Protei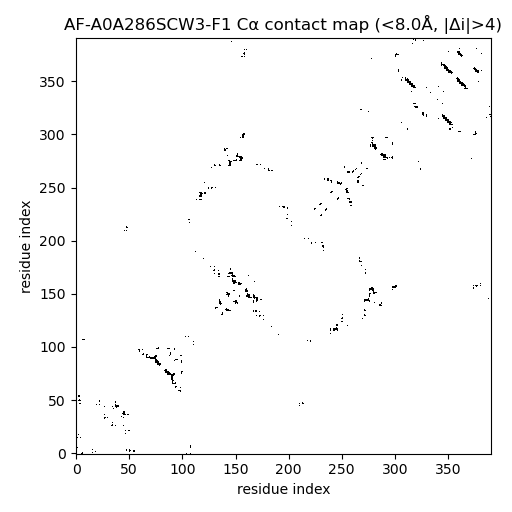n AF-A0A286SCW3-F1 (afdb_monomer)

InterPro domains:
  IPR008602 Duffy-antigen binding domain [PF05424] (1-111)
  IPR042202 Duffy-antigen binding superfamily [G3DSA:1.20.1310.20] (1-86)
  IPR049158 PfEMP1, CIDRalpha1 domain [PF21807] (313-365)
  IPR054595 Duffy-binding-like domain, C-terminal subdomain [PF22672] (115-270)

Solvent-accessible surface area (backbone atoms only — not comparable to full-atom values): 22156 Å² total; per-residue (Å²): 83,67,88,46,71,65,53,85,80,77,89,66,65,65,63,62,56,48,50,50,57,50,52,52,53,53,50,70,70,43,56,71,70,56,40,59,72,34,30,43,99,82,73,44,80,33,60,56,63,50,29,48,53,51,43,73,77,41,50,54,61,53,46,32,62,70,28,67,80,47,49,73,88,39,62,41,72,50,69,47,98,84,70,49,74,50,70,45,52,52,13,56,26,37,89,49,93,64,71,85,76,61,64,94,73,49,61,66,68,61,53,51,51,52,48,50,45,36,49,47,31,47,48,49,47,57,52,47,51,56,32,39,41,32,15,22,38,92,74,46,80,46,49,23,8,30,85,12,30,29,16,71,70,16,21,47,40,49,46,39,79,34,77,38,80,77,11,41,48,12,23,71,38,31,55,61,46,49,55,49,37,53,52,50,47,55,52,50,54,53,50,48,55,47,45,49,46,66,62,66,48,74,88,73,72,86,62,98,67,86,63,75,64,67,55,47,54,57,48,53,52,52,51,51,37,37,78,70,67,40,64,45,56,67,51,48,41,56,54,48,32,69,28,83,45,18,62,43,80,35,93,95,48,74,56,52,38,65,84,37,54,90,53,93,35,58,58,41,72,51,86,56,48,32,74,57,46,50,39,8,38,46,49,90,84,62,50,68,42,78,45,52,87,83,38,79,84,23,62,63,64,51,87,84,78,82,57,96,91,51,78,67,45,80,46,77,42,77,53,33,69,92,57,88,63,37,38,61,55,43,48,53,53,40,75,75,46,83,80,55,77,83,38,78,51,32,31,38,30,40,31,39,69,81,44,100,90,46,37,39,29,33,56,78,43,62,80,58,92,61,89,83,65,74,48,37,36,36,48,67,58,49,50,53,48,51,54,64,61,74,105

Radius of gyration: 30.15 Å; Cα contacts (8 Å, |Δi|>4): 507; chains: 1; bounding box: 68×54×86 Å

Secondary structure (DSSP, 8-state):
-TTTT-----S-SHHHHHHHHHHHHHHHHS-HHHHHHTB-TTS-B-HHHHHHHHHHHHHHHHHHHHTTT--TT---EEE-TTS-EEE--HHHHTT-SS----GGGS-HHHHHHHHHHHHHHHHHHHHHHHHHHHHH-SSS---B-TTSBBTTT-BGGGTB--B-HHHHHHHHHHHHHHHHHHHHHHHHHHHHHHHHHHHHS----S-SSS-HHHHHHHHHHHHHHHHTT--SHHHHHHHHHTSTTTTSPBTTBPPP-GGGTTSSSTTSPPGGGSPPPTT-EE-TTSS-EEPPTT-TTT--PPP----TT---EEEEEE---SSTTHHHHHHHHHHH-TT-TTSTTEEEEEEEEEETTEEEEEEEE-SS--TTS-SEEEHHHHHHHHHHHH-

Organism: Plasmodium falciparum (NCBI:txid5833)

Nearest PDB structures (foldseek):
  2xu0-assembly1_A  TM=9.323E-01  e=3.805E-20  Plasmodium falciparum Palo Alto/Uganda
  8c3y-assembly1_A  TM=8.608E-01  e=2.891E-22  Plasmodium falciparum HB3
  2yk0-assembly1_A  TM=7.399E-01  e=1.896E-21  Plasmodium falciparum
  4v3e-assembly1_A  TM=7.419E-01  e=2.283E-03  Plasmodium falciparum

Sequence (391 aa):
DIVRGRDMFKSNDKVENGLKKVFDKIHKKLGTEGKEYYNDTNNKINYVKLREDWWTANRDQVWKALTCSADDSEDYFIQSESNKKLFSNSKCGHDENKVLTNLDYVPQFLRWFNEWAEEFCRKKKDKLNKVKEACRGKTDEKYCSLNGYDCTKTIWKKGVLHRSNECTGCLVKCNPYEIWLENQRKEFDKQKEMYKKEINEKNTSRDSTNNGINNKYYKEFYNKLKDNKYETVDEFINLLNEGSYCKEQLPGEEVINFTKADEEGTFYRSQYCQVCPDCGVDCSSGTCTKKEETDENCGKPPNYTIPTDVTPTDINVLYSGDEQGDITKKLSEFCNDPINYDGKNYEKWQCYYKSSKDIKCQMTSLKQKDPKHLKVMTFYNFFDLWVTYLL

Mean predicted aligned error: 9.58 Å

pLDDT: mean 85.03, std 12.24, range [38.75, 98.06]

Structure (mmCIF, N/CA/C/O backbone):
data_AF-A0A286SCW3-F1
#
_entry.id   AF-A0A286SCW3-F1
#
loop_
_atom_site.group_PDB
_atom_site.id
_atom_site.type_symbol
_atom_site.label_atom_id
_atom_site.label_alt_id
_atom_site.label_comp_id
_atom_site.label_asym_id
_atom_site.label_entity_id
_atom_site.label_seq_id
_atom_site.pdbx_PDB_ins_code
_atom_site.Cartn_x
_atom_site.Cartn_y
_atom_site.Cartn_z
_atom_site.occupancy
_atom_site.B_iso_or_equiv
_atom_site.auth_seq_id
_atom_site.auth_comp_id
_atom_site.auth_asym_id
_atom_site.auth_atom_id
_atom_site.pdbx_PDB_model_num
ATOM 1 N N . ASP A 1 1 ? -16.524 1.806 16.108 1.00 91.12 1 ASP A N 1
ATOM 2 C CA . ASP A 1 1 ? -16.315 3.238 16.435 1.00 91.12 1 ASP A CA 1
ATOM 3 C C . ASP A 1 1 ? -17.489 4.151 16.129 1.00 91.12 1 ASP A C 1
ATOM 5 O O . ASP A 1 1 ? -17.794 4.973 16.984 1.00 91.12 1 ASP A O 1
ATOM 9 N N . ILE A 1 2 ? -18.193 3.981 15.003 1.00 93.38 2 ILE A N 1
ATOM 10 C CA . ILE A 1 2 ? -19.359 4.810 14.629 1.00 93.38 2 ILE A CA 1
ATOM 11 C C . ILE A 1 2 ? -20.396 4.906 15.759 1.00 93.38 2 ILE A C 1
ATOM 13 O O . ILE A 1 2 ? -20.689 5.998 16.231 1.00 93.38 2 ILE A O 1
ATOM 17 N N . VAL A 1 3 ? -20.887 3.766 16.266 1.00 94.94 3 VAL A N 1
ATOM 18 C CA . VAL A 1 3 ? -21.860 3.718 17.380 1.00 94.94 3 VAL A CA 1
ATOM 19 C C . VAL A 1 3 ? -21.371 4.511 18.596 1.00 94.94 3 VAL A C 1
ATOM 21 O O . VAL A 1 3 ? -22.132 5.256 19.210 1.00 94.94 3 VAL A O 1
ATOM 24 N N . ARG A 1 4 ? -20.077 4.390 18.903 1.00 91.25 4 ARG A N 1
ATOM 25 C CA . ARG A 1 4 ? -19.412 5.000 20.059 1.00 91.25 4 ARG A CA 1
ATOM 26 C C . ARG A 1 4 ? -19.061 6.477 19.864 1.00 91.25 4 ARG A C 1
ATOM 28 O O . ARG A 1 4 ? -18.622 7.122 20.808 1.00 91.25 4 ARG A O 1
ATOM 35 N N . GLY A 1 5 ? -19.266 7.027 18.663 1.00 88.88 5 GLY A N 1
ATOM 36 C CA . GLY A 1 5 ? -18.868 8.397 18.327 1.00 88.88 5 GLY A CA 1
ATOM 37 C C . GLY A 1 5 ? -17.347 8.595 18.298 1.00 88.88 5 GLY A C 1
ATOM 38 O O . GLY A 1 5 ? -16.871 9.702 18.518 1.00 88.88 5 GLY A O 1
ATOM 39 N N . ARG A 1 6 ? -16.584 7.516 18.076 1.00 86.38 6 ARG A N 1
ATOM 40 C CA . ARG A 1 6 ? -15.107 7.518 18.000 1.00 86.38 6 ARG A CA 1
ATOM 41 C C . ARG A 1 6 ? -14.576 7.495 16.568 1.00 86.38 6 ARG A C 1
ATOM 43 O O . ARG A 1 6 ? -13.369 7.485 16.356 1.00 86.38 6 ARG A O 1
ATOM 50 N N . ASP A 1 7 ? -15.478 7.402 15.599 1.00 90.69 7 ASP A N 1
ATOM 51 C CA . ASP A 1 7 ? -15.116 7.294 14.196 1.00 90.69 7 ASP A CA 1
ATOM 52 C C . ASP A 1 7 ? -14.572 8.627 13.669 1.00 90.69 7 ASP A C 1
ATOM 54 O O . ASP A 1 7 ? -15.160 9.687 13.893 1.00 90.69 7 ASP A O 1
ATOM 58 N N . MET A 1 8 ? -13.432 8.571 12.988 1.00 89.56 8 MET A N 1
ATOM 59 C CA . MET A 1 8 ? -12.754 9.734 12.426 1.00 89.56 8 MET A CA 1
ATOM 60 C C . MET A 1 8 ? -13.241 10.069 11.010 1.00 89.56 8 MET A C 1
ATOM 62 O O . MET A 1 8 ? -12.953 11.162 10.519 1.00 89.56 8 MET A O 1
ATOM 66 N N . PHE A 1 9 ? -13.978 9.173 10.343 1.00 91.00 9 PHE A N 1
ATOM 67 C CA . PHE A 1 9 ? -14.452 9.394 8.984 1.00 91.00 9 PHE A CA 1
ATOM 68 C C . PHE A 1 9 ? -15.767 10.184 8.980 1.00 91.00 9 PHE A C 1
ATOM 70 O O . PHE A 1 9 ? -16.837 9.706 9.351 1.00 91.00 9 PHE A O 1
ATOM 77 N N . LYS A 1 10 ? -15.704 11.429 8.505 1.00 86.38 10 LYS A N 1
ATOM 78 C CA . LYS A 1 10 ? -16.846 12.352 8.495 1.00 86.38 10 LYS A CA 1
ATOM 79 C C . LYS A 1 10 ? -17.357 12.576 7.077 1.00 86.38 10 LYS A C 1
ATOM 81 O O . LYS A 1 10 ? -17.047 13.588 6.458 1.00 86.38 10 LYS A O 1
ATOM 86 N N . SER A 1 11 ? -18.153 11.639 6.560 1.00 85.88 11 SER A N 1
ATOM 87 C CA . SER A 1 11 ? -18.820 11.832 5.261 1.00 85.88 11 SER A CA 1
ATOM 88 C C . SER A 1 11 ? -19.925 12.892 5.325 1.00 85.88 11 SER A C 1
ATOM 90 O O . SER A 1 11 ? -20.073 13.687 4.402 1.00 85.88 11 SER A O 1
ATOM 92 N N . ASN A 1 12 ? -20.720 12.890 6.401 1.00 90.25 12 ASN A N 1
ATOM 93 C CA . ASN A 1 12 ? -21.722 13.895 6.765 1.00 90.25 12 ASN A CA 1
ATOM 94 C C . ASN A 1 12 ? -22.190 13.678 8.220 1.00 90.25 12 ASN A C 1
ATOM 96 O O . ASN A 1 12 ? -21.947 12.625 8.809 1.00 90.25 12 ASN A O 1
ATOM 100 N N . ASP A 1 13 ? -22.944 14.629 8.775 1.00 90.69 13 ASP A N 1
ATOM 101 C CA . ASP A 1 13 ? -23.350 14.593 10.189 1.00 90.69 13 ASP A CA 1
ATOM 102 C C . ASP A 1 13 ? -24.632 13.789 10.474 1.00 90.69 13 ASP A C 1
ATOM 104 O O . ASP A 1 13 ? -25.073 13.709 11.623 1.00 90.69 13 ASP A O 1
ATOM 108 N N . LYS A 1 14 ? -25.291 13.203 9.462 1.00 93.88 14 LYS A N 1
ATOM 109 C CA . LYS A 1 14 ? -26.619 12.582 9.648 1.00 93.88 14 LYS A CA 1
ATOM 110 C C . LYS A 1 14 ? -26.567 11.380 10.588 1.00 93.88 14 LYS A C 1
ATOM 112 O O . LYS A 1 14 ? -27.452 11.247 11.433 1.00 93.88 14 LYS A O 1
ATOM 117 N N . VAL A 1 15 ? -25.546 10.532 10.455 1.00 93.44 15 VAL A N 1
ATOM 118 C CA . VAL A 1 15 ? -25.384 9.323 11.280 1.00 93.44 15 VAL A CA 1
ATOM 119 C C . VAL A 1 15 ? -25.163 9.703 12.740 1.00 93.44 15 VAL A C 1
ATOM 121 O O . VAL A 1 15 ? -25.910 9.253 13.606 1.00 93.44 15 VAL A O 1
ATOM 124 N N . GLU A 1 16 ? -24.209 10.592 13.017 1.00 92.00 16 GLU A N 1
ATOM 125 C CA . GLU A 1 16 ? -23.910 11.008 14.389 1.00 92.00 16 GLU A CA 1
ATOM 126 C C . GLU A 1 16 ? -25.084 11.768 15.024 1.00 92.00 16 GLU A C 1
ATOM 128 O O . GLU A 1 16 ? -25.455 11.496 16.167 1.00 92.00 16 GLU A O 1
ATOM 133 N N . ASN A 1 17 ? -25.757 12.650 14.276 1.00 93.31 17 ASN A N 1
ATOM 134 C CA . ASN A 1 17 ? -26.957 13.337 14.762 1.00 93.31 17 ASN A CA 1
ATOM 135 C C . ASN A 1 17 ? -28.117 12.367 15.038 1.00 93.31 17 ASN A C 1
ATOM 137 O O . ASN A 1 17 ? -28.874 12.558 15.993 1.00 93.31 17 ASN A O 1
ATOM 141 N N . GLY A 1 18 ? -28.268 11.324 14.218 1.00 95.75 18 GLY A N 1
ATOM 142 C CA . GLY A 1 18 ? -29.233 10.250 14.443 1.00 95.75 18 GLY A CA 1
ATOM 143 C C . GLY A 1 18 ? -28.921 9.460 15.713 1.00 95.75 18 GLY A C 1
ATOM 144 O O . GLY A 1 18 ? -29.794 9.304 16.568 1.00 95.75 18 GLY A O 1
ATOM 145 N N . LEU A 1 19 ? -27.666 9.034 15.878 1.00 95.62 19 LEU A N 1
ATOM 146 C CA . LEU A 1 19 ? -27.203 8.305 17.060 1.00 95.62 19 LEU A CA 1
ATOM 147 C C . LEU A 1 19 ? -27.388 9.125 18.339 1.00 95.62 19 LEU A C 1
ATOM 149 O O . LEU A 1 19 ? -27.919 8.598 19.315 1.00 95.62 19 LEU A O 1
ATOM 153 N N . LYS A 1 20 ? -27.060 10.425 18.338 1.00 93.88 20 LYS A N 1
ATOM 154 C CA . LYS A 1 20 ? -27.312 11.313 19.490 1.00 93.88 20 LYS A CA 1
ATOM 155 C C . LYS A 1 20 ? -28.777 11.276 19.920 1.00 93.88 20 LYS A C 1
ATOM 157 O O . LYS A 1 20 ? -29.058 10.976 21.076 1.00 93.88 20 LYS A O 1
ATOM 162 N N . LYS A 1 21 ? -29.708 11.448 18.975 1.00 96.81 21 LYS A N 1
ATOM 163 C CA . LYS A 1 21 ? -31.156 11.395 19.251 1.00 96.81 21 LYS A CA 1
ATOM 164 C C . LYS A 1 21 ? -31.616 10.040 19.796 1.00 96.81 21 LYS A C 1
ATOM 166 O O . LYS A 1 21 ? -32.557 9.990 20.589 1.00 96.81 21 LYS A O 1
ATOM 171 N N . VAL A 1 22 ? -31.010 8.938 19.354 1.00 97.69 22 VAL A N 1
ATOM 172 C CA . VAL A 1 22 ? -31.318 7.595 19.871 1.00 97.69 22 VAL A CA 1
ATOM 173 C C . VAL A 1 22 ? -30.834 7.459 21.312 1.00 97.69 22 VAL A C 1
ATOM 175 O O . VAL A 1 22 ? -31.627 7.111 22.187 1.00 97.69 22 VAL A O 1
ATOM 178 N N . PHE A 1 23 ? -29.576 7.805 21.585 1.00 96.88 23 PHE A N 1
ATOM 179 C CA . PHE A 1 23 ? -29.003 7.720 22.929 1.00 96.88 23 PHE A CA 1
ATOM 180 C C . PHE A 1 23 ? -29.652 8.696 23.921 1.00 96.88 23 PHE A C 1
ATOM 182 O O . PHE A 1 23 ? -29.824 8.339 25.084 1.00 96.88 23 PHE A O 1
ATOM 189 N N . ASP A 1 24 ? -30.144 9.850 23.462 1.00 96.50 24 ASP A N 1
ATOM 190 C CA . ASP A 1 24 ? -31.004 10.738 24.256 1.00 96.50 24 ASP A CA 1
ATOM 191 C C . ASP A 1 24 ? -32.262 10.029 24.754 1.00 96.50 24 ASP A C 1
ATOM 193 O O . ASP A 1 24 ? -32.649 10.143 25.919 1.00 96.50 24 ASP A O 1
ATOM 197 N N . LYS A 1 25 ? -32.934 9.299 23.858 1.00 97.25 25 LYS A N 1
ATOM 198 C CA . LYS A 1 25 ? -34.152 8.557 24.193 1.00 97.25 25 LYS A CA 1
ATOM 199 C C . LYS A 1 25 ? -33.850 7.379 25.114 1.00 97.25 25 LYS A C 1
ATOM 201 O O . LYS A 1 25 ? -34.636 7.142 26.027 1.00 97.25 25 LYS A O 1
ATOM 206 N N . ILE A 1 26 ? -32.737 6.674 24.898 1.00 96.75 26 ILE A N 1
ATOM 207 C CA . ILE A 1 26 ? -32.280 5.589 25.780 1.00 96.75 26 ILE A CA 1
ATOM 208 C C . ILE A 1 26 ? -32.051 6.140 27.189 1.00 96.75 26 ILE A C 1
ATOM 210 O O . ILE A 1 26 ? -32.682 5.664 28.127 1.00 96.75 26 ILE A O 1
ATOM 214 N N . HIS A 1 27 ? -31.256 7.205 27.326 1.00 95.50 27 HIS A N 1
ATOM 215 C CA . HIS A 1 27 ? -30.969 7.833 28.616 1.00 95.50 27 HIS A CA 1
ATOM 216 C C . HIS A 1 27 ? -32.244 8.289 29.343 1.00 95.50 27 HIS A C 1
ATOM 218 O O . HIS A 1 27 ? -32.429 8.019 30.527 1.00 95.50 27 HIS A O 1
ATOM 224 N N . LYS A 1 28 ? -33.188 8.922 28.629 1.00 95.62 28 LYS A N 1
ATOM 225 C CA . LYS A 1 28 ? -34.478 9.350 29.203 1.00 95.62 28 LYS A CA 1
ATOM 226 C C . LYS A 1 28 ? -35.314 8.191 29.756 1.00 95.62 28 LYS A C 1
ATOM 228 O O . LYS A 1 28 ? -36.057 8.410 30.715 1.00 95.62 28 LYS A O 1
ATOM 233 N N . LYS A 1 29 ? -35.190 6.993 29.177 1.00 96.81 29 LYS A N 1
ATOM 234 C CA . LYS A 1 29 ? -35.894 5.775 29.608 1.00 96.81 29 LYS A CA 1
ATOM 235 C C . LYS A 1 29 ? -35.210 5.031 30.758 1.00 96.81 29 LYS A C 1
ATOM 237 O O . LYS A 1 29 ? -35.836 4.144 31.326 1.00 96.81 29 LYS A O 1
ATOM 242 N N . LEU A 1 30 ? -33.971 5.376 31.114 1.00 95.44 30 LEU A N 1
ATOM 243 C CA . LEU A 1 30 ? -33.309 4.796 32.282 1.00 95.44 30 LEU A CA 1
ATOM 244 C C . LEU A 1 30 ? -34.015 5.225 33.582 1.00 95.44 30 LEU A C 1
ATOM 246 O O . LEU A 1 30 ? -34.597 6.316 33.667 1.00 95.44 30 LEU A O 1
ATOM 250 N N . GLY A 1 31 ? -33.942 4.365 34.601 1.00 94.75 31 GLY A N 1
ATOM 251 C CA . GLY A 1 31 ? -34.315 4.714 35.974 1.00 94.75 31 GLY A CA 1
ATOM 252 C C . GLY A 1 31 ? -33.393 5.789 36.562 1.00 94.75 31 GLY A C 1
ATOM 253 O O . GLY A 1 31 ? -32.394 6.160 35.944 1.00 94.75 31 GLY A O 1
ATOM 254 N N . THR A 1 32 ? -33.725 6.294 37.751 1.00 94.19 32 THR A N 1
ATOM 255 C CA . THR A 1 32 ? -32.975 7.376 38.416 1.00 94.19 32 THR A CA 1
ATOM 256 C C . THR A 1 32 ? -31.494 7.035 38.576 1.00 94.19 32 THR A C 1
ATOM 258 O O . THR A 1 32 ? -30.652 7.781 38.087 1.00 94.19 32 THR A O 1
ATOM 261 N N . GLU A 1 33 ? -31.184 5.859 39.128 1.00 93.88 33 GLU A N 1
ATOM 262 C CA . GLU A 1 33 ? -29.803 5.391 39.326 1.00 93.88 33 GLU A CA 1
ATOM 263 C C . GLU A 1 33 ? -29.019 5.308 38.008 1.00 93.88 33 GLU A C 1
ATOM 265 O O . GLU A 1 33 ? -27.872 5.740 37.921 1.00 93.88 33 GLU A O 1
ATOM 270 N N . GLY A 1 34 ? -29.654 4.805 36.942 1.00 92.88 34 GLY A N 1
ATOM 271 C CA . GLY A 1 34 ? -29.028 4.714 35.623 1.00 92.88 34 GLY A CA 1
ATOM 272 C C . GLY A 1 34 ? -28.735 6.089 35.021 1.00 92.88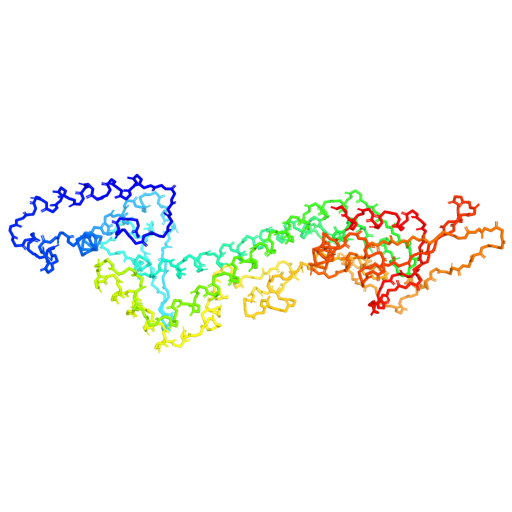 34 GLY A C 1
ATOM 273 O O . GLY A 1 34 ? -27.667 6.293 34.450 1.00 92.88 34 GLY A O 1
ATOM 274 N N . LYS A 1 35 ? -29.653 7.051 35.170 1.00 93.31 35 LYS A N 1
ATOM 275 C CA . LYS A 1 35 ? -29.432 8.435 34.721 1.00 93.31 35 LYS A CA 1
ATOM 276 C C . LYS A 1 35 ? -28.272 9.080 35.469 1.00 93.31 35 LYS A C 1
ATOM 278 O O . LYS A 1 35 ? -27.389 9.647 34.841 1.00 93.31 35 LYS A O 1
ATOM 283 N N . GLU A 1 36 ? -28.248 8.954 36.793 1.00 93.06 36 GLU A N 1
ATOM 284 C CA . GLU A 1 36 ? -27.164 9.485 37.625 1.00 93.06 36 GLU A CA 1
ATOM 285 C C . GLU A 1 36 ? -25.813 8.860 37.261 1.00 93.06 36 GLU A C 1
ATOM 287 O O . GLU A 1 36 ? -24.830 9.579 37.093 1.00 93.06 36 GLU A O 1
ATOM 292 N N . TYR A 1 37 ? -25.769 7.545 37.026 1.00 92.94 37 TYR A N 1
ATOM 293 C CA . TYR A 1 37 ? -24.548 6.842 36.629 1.00 92.94 37 TYR A CA 1
ATOM 294 C C . TYR A 1 37 ? -23.954 7.336 35.299 1.00 92.94 37 TYR A C 1
ATOM 296 O O . TYR A 1 37 ? -22.727 7.320 35.124 1.00 92.94 37 TYR A O 1
ATOM 304 N N . TYR A 1 38 ? -24.803 7.747 34.352 1.00 93.62 38 TYR A N 1
ATOM 305 C CA . TYR A 1 38 ? -24.396 8.236 33.031 1.00 93.62 38 TYR A CA 1
ATOM 306 C C . TYR A 1 38 ? -24.401 9.759 32.905 1.00 93.62 38 TYR A C 1
ATOM 308 O O . TYR A 1 38 ? -24.183 10.264 31.806 1.00 93.62 38 TYR A O 1
ATOM 316 N N . ASN A 1 39 ? -24.591 10.499 33.992 1.00 90.69 39 ASN A N 1
ATOM 317 C CA . ASN A 1 39 ? -24.399 11.941 33.999 1.00 90.69 39 ASN A CA 1
ATOM 318 C C . ASN A 1 39 ? -22.935 12.300 34.311 1.00 90.69 39 ASN A C 1
ATOM 320 O O . ASN A 1 39 ? -22.216 11.576 34.999 1.00 90.69 39 ASN A O 1
ATOM 324 N N . ASP A 1 40 ? -22.466 13.416 33.758 1.00 84.75 40 ASP A N 1
ATOM 325 C CA . ASP A 1 40 ? -21.191 14.032 34.109 1.00 84.75 40 ASP A CA 1
ATOM 326 C C . ASP A 1 40 ? -21.304 14.842 35.414 1.00 84.75 40 ASP A C 1
ATOM 328 O O . ASP A 1 40 ? -22.373 14.963 36.015 1.00 84.75 40 ASP A O 1
ATOM 332 N N . THR A 1 41 ? -20.195 15.440 35.854 1.00 82.88 41 THR A N 1
ATOM 333 C CA . THR A 1 41 ? -20.144 16.246 37.087 1.00 82.88 41 THR A CA 1
ATOM 334 C C . THR A 1 41 ? -21.040 17.490 37.057 1.00 82.88 41 THR A C 1
ATOM 336 O O . THR A 1 41 ? -21.254 18.101 38.097 1.00 82.88 41 THR A O 1
ATOM 339 N N . ASN A 1 42 ? -21.558 17.879 35.886 1.00 86.19 42 ASN A N 1
ATOM 340 C CA . ASN A 1 42 ? -22.477 19.002 35.695 1.00 86.19 42 ASN A CA 1
ATOM 341 C C . ASN A 1 42 ? -23.922 18.535 35.442 1.00 86.19 42 ASN A C 1
ATOM 343 O O . ASN A 1 42 ? -24.731 19.315 34.932 1.00 86.19 42 ASN A O 1
ATOM 347 N N . ASN A 1 43 ? -24.249 17.275 35.750 1.00 83.38 43 ASN A N 1
ATOM 348 C CA . ASN A 1 43 ? -25.548 16.654 35.479 1.00 83.38 43 ASN A CA 1
ATOM 349 C C . ASN A 1 43 ? -25.949 16.643 33.989 1.00 83.38 43 ASN A C 1
ATOM 351 O O . ASN A 1 43 ? -27.138 16.590 33.662 1.00 83.38 43 ASN A O 1
ATOM 355 N N . LYS A 1 44 ? -24.982 16.693 33.064 1.00 88.31 44 LYS A N 1
ATOM 356 C CA . LYS A 1 44 ? -25.221 16.509 31.624 1.00 88.31 44 LYS A CA 1
ATOM 357 C C . LYS A 1 44 ? -24.973 15.060 31.230 1.00 88.31 44 LYS A C 1
ATOM 359 O O . LYS A 1 44 ? -24.140 14.386 31.820 1.00 88.31 44 LYS A O 1
ATOM 364 N N . ILE A 1 45 ? -25.646 14.593 30.182 1.00 88.50 45 ILE A N 1
ATOM 365 C CA . ILE A 1 45 ? -25.495 13.214 29.701 1.00 88.50 45 ILE A CA 1
ATOM 366 C C . ILE A 1 45 ? -24.055 12.977 29.224 1.00 88.50 45 ILE A C 1
ATOM 368 O O . ILE A 1 45 ? -23.580 13.616 28.281 1.00 88.50 45 ILE A O 1
ATOM 372 N N . ASN A 1 46 ? -23.382 11.997 29.819 1.00 90.81 46 ASN A N 1
ATOM 373 C CA . ASN A 1 46 ? -22.105 11.471 29.359 1.00 90.81 46 ASN A CA 1
ATOM 374 C C . ASN A 1 46 ? -22.344 10.421 28.262 1.00 90.81 46 ASN A C 1
ATOM 376 O O . ASN A 1 46 ? -22.307 9.209 28.497 1.00 90.81 46 ASN A O 1
ATOM 380 N N . TYR A 1 47 ? -22.597 10.896 27.037 1.00 89.31 47 TYR A N 1
ATOM 381 C CA . TYR A 1 47 ? -22.850 10.024 25.881 1.00 89.31 47 TYR A CA 1
ATOM 382 C C . TYR A 1 47 ? -21.719 9.040 25.615 1.00 89.31 47 TYR A C 1
ATOM 384 O O . TYR A 1 47 ? -21.982 7.943 25.139 1.00 89.31 47 TYR A O 1
ATOM 392 N N . VAL A 1 48 ? -20.477 9.426 25.903 1.00 87.06 48 VAL A N 1
ATOM 393 C CA . VAL A 1 48 ? -19.316 8.564 25.702 1.00 87.06 48 VAL A CA 1
ATOM 394 C C . VAL A 1 48 ? -19.448 7.315 26.561 1.00 87.06 48 VAL A C 1
ATOM 396 O O . VAL A 1 48 ? -19.478 6.215 26.021 1.00 87.06 48 VAL A O 1
ATOM 399 N N . LYS A 1 49 ? -19.618 7.480 27.876 1.00 90.00 49 LYS A N 1
ATOM 400 C CA . LYS A 1 49 ? -19.763 6.352 28.803 1.00 90.00 49 LYS A CA 1
ATOM 401 C C . LYS A 1 49 ? -20.959 5.471 28.430 1.00 90.00 49 LYS A C 1
ATOM 403 O O . LYS A 1 49 ? -20.814 4.263 28.298 1.00 90.00 49 LYS A O 1
ATOM 408 N N . LEU A 1 50 ? -22.111 6.090 28.163 1.00 94.19 50 LEU A N 1
ATOM 409 C CA . LEU A 1 50 ? -23.327 5.366 27.785 1.00 94.19 50 LEU A CA 1
ATOM 410 C C . LEU A 1 50 ? -23.156 4.552 26.493 1.00 94.19 50 LEU A C 1
ATOM 412 O O . LEU A 1 50 ? -23.625 3.420 26.410 1.00 94.19 50 LEU A O 1
ATOM 416 N N . ARG A 1 51 ? -22.501 5.116 25.472 1.00 94.81 51 ARG A N 1
ATOM 417 C CA . ARG A 1 51 ? -22.291 4.435 24.188 1.00 94.81 51 ARG A CA 1
ATOM 418 C C . ARG A 1 51 ? -21.230 3.334 24.270 1.00 94.81 51 ARG A C 1
ATOM 420 O O . ARG A 1 51 ? -21.372 2.333 23.572 1.00 94.81 51 ARG A O 1
ATOM 427 N N . GLU A 1 52 ? -20.195 3.495 25.098 1.00 92.50 52 GLU A N 1
ATOM 428 C CA . GLU A 1 52 ? -19.198 2.443 25.364 1.00 92.50 52 GLU A CA 1
ATOM 429 C C . GLU A 1 52 ? -19.818 1.228 26.054 1.00 92.50 52 GLU A C 1
ATOM 431 O O . GLU A 1 52 ? -19.611 0.094 25.612 1.00 92.50 52 GLU A O 1
ATOM 436 N N . ASP A 1 53 ? -20.609 1.463 27.101 1.00 94.62 53 ASP A N 1
ATOM 437 C CA . ASP A 1 53 ? -21.257 0.391 27.858 1.00 94.62 53 ASP A CA 1
ATOM 438 C C . ASP A 1 53 ? -22.324 -0.295 26.997 1.00 94.62 53 ASP A C 1
ATOM 440 O O . ASP A 1 53 ? -22.405 -1.524 26.967 1.00 94.62 53 ASP A O 1
ATOM 444 N N . TRP A 1 54 ? -23.069 0.478 26.194 1.00 96.75 54 TRP A N 1
ATOM 445 C CA . TRP A 1 54 ? -23.985 -0.082 25.201 1.00 96.75 54 TRP A CA 1
ATOM 446 C C . TRP A 1 54 ? -23.253 -0.964 24.186 1.00 96.75 54 TRP A C 1
ATOM 448 O O . TRP A 1 54 ? -23.708 -2.068 23.908 1.00 96.75 54 TRP A O 1
ATOM 458 N N . TRP A 1 55 ? -22.113 -0.525 23.644 1.00 95.94 55 TRP A N 1
ATOM 459 C CA . TRP A 1 55 ? -21.334 -1.355 22.722 1.00 95.94 55 TRP A CA 1
ATOM 460 C C . TRP A 1 55 ? -20.864 -2.646 23.394 1.00 95.94 55 TRP A C 1
ATOM 462 O O . TRP A 1 55 ? -21.075 -3.729 22.858 1.00 95.94 55 TRP A O 1
ATOM 472 N N . THR A 1 56 ? -20.293 -2.546 24.593 1.00 94.56 56 THR A N 1
ATOM 473 C CA . THR A 1 56 ? -19.779 -3.704 25.338 1.00 94.56 56 THR A CA 1
ATOM 474 C C . THR A 1 56 ? -20.878 -4.726 25.639 1.00 94.56 56 THR A C 1
ATOM 476 O O . THR A 1 56 ? -20.632 -5.923 25.528 1.00 94.56 56 THR A O 1
ATOM 479 N N . ALA A 1 57 ? -22.095 -4.268 25.944 1.00 95.88 57 ALA A N 1
ATOM 480 C CA . ALA A 1 57 ? -23.243 -5.131 26.215 1.00 95.88 57 ALA A CA 1
ATOM 481 C C . ALA A 1 57 ? -23.897 -5.754 24.964 1.00 95.88 57 ALA A C 1
ATOM 483 O O . ALA A 1 57 ? -24.705 -6.663 25.116 1.00 95.88 57 ALA A O 1
ATOM 484 N N . ASN A 1 58 ? -23.612 -5.251 23.754 1.00 96.25 58 ASN A N 1
ATOM 485 C CA . ASN A 1 58 ? -24.303 -5.676 22.523 1.00 96.25 58 ASN A CA 1
ATOM 486 C C . ASN A 1 58 ? -23.360 -6.146 21.396 1.00 96.25 58 ASN A C 1
ATOM 488 O O . ASN A 1 58 ? -23.835 -6.539 20.328 1.00 96.25 58 ASN A O 1
ATOM 492 N N . ARG A 1 59 ? -22.032 -6.076 21.571 1.00 95.31 59 ARG A N 1
ATOM 493 C CA . ARG A 1 59 ? -21.048 -6.395 20.515 1.00 95.31 59 ARG A CA 1
ATOM 494 C C . ARG A 1 59 ? -21.138 -7.837 20.007 1.00 95.31 59 ARG A C 1
ATOM 496 O O . ARG A 1 59 ? -20.856 -8.077 18.840 1.00 95.31 59 ARG A O 1
ATOM 503 N N . ASP A 1 60 ? -21.548 -8.773 20.855 1.00 94.81 60 ASP A N 1
ATOM 504 C CA . ASP A 1 60 ? -21.802 -10.178 20.525 1.00 94.81 60 ASP A CA 1
ATOM 505 C C . ASP A 1 60 ? -22.969 -10.332 19.541 1.00 94.81 60 ASP A C 1
ATOM 507 O O . ASP A 1 60 ? -22.840 -10.998 18.517 1.00 94.81 60 ASP A O 1
ATOM 511 N N . GLN A 1 61 ? -24.071 -9.622 19.781 1.00 95.19 61 GLN A N 1
ATOM 512 C CA . GLN A 1 61 ? -25.225 -9.616 18.883 1.00 95.19 61 GLN A CA 1
ATOM 513 C C . GLN A 1 61 ? -24.896 -8.937 17.549 1.00 95.19 61 GLN A C 1
ATOM 515 O O . GLN A 1 61 ? -25.316 -9.402 16.489 1.00 95.19 61 GLN A O 1
ATOM 520 N N . VAL A 1 62 ? -24.111 -7.854 17.583 1.00 95.88 62 VAL A N 1
ATOM 521 C CA . VAL A 1 62 ? -23.626 -7.189 16.364 1.00 95.88 62 VAL A CA 1
ATOM 522 C C . VAL A 1 62 ? -22.711 -8.119 15.565 1.00 95.88 62 VAL A C 1
ATOM 524 O O . VAL A 1 62 ? -22.844 -8.183 14.345 1.00 95.88 62 VAL A O 1
ATOM 527 N N . TRP A 1 63 ? -21.821 -8.865 16.228 1.00 95.88 63 TRP A N 1
ATOM 528 C CA . TRP A 1 63 ? -20.963 -9.857 15.577 1.00 95.88 63 TRP A CA 1
ATOM 529 C C . TRP A 1 63 ? -21.782 -10.964 14.921 1.00 95.88 63 TRP A C 1
ATOM 531 O O . TRP A 1 63 ? -21.580 -11.243 13.744 1.00 95.88 63 TRP A O 1
ATOM 541 N N . LYS A 1 64 ? -22.774 -11.513 15.632 1.00 94.81 64 LYS A N 1
ATOM 542 C CA . LYS A 1 64 ? -23.685 -12.523 15.087 1.00 94.81 64 LYS A CA 1
ATOM 543 C C . LYS A 1 64 ? -24.408 -12.028 13.832 1.00 94.81 64 LYS A C 1
ATOM 545 O O . LYS A 1 64 ? -24.518 -12.753 12.848 1.00 94.81 64 LYS A O 1
ATOM 550 N N . ALA A 1 65 ? -24.870 -10.778 13.831 1.00 95.94 65 ALA A N 1
ATOM 551 C CA . ALA A 1 65 ? -25.476 -10.179 12.645 1.00 95.94 65 ALA A CA 1
ATOM 552 C C . ALA A 1 65 ? -24.463 -9.991 11.498 1.00 95.94 65 ALA A C 1
ATOM 554 O O . ALA A 1 65 ? -24.805 -10.242 10.344 1.00 95.94 65 ALA A O 1
ATOM 555 N N . LEU A 1 66 ? -23.227 -9.580 11.805 1.00 95.75 66 LEU A N 1
ATOM 556 C CA . LEU A 1 66 ? -22.158 -9.373 10.822 1.00 95.75 66 LEU A CA 1
ATOM 557 C C . LEU A 1 66 ? -21.741 -10.679 10.132 1.00 95.75 66 LEU A C 1
ATOM 559 O O . LEU A 1 66 ? -21.547 -10.691 8.920 1.00 95.75 66 LEU A O 1
ATOM 563 N N . THR A 1 67 ? -21.633 -11.772 10.886 1.00 95.94 67 THR A N 1
ATOM 564 C CA . THR A 1 67 ? -21.192 -13.084 10.385 1.00 95.94 67 THR A CA 1
ATOM 565 C C . THR A 1 67 ? -22.334 -13.965 9.879 1.00 95.94 67 THR A C 1
ATOM 567 O O . THR A 1 67 ? -22.109 -15.109 9.505 1.00 95.94 67 THR A O 1
ATOM 570 N N . CYS A 1 68 ? -23.566 -13.447 9.826 1.00 95.38 68 CYS A N 1
ATOM 571 C CA . CYS A 1 68 ? -24.753 -14.192 9.388 1.00 95.38 68 CYS A CA 1
ATOM 572 C C . CYS A 1 68 ? -24.594 -14.821 7.990 1.00 95.38 68 CYS A C 1
ATOM 574 O O . CYS A 1 68 ? -25.089 -15.920 7.739 1.00 95.38 68 CYS A O 1
ATOM 576 N N . SER A 1 69 ? -23.869 -14.137 7.100 1.00 95.81 69 SER A N 1
ATOM 577 C CA . SER A 1 69 ? -23.604 -14.585 5.727 1.00 95.81 69 SER A CA 1
ATOM 578 C C . SER A 1 69 ? -22.200 -15.161 5.519 1.00 95.81 69 SER A C 1
ATOM 580 O O . SER A 1 69 ? -21.840 -15.399 4.369 1.00 95.81 69 SER A O 1
ATOM 582 N N . ALA A 1 70 ? -21.404 -15.335 6.580 1.00 95.56 70 ALA A N 1
ATOM 583 C CA . ALA A 1 70 ? -20.099 -15.980 6.463 1.00 95.56 70 ALA A CA 1
ATOM 584 C C . ALA A 1 70 ? -20.279 -17.452 6.060 1.00 95.56 70 ALA A C 1
ATOM 586 O O . ALA A 1 70 ? -21.257 -18.102 6.457 1.00 95.56 70 ALA A O 1
ATOM 587 N N . ASP A 1 71 ? -19.359 -17.955 5.246 1.00 95.12 71 ASP A N 1
ATOM 588 C CA . ASP A 1 71 ? -19.385 -19.339 4.778 1.00 95.12 71 ASP A CA 1
ATOM 589 C C . ASP A 1 71 ? -18.960 -20.307 5.897 1.00 95.12 71 ASP A C 1
ATOM 591 O O . ASP A 1 71 ? -18.207 -19.941 6.803 1.00 95.12 71 ASP A O 1
ATOM 595 N N . ASP A 1 72 ? -19.430 -21.559 5.853 1.00 93.44 72 ASP A N 1
ATOM 596 C CA . ASP A 1 72 ? -19.072 -22.574 6.856 1.00 93.44 72 ASP A CA 1
ATOM 597 C C . ASP A 1 72 ? -17.563 -22.874 6.890 1.00 93.44 72 ASP A C 1
ATOM 599 O O . ASP A 1 72 ? -17.058 -23.336 7.912 1.00 93.44 72 ASP A O 1
ATOM 603 N N . SER A 1 73 ? -16.843 -22.595 5.798 1.00 93.50 73 SER A N 1
ATOM 604 C CA . SER A 1 73 ? -15.388 -22.754 5.687 1.00 93.50 73 SER A CA 1
ATOM 605 C C . SER A 1 73 ? -14.569 -21.550 6.174 1.00 93.50 73 SER A C 1
ATOM 607 O O . SER A 1 73 ? -13.339 -21.627 6.215 1.00 93.50 73 SER A O 1
ATOM 609 N N . GLU A 1 74 ? -15.215 -20.436 6.528 1.00 92.00 74 GLU A N 1
ATOM 610 C CA . GLU A 1 74 ? -14.536 -19.221 6.977 1.00 92.00 74 GLU A CA 1
ATOM 611 C C . GLU A 1 74 ? -14.365 -19.214 8.498 1.00 92.00 74 GLU A C 1
ATOM 613 O O . GLU A 1 74 ? -15.335 -19.065 9.244 1.00 92.00 74 GLU A O 1
ATOM 618 N N . ASP A 1 75 ? -13.114 -19.281 8.952 1.00 92.56 75 ASP A N 1
ATOM 619 C CA . ASP A 1 75 ? -12.742 -19.183 10.363 1.00 92.56 75 ASP A CA 1
ATOM 620 C C . ASP A 1 75 ? -11.948 -17.895 10.633 1.00 92.56 75 ASP A C 1
ATOM 622 O O . ASP A 1 75 ? -11.127 -17.454 9.824 1.00 92.56 75 ASP A O 1
ATOM 626 N N . TYR A 1 76 ? -12.139 -17.302 11.814 1.00 92.69 76 TYR A N 1
ATOM 627 C CA . TYR A 1 76 ? -11.313 -16.200 12.303 1.00 92.69 76 TYR A CA 1
ATOM 628 C C . TYR A 1 76 ? -10.221 -16.740 13.221 1.00 92.69 76 TYR A C 1
ATOM 630 O O . TYR A 1 76 ? -10.494 -17.562 14.093 1.00 92.69 76 TYR A O 1
ATOM 638 N N . PHE A 1 77 ? -8.993 -16.238 13.100 1.00 92.62 77 PHE A N 1
ATOM 639 C CA . PHE A 1 77 ? -7.922 -16.623 14.013 1.00 92.62 77 PHE A CA 1
ATOM 640 C C . PHE A 1 77 ? -7.125 -15.434 14.528 1.00 92.62 77 PHE A C 1
ATOM 642 O O . PHE A 1 77 ? -6.987 -14.402 13.874 1.00 92.62 77 PHE A O 1
ATOM 649 N N . ILE A 1 78 ? -6.566 -15.615 15.721 1.00 91.50 78 ILE A N 1
ATOM 650 C CA . ILE A 1 78 ? -5.592 -14.710 16.328 1.00 91.50 78 ILE A CA 1
ATOM 651 C C . ILE A 1 78 ? -4.382 -15.511 16.792 1.00 91.50 78 ILE A C 1
ATOM 653 O O . ILE A 1 78 ? -4.503 -16.670 17.190 1.00 91.50 78 ILE A O 1
ATOM 657 N N . GLN A 1 79 ? -3.213 -14.885 16.769 1.00 88.75 79 GLN A N 1
ATOM 658 C CA . GLN A 1 79 ? -1.989 -15.449 17.321 1.00 88.75 79 GLN A CA 1
ATOM 659 C C . GLN A 1 79 ? -1.594 -14.650 18.563 1.00 88.75 79 GLN A C 1
ATOM 661 O O . GLN A 1 79 ? -1.528 -13.424 18.518 1.00 88.75 79 GLN A O 1
ATOM 666 N N . SER A 1 80 ? -1.368 -15.340 19.681 1.00 85.44 80 SER A N 1
ATOM 667 C CA . SER A 1 80 ? -0.835 -14.720 20.896 1.00 85.44 80 SER A CA 1
ATOM 668 C C . SER A 1 80 ? 0.665 -14.441 20.774 1.00 85.44 80 SER A C 1
ATOM 670 O O . SER A 1 80 ? 1.352 -15.019 19.932 1.00 85.44 80 SER A O 1
ATOM 672 N N . GLU A 1 81 ? 1.198 -13.645 21.702 1.00 79.75 81 GLU A N 1
ATOM 673 C CA . GLU A 1 81 ? 2.643 -13.400 21.852 1.00 79.75 81 GLU A CA 1
ATOM 674 C C . GLU A 1 81 ? 3.460 -14.696 22.013 1.00 79.75 81 GLU A C 1
ATOM 676 O O . GLU A 1 81 ? 4.600 -14.784 21.573 1.00 79.75 81 GLU A O 1
ATOM 681 N N . SER A 1 82 ? 2.863 -15.743 22.592 1.00 85.19 82 SER A N 1
ATOM 682 C CA . SER A 1 82 ? 3.462 -17.077 22.733 1.00 85.19 82 SER A CA 1
ATOM 683 C C . SER A 1 82 ? 3.328 -17.968 21.488 1.00 85.19 82 SER A C 1
ATOM 685 O O . SER A 1 82 ? 3.502 -19.183 21.581 1.00 85.19 82 SER A O 1
ATOM 687 N N . ASN A 1 83 ? 2.991 -17.393 20.329 1.00 84.69 83 ASN A N 1
ATOM 688 C CA . ASN A 1 83 ? 2.750 -18.083 19.056 1.00 84.69 83 ASN A CA 1
ATOM 689 C C . ASN A 1 83 ? 1.611 -19.115 19.080 1.00 84.69 83 ASN A C 1
ATOM 691 O O . ASN A 1 83 ? 1.484 -19.934 18.166 1.00 84.69 83 ASN A O 1
ATOM 695 N N . LYS A 1 84 ? 0.738 -19.072 20.092 1.00 91.75 84 LYS A N 1
ATOM 696 C CA . LYS A 1 84 ? -0.448 -19.925 20.137 1.00 91.75 84 LYS A CA 1
ATOM 697 C C . LYS A 1 84 ? -1.523 -19.322 19.243 1.00 91.75 84 LYS A C 1
ATOM 699 O O . LYS A 1 84 ? -1.959 -18.194 19.464 1.00 91.75 84 LYS A O 1
ATOM 704 N N . LYS A 1 85 ? -1.971 -20.096 18.256 1.00 92.12 85 LYS A N 1
ATOM 705 C CA . LYS A 1 85 ? -3.108 -19.732 17.411 1.00 92.12 85 LYS A CA 1
ATOM 706 C C . LYS A 1 85 ? -4.408 -20.153 18.088 1.00 92.12 85 LYS A C 1
ATOM 708 O O . LYS A 1 85 ? -4.527 -21.279 18.571 1.00 92.12 85 LYS A O 1
ATOM 713 N N . LEU A 1 86 ? -5.356 -19.230 18.148 1.00 90.88 86 LEU A N 1
ATOM 714 C CA . LEU A 1 86 ? -6.727 -19.468 18.578 1.00 90.88 86 LEU A CA 1
ATOM 715 C C . LEU A 1 86 ? -7.627 -19.239 17.374 1.00 90.88 86 LEU A C 1
ATOM 717 O O . LEU A 1 86 ? -7.476 -18.221 16.703 1.00 90.88 86 LEU A O 1
ATOM 721 N N . PHE A 1 87 ? -8.538 -20.171 17.132 1.00 91.88 87 PHE A N 1
ATOM 722 C CA . PHE A 1 87 ? -9.488 -20.136 16.027 1.00 91.88 87 PHE A CA 1
ATOM 723 C C . PHE A 1 87 ? -10.902 -20.007 16.583 1.00 91.88 87 PHE A C 1
ATOM 725 O O . PHE A 1 87 ? -11.183 -20.519 17.670 1.00 91.88 87 PHE A O 1
ATOM 732 N N . SER A 1 88 ? -11.763 -19.315 15.848 1.00 91.56 88 SER A N 1
ATOM 733 C CA . SER A 1 88 ? -13.203 -19.457 15.999 1.00 91.56 88 SER A CA 1
ATOM 734 C C . SER A 1 88 ? -13.658 -20.774 15.372 1.00 91.56 88 SER A C 1
ATOM 736 O O . SER A 1 88 ? -12.942 -21.389 14.587 1.00 91.56 88 SER A O 1
ATOM 738 N N . ASN A 1 89 ? -14.880 -21.163 15.688 1.00 89.06 89 ASN A N 1
ATOM 739 C CA . ASN A 1 89 ? -15.674 -22.111 14.931 1.00 89.06 89 ASN A CA 1
ATOM 740 C C . ASN A 1 89 ? -16.058 -21.519 13.561 1.00 89.06 89 ASN A C 1
ATOM 742 O O . ASN A 1 89 ? -15.795 -20.340 13.277 1.00 89.06 89 ASN A O 1
ATOM 746 N N . SER A 1 90 ? -16.758 -22.341 12.774 1.00 91.56 90 SER A N 1
ATOM 747 C CA . SER A 1 90 ? -17.281 -22.017 11.446 1.00 91.56 90 SER A CA 1
ATOM 748 C C . SER A 1 90 ? -18.056 -20.699 11.408 1.00 91.56 90 SER A C 1
ATOM 750 O O . SER A 1 90 ? -18.634 -20.252 12.411 1.00 91.56 90 SER A O 1
ATOM 752 N N . LYS A 1 91 ? -18.102 -20.082 10.222 1.00 94.50 91 LYS A N 1
ATOM 753 C CA . LYS A 1 91 ? -18.743 -18.779 9.991 1.00 94.50 91 LYS A CA 1
ATOM 754 C C . LYS A 1 91 ? -18.188 -17.688 10.905 1.00 94.50 91 LYS A C 1
ATOM 756 O O . LYS A 1 91 ? -18.939 -16.909 11.497 1.00 94.50 91 LYS A O 1
ATOM 761 N N . CYS A 1 92 ? -16.871 -17.654 11.077 1.00 94.69 92 CYS A N 1
ATOM 762 C CA . CYS A 1 92 ? -16.175 -16.695 11.933 1.00 94.69 92 CYS A CA 1
ATOM 763 C C . CYS A 1 92 ? -16.710 -16.673 13.386 1.00 94.69 92 CYS A C 1
ATOM 765 O O . CYS A 1 92 ? -16.780 -15.611 14.016 1.00 94.69 92 CYS A O 1
ATOM 767 N N . GLY A 1 93 ? -17.141 -17.825 13.914 1.00 93.75 93 GLY A N 1
ATOM 768 C CA . GLY A 1 93 ? -17.709 -17.951 15.259 1.00 93.75 93 GLY A CA 1
ATOM 769 C C . GLY A 1 93 ? -19.136 -17.408 15.394 1.00 93.75 93 GLY A C 1
ATOM 770 O O . GLY A 1 93 ? -19.477 -16.854 16.437 1.00 93.75 93 GLY A O 1
ATOM 771 N N . HIS A 1 94 ? -19.974 -17.524 14.357 1.00 93.62 94 HIS A N 1
ATOM 772 C CA . HIS A 1 94 ? -21.354 -17.007 14.347 1.00 93.62 94 HIS A CA 1
ATOM 773 C C . HIS A 1 94 ? -22.220 -17.493 15.523 1.00 93.62 94 HIS A C 1
ATOM 775 O O . HIS A 1 94 ? -22.953 -16.708 16.129 1.00 93.62 94 HIS A O 1
ATOM 781 N N . ASP A 1 95 ? -22.129 -18.784 15.843 1.00 90.88 95 ASP A N 1
ATOM 782 C CA . ASP A 1 95 ? -22.910 -19.418 16.911 1.00 90.88 95 ASP A CA 1
ATOM 783 C C . ASP A 1 95 ? -22.181 -19.453 18.260 1.00 90.88 95 ASP A C 1
ATOM 785 O O . ASP A 1 95 ? -22.665 -20.045 19.226 1.00 90.88 95 ASP A O 1
ATOM 789 N N . GLU A 1 96 ? -21.022 -18.801 18.360 1.00 86.75 96 GLU A N 1
ATOM 790 C CA . GLU A 1 96 ? -20.311 -18.680 19.624 1.00 86.75 96 GLU A CA 1
ATOM 791 C C . GLU A 1 96 ? -20.866 -17.553 20.491 1.00 86.75 96 GLU A C 1
ATOM 793 O O . GLU A 1 96 ? -21.167 -16.451 20.038 1.00 86.75 96 GLU A O 1
ATOM 798 N N . ASN A 1 97 ? -20.892 -17.800 21.800 1.00 79.00 97 ASN A N 1
ATOM 799 C CA . ASN A 1 97 ? -21.301 -16.799 22.785 1.00 79.00 97 ASN A CA 1
ATOM 800 C C . ASN A 1 97 ? -20.237 -15.711 23.021 1.00 79.00 97 ASN A C 1
ATOM 802 O O . ASN A 1 97 ? -20.498 -14.740 23.730 1.00 79.00 97 ASN A O 1
ATOM 806 N N . LYS A 1 98 ? -19.014 -15.876 22.498 1.00 82.75 98 LYS A N 1
ATOM 807 C CA . LYS A 1 98 ? -17.907 -14.942 22.718 1.00 82.75 98 LYS A CA 1
ATOM 808 C C . LYS A 1 98 ? -17.235 -14.573 21.402 1.00 82.75 98 LYS A C 1
ATOM 810 O O . LYS A 1 98 ? -16.662 -15.415 20.729 1.00 82.75 98 LYS A O 1
ATOM 815 N N . VAL A 1 99 ? -17.207 -13.276 21.110 1.00 89.88 99 VAL A N 1
ATOM 816 C CA . VAL A 1 99 ? -16.472 -12.725 19.966 1.00 89.88 99 VAL A CA 1
ATOM 817 C C . VAL A 1 99 ? -14.968 -12.833 20.216 1.00 89.88 99 VAL A C 1
ATOM 819 O O . VAL A 1 99 ? -14.458 -12.242 21.174 1.00 89.88 99 VAL A O 1
ATOM 822 N N . LEU A 1 100 ? -14.264 -13.571 19.353 1.00 91.19 100 LEU A N 1
ATOM 823 C CA . LEU A 1 100 ? -12.823 -13.808 19.475 1.00 91.19 100 LEU A CA 1
ATOM 824 C C . LEU A 1 100 ? -11.985 -12.550 19.188 1.00 91.19 100 LEU A C 1
ATOM 826 O O . LEU A 1 100 ? -10.967 -12.322 19.844 1.00 91.19 100 LEU A O 1
ATOM 830 N N . THR A 1 101 ? -12.406 -11.717 18.231 1.00 93.00 101 THR A N 1
ATOM 831 C CA . THR A 1 101 ? -11.687 -10.480 17.896 1.00 93.00 101 THR A CA 1
ATOM 832 C C . THR A 1 101 ? -11.826 -9.418 18.988 1.00 93.00 101 THR A C 1
ATOM 834 O O . THR A 1 101 ? -12.864 -9.303 19.638 1.00 93.00 101 THR A O 1
ATOM 837 N N . ASN A 1 102 ? -10.779 -8.609 19.157 1.00 92.88 102 ASN A N 1
ATOM 838 C CA . ASN A 1 102 ? -10.777 -7.407 19.999 1.00 92.88 102 ASN A CA 1
ATOM 839 C C . ASN A 1 102 ? -10.381 -6.159 19.195 1.00 92.88 102 ASN A C 1
ATOM 841 O O . ASN A 1 102 ? -9.943 -5.159 19.762 1.00 92.88 102 ASN A O 1
ATOM 845 N N . LEU A 1 103 ? -10.507 -6.201 17.862 1.00 94.56 103 LEU A N 1
ATOM 846 C CA . LEU A 1 103 ? -10.194 -5.056 17.003 1.00 94.56 103 LEU A CA 1
ATOM 847 C C . LEU A 1 103 ? -11.068 -3.839 17.337 1.00 94.56 103 LEU A C 1
ATOM 849 O O . LEU A 1 103 ? -10.603 -2.705 17.305 1.00 94.56 103 LEU A O 1
ATOM 853 N N . ASP A 1 104 ? -12.309 -4.038 17.767 1.00 94.12 104 ASP A N 1
ATOM 854 C CA . ASP A 1 104 ? -13.166 -2.964 18.272 1.00 94.12 104 ASP A CA 1
ATOM 855 C C . ASP A 1 104 ? -12.615 -2.271 19.532 1.00 94.12 104 ASP A C 1
ATOM 857 O O . ASP A 1 104 ? -13.087 -1.201 19.905 1.00 94.12 104 ASP A O 1
ATOM 861 N N . TYR A 1 105 ? -11.574 -2.805 20.153 1.00 92.75 105 TYR A N 1
ATOM 862 C CA . TYR A 1 105 ? -10.833 -2.173 21.237 1.00 92.75 105 TYR A CA 1
ATOM 863 C C . TYR A 1 105 ? -9.459 -1.636 20.768 1.00 92.75 105 TYR A C 1
ATOM 865 O O . TYR A 1 105 ? -8.798 -0.895 21.479 1.00 92.75 105 TYR A O 1
ATOM 873 N N . VAL A 1 106 ? -9.008 -1.873 19.542 1.00 92.81 106 VAL A N 1
ATOM 874 C CA . VAL A 1 106 ? -7.780 -1.234 19.022 1.00 92.81 106 VAL A CA 1
ATOM 875 C C . VAL A 1 106 ? -8.088 0.202 18.564 1.00 92.81 106 VAL A C 1
ATOM 877 O O . VAL A 1 106 ? -9.131 0.403 17.951 1.00 92.81 106 VAL A O 1
ATOM 880 N N . PRO A 1 107 ? -7.242 1.222 18.810 1.00 92.44 107 PRO A N 1
ATOM 881 C CA . PRO A 1 107 ? -7.407 2.557 18.232 1.00 92.44 107 PRO A CA 1
ATOM 882 C C . PRO A 1 107 ? -7.610 2.528 16.711 1.00 92.44 107 PRO A C 1
ATOM 884 O O . PRO A 1 107 ? -6.880 1.849 15.990 1.00 92.44 107 PRO A O 1
ATOM 887 N N . GLN A 1 108 ? -8.584 3.296 16.208 1.00 93.19 108 GLN A N 1
ATOM 888 C CA . GLN A 1 108 ? -8.960 3.270 14.788 1.00 93.19 108 GLN A CA 1
ATOM 889 C C . GLN A 1 108 ? -7.793 3.551 13.836 1.00 93.19 108 GLN A C 1
ATOM 891 O O . GLN A 1 108 ? -7.670 2.859 12.830 1.00 93.19 108 GLN A O 1
ATOM 896 N N . PHE A 1 109 ? -6.928 4.514 14.166 1.00 93.88 109 PHE A N 1
ATOM 897 C CA . PHE A 1 109 ? -5.746 4.829 13.364 1.00 93.88 109 PHE A CA 1
ATOM 898 C C . PHE A 1 109 ? -4.859 3.595 13.129 1.00 93.88 109 PHE A C 1
ATOM 900 O O . PHE A 1 109 ? -4.517 3.307 11.988 1.00 93.88 109 PHE A O 1
ATOM 907 N N . LEU A 1 110 ? -4.547 2.831 14.181 1.00 95.31 110 LEU A N 1
ATOM 908 C CA . LEU A 1 110 ? -3.691 1.646 14.077 1.00 95.31 110 LEU A CA 1
ATOM 909 C C . LEU A 1 110 ? -4.339 0.544 13.239 1.00 95.31 110 LEU A C 1
ATOM 911 O O . LEU A 1 110 ? -3.657 -0.106 12.452 1.00 95.31 110 LEU A O 1
ATOM 915 N N . ARG A 1 111 ? -5.662 0.363 13.361 1.00 96.06 111 ARG A N 1
ATOM 916 C CA . ARG A 1 111 ? -6.393 -0.584 12.507 1.00 96.06 111 ARG A CA 1
ATOM 917 C C . ARG A 1 111 ? -6.325 -0.192 11.042 1.00 96.06 111 ARG A C 1
ATOM 919 O O . ARG A 1 111 ? -6.058 -1.050 10.215 1.00 96.06 111 ARG A O 1
ATOM 926 N N . TRP A 1 112 ? -6.541 1.085 10.736 1.00 97.50 112 TRP A N 1
ATOM 927 C CA . TRP A 1 112 ? -6.465 1.590 9.368 1.00 97.50 112 TRP A CA 1
ATOM 928 C C . TRP A 1 112 ? -5.050 1.544 8.807 1.00 97.50 112 TRP A C 1
ATOM 930 O O . TRP A 1 112 ? -4.894 1.265 7.628 1.00 97.50 112 TRP A O 1
ATOM 940 N N . PHE A 1 113 ? -4.021 1.777 9.625 1.00 96.81 113 PHE A N 1
ATOM 941 C CA . PHE A 1 113 ? -2.634 1.648 9.178 1.00 96.81 113 PHE A CA 1
ATOM 942 C C . PHE A 1 113 ? -2.302 0.180 8.856 1.00 96.81 113 PHE A C 1
ATOM 944 O O . PHE A 1 113 ? -1.777 -0.118 7.786 1.00 96.81 113 PHE A O 1
ATOM 951 N N . ASN A 1 114 ? -2.701 -0.755 9.723 1.00 96.62 114 ASN A N 1
ATOM 952 C CA . ASN A 1 114 ? -2.550 -2.186 9.458 1.00 96.62 114 ASN A CA 1
ATOM 953 C C . ASN A 1 114 ? -3.335 -2.642 8.212 1.00 96.62 114 ASN A C 1
ATOM 955 O O . ASN A 1 114 ? -2.801 -3.352 7.368 1.00 96.62 114 ASN A O 1
ATOM 959 N N . GLU A 1 115 ? -4.595 -2.218 8.079 1.00 97.62 115 GLU A N 1
ATOM 960 C CA . GLU A 1 115 ? -5.440 -2.512 6.913 1.00 97.62 115 GLU A CA 1
ATOM 961 C C . GLU A 1 115 ? -4.849 -1.933 5.622 1.00 97.62 115 GLU A C 1
ATOM 963 O O . GLU A 1 115 ? -4.800 -2.621 4.605 1.00 97.62 115 GLU A O 1
ATOM 968 N N . TRP A 1 116 ? -4.353 -0.694 5.670 1.00 98.06 116 TRP A N 1
ATOM 969 C CA . TRP A 1 116 ? -3.674 -0.054 4.548 1.00 98.06 116 TRP A CA 1
ATOM 970 C C . TRP A 1 116 ? -2.451 -0.861 4.103 1.00 98.06 116 TRP A C 1
ATOM 972 O O . TRP A 1 116 ? -2.294 -1.091 2.906 1.00 98.06 116 TRP A O 1
ATOM 982 N N . ALA A 1 117 ? -1.626 -1.335 5.043 1.00 97.44 117 ALA A N 1
ATOM 983 C CA . ALA A 1 117 ? -0.427 -2.108 4.728 1.00 97.44 117 ALA A CA 1
ATOM 984 C C . ALA A 1 117 ? -0.775 -3.445 4.054 1.00 97.44 117 ALA A C 1
ATOM 986 O O . ALA A 1 117 ? -0.245 -3.744 2.984 1.00 97.44 117 ALA A O 1
ATOM 987 N N . GLU A 1 118 ? -1.722 -4.204 4.614 1.00 96.81 118 GLU A N 1
ATOM 988 C CA . GLU A 1 118 ? -2.182 -5.472 4.028 1.00 96.81 118 GLU A CA 1
ATOM 989 C C . GLU A 1 118 ? -2.794 -5.270 2.631 1.00 96.81 118 GLU A C 1
ATOM 991 O O . GLU A 1 118 ? -2.468 -5.994 1.685 1.00 96.81 118 GLU A O 1
ATOM 996 N N . GLU A 1 119 ? -3.637 -4.246 2.460 1.00 97.81 119 GLU A N 1
ATOM 997 C CA . GLU A 1 119 ? -4.238 -3.918 1.165 1.00 97.81 119 GLU A CA 1
ATOM 998 C C . GLU A 1 119 ? -3.204 -3.443 0.142 1.00 97.81 119 GLU A C 1
ATOM 1000 O O . GLU A 1 119 ? -3.307 -3.795 -1.038 1.00 97.81 119 GLU A O 1
ATOM 1005 N N . PHE A 1 120 ? -2.208 -2.663 0.568 1.00 97.00 120 PHE A N 1
ATOM 1006 C CA . PHE A 1 120 ? -1.082 -2.268 -0.268 1.00 97.00 120 PHE A CA 1
ATOM 1007 C C . PHE A 1 120 ? -0.323 -3.502 -0.752 1.00 97.00 120 PHE A C 1
ATOM 1009 O O . PHE A 1 120 ? -0.134 -3.649 -1.959 1.00 97.00 120 PHE A O 1
ATOM 1016 N N . CYS A 1 121 ? 0.050 -4.414 0.150 1.00 96.19 121 CYS A N 1
ATOM 1017 C CA . CYS A 1 121 ? 0.801 -5.621 -0.187 1.00 96.19 121 CYS A CA 1
ATOM 1018 C C . CYS A 1 121 ? 0.038 -6.503 -1.186 1.00 96.19 121 CYS A C 1
ATOM 1020 O O . CYS A 1 121 ? 0.564 -6.854 -2.250 1.00 96.19 121 CYS A O 1
ATOM 1022 N N . ARG A 1 122 ? -1.250 -6.753 -0.920 1.00 96.44 122 ARG A N 1
ATOM 1023 C CA . ARG A 1 122 ? -2.135 -7.518 -1.809 1.00 96.44 122 ARG A CA 1
ATOM 1024 C C . ARG A 1 122 ? -2.266 -6.874 -3.193 1.00 96.44 122 ARG A C 1
ATOM 1026 O O . ARG A 1 122 ? -2.128 -7.546 -4.219 1.00 96.44 122 ARG A O 1
ATOM 1033 N N . LYS A 1 123 ? -2.523 -5.562 -3.249 1.00 96.81 123 LYS A N 1
ATOM 1034 C CA . LYS A 1 123 ? -2.682 -4.825 -4.516 1.00 96.81 123 LYS A CA 1
ATOM 1035 C C . LYS A 1 123 ? -1.368 -4.682 -5.271 1.00 96.81 123 LYS A C 1
ATOM 1037 O O . LYS A 1 123 ? -1.393 -4.731 -6.501 1.00 96.81 123 LYS A O 1
ATOM 1042 N N . LYS A 1 124 ? -0.238 -4.522 -4.575 1.00 95.19 124 LYS A N 1
ATOM 1043 C CA . LYS A 1 124 ? 1.090 -4.453 -5.192 1.00 95.19 124 LYS A CA 1
ATOM 1044 C C . LYS A 1 124 ? 1.369 -5.740 -5.956 1.00 95.19 124 LYS A C 1
ATOM 1046 O O . LYS A 1 124 ? 1.713 -5.664 -7.130 1.00 95.19 124 LYS A O 1
ATOM 1051 N N . LYS A 1 125 ? 1.111 -6.903 -5.350 1.00 94.38 125 LYS A N 1
ATOM 1052 C CA . LYS A 1 125 ? 1.254 -8.209 -6.009 1.00 94.38 125 LYS A CA 1
ATOM 1053 C C . LYS A 1 125 ? 0.397 -8.333 -7.275 1.00 94.38 125 LYS A C 1
ATOM 1055 O O . LYS A 1 125 ? 0.922 -8.674 -8.332 1.00 94.38 125 LYS A O 1
ATOM 1060 N N . ASP A 1 126 ? -0.896 -8.006 -7.207 1.00 94.44 126 ASP A N 1
ATOM 1061 C CA . ASP A 1 126 ? -1.792 -8.040 -8.380 1.00 94.44 126 ASP A CA 1
ATOM 1062 C C . ASP A 1 126 ? -1.333 -7.086 -9.498 1.00 94.44 126 ASP A C 1
ATOM 1064 O O . ASP A 1 126 ? -1.270 -7.459 -10.672 1.00 94.44 126 ASP A O 1
ATOM 1068 N N . LYS A 1 127 ? -0.962 -5.852 -9.143 1.00 95.19 127 LYS A N 1
ATOM 1069 C CA . LYS A 1 127 ? -0.470 -4.863 -10.108 1.00 95.19 127 LYS A CA 1
ATOM 1070 C C . LYS A 1 127 ? 0.855 -5.289 -10.737 1.00 95.19 127 LYS A C 1
ATOM 1072 O O . LYS A 1 127 ? 0.998 -5.166 -11.951 1.00 95.19 127 LYS A O 1
ATOM 1077 N N . LEU A 1 128 ? 1.780 -5.828 -9.946 1.00 94.94 128 LEU A N 1
ATOM 1078 C CA . LEU A 1 128 ? 3.054 -6.346 -10.436 1.00 94.94 128 LEU A CA 1
ATOM 1079 C C . LEU A 1 128 ? 2.873 -7.535 -11.372 1.00 94.94 128 LEU A C 1
ATOM 1081 O O . LEU A 1 128 ? 3.547 -7.584 -12.392 1.00 94.94 128 LEU A O 1
ATOM 1085 N N . ASN A 1 129 ? 1.937 -8.446 -11.097 1.00 94.69 129 ASN A N 1
ATOM 1086 C CA . ASN A 1 129 ? 1.619 -9.533 -12.028 1.00 94.69 129 ASN A CA 1
ATOM 1087 C C . ASN A 1 129 ? 1.166 -8.988 -13.391 1.00 94.69 129 ASN A C 1
ATOM 1089 O O . ASN A 1 129 ? 1.652 -9.434 -14.429 1.00 94.69 129 ASN A O 1
ATOM 1093 N N . LYS A 1 130 ? 0.296 -7.970 -13.394 1.00 95.38 130 LYS A N 1
ATOM 1094 C CA . LYS A 1 130 ? -0.171 -7.312 -14.628 1.00 95.38 130 LYS A CA 1
ATOM 1095 C C . LYS A 1 130 ? 0.956 -6.595 -15.370 1.00 95.38 130 LYS A C 1
ATOM 1097 O O . LYS A 1 130 ? 0.990 -6.622 -16.598 1.00 95.38 130 LYS A O 1
ATOM 1102 N N . VAL A 1 131 ? 1.862 -5.947 -14.639 1.00 95.88 131 VAL A N 1
ATOM 1103 C CA . VAL A 1 131 ? 3.062 -5.315 -15.204 1.00 95.88 131 VAL A CA 1
ATOM 1104 C C . VAL A 1 131 ? 3.996 -6.376 -15.791 1.00 95.88 131 VAL A C 1
ATOM 1106 O O . VAL A 1 131 ? 4.394 -6.244 -16.946 1.00 95.88 131 VAL A O 1
ATOM 1109 N N . LYS A 1 132 ? 4.295 -7.451 -15.049 1.00 95.19 132 LYS A N 1
ATOM 1110 C CA . LYS A 1 132 ? 5.137 -8.561 -15.511 1.00 95.19 132 LYS A CA 1
ATOM 1111 C C . LYS A 1 132 ? 4.585 -9.141 -16.808 1.00 95.19 132 LYS A C 1
ATOM 1113 O O . LYS A 1 132 ? 5.306 -9.193 -17.795 1.00 95.19 132 LYS A O 1
ATOM 1118 N N . GLU A 1 133 ? 3.309 -9.512 -16.842 1.00 94.62 133 GLU A N 1
ATOM 1119 C CA . GLU A 1 133 ? 2.689 -10.086 -18.040 1.00 94.62 133 GLU A CA 1
ATOM 1120 C C . GLU A 1 133 ? 2.760 -9.119 -19.235 1.00 94.62 133 GLU A C 1
ATOM 1122 O O . GLU A 1 133 ? 3.093 -9.512 -20.354 1.00 94.62 133 GLU A O 1
ATOM 1127 N N . ALA A 1 134 ? 2.528 -7.825 -19.007 1.00 94.69 134 ALA A N 1
ATOM 1128 C CA . ALA A 1 134 ? 2.596 -6.823 -20.064 1.00 94.69 134 ALA A CA 1
ATOM 1129 C C . ALA A 1 134 ? 4.024 -6.572 -20.580 1.00 94.69 134 ALA A C 1
ATOM 1131 O O . ALA A 1 134 ? 4.191 -6.327 -21.776 1.00 94.69 134 ALA A O 1
ATOM 1132 N N . CYS A 1 135 ? 5.037 -6.638 -19.712 1.00 94.56 135 CYS A N 1
ATOM 1133 C CA . CYS A 1 135 ? 6.425 -6.285 -20.025 1.00 94.56 135 CYS A CA 1
ATOM 1134 C C . CYS A 1 135 ? 7.330 -7.479 -20.357 1.00 94.56 135 CYS A C 1
ATOM 1136 O O . CYS A 1 135 ? 8.349 -7.297 -21.029 1.00 94.56 135 CYS A O 1
ATOM 1138 N N . ARG A 1 136 ? 6.995 -8.679 -19.882 1.00 92.94 136 ARG A N 1
ATOM 1139 C CA . ARG A 1 136 ? 7.774 -9.911 -20.070 1.00 92.94 136 ARG A CA 1
ATOM 1140 C C . ARG A 1 136 ? 6.994 -11.041 -20.739 1.00 92.94 136 ARG A C 1
ATOM 1142 O O . ARG A 1 136 ? 7.599 -11.898 -21.364 1.00 92.94 136 ARG A O 1
ATOM 1149 N N . GLY A 1 137 ? 5.663 -10.995 -20.709 1.00 89.50 137 GLY A N 1
ATOM 1150 C CA . GLY A 1 137 ? 4.825 -12.100 -21.179 1.00 89.50 137 GLY A CA 1
ATOM 1151 C C . GLY A 1 137 ? 4.560 -13.124 -20.075 1.00 89.50 137 GLY A C 1
ATOM 1152 O O . GLY A 1 137 ? 4.907 -12.902 -18.913 1.00 89.50 137 GLY A O 1
ATOM 1153 N N . LYS A 1 138 ? 3.893 -14.231 -20.415 1.00 85.12 138 LYS A N 1
ATOM 1154 C CA . LYS A 1 138 ? 3.524 -15.275 -19.431 1.00 85.12 138 LYS A CA 1
ATOM 1155 C C . LYS A 1 138 ? 4.647 -16.276 -19.187 1.00 85.12 138 LYS A C 1
ATOM 1157 O O . LYS A 1 138 ? 4.761 -16.820 -18.093 1.00 85.12 138 LYS A O 1
ATOM 1162 N N . THR A 1 139 ? 5.442 -16.513 -20.218 1.00 83.88 139 THR A N 1
ATOM 1163 C CA . THR A 1 139 ? 6.578 -17.436 -20.269 1.00 83.88 139 THR A CA 1
ATOM 1164 C C . THR A 1 139 ? 7.903 -16.690 -20.422 1.00 83.88 139 THR A C 1
ATOM 1166 O O . THR A 1 139 ? 8.894 -17.283 -20.828 1.00 83.88 139 THR A O 1
ATOM 1169 N N . ASP A 1 140 ? 7.917 -15.394 -20.084 1.00 85.00 140 ASP A N 1
ATOM 1170 C CA . ASP A 1 140 ? 9.071 -14.501 -20.221 1.00 85.00 140 ASP A CA 1
ATOM 1171 C C . ASP A 1 140 ? 9.600 -14.418 -21.679 1.00 85.00 140 ASP A C 1
ATOM 1173 O O . ASP A 1 140 ? 10.786 -14.214 -21.930 1.00 85.00 140 ASP A O 1
ATOM 1177 N N . GLU A 1 141 ? 8.688 -14.547 -22.653 1.00 83.56 141 GLU A N 1
ATOM 1178 C CA . GLU A 1 141 ? 8.954 -14.593 -24.098 1.00 83.56 141 GLU A CA 1
ATOM 1179 C C . GLU A 1 141 ? 9.275 -13.236 -24.747 1.00 83.56 141 GLU A C 1
ATOM 1181 O O . GLU A 1 141 ? 9.657 -13.182 -25.917 1.00 83.56 141 GLU A O 1
ATOM 1186 N N . LYS A 1 142 ? 9.112 -12.128 -24.017 1.00 90.00 142 LYS A N 1
ATOM 1187 C CA . LYS A 1 142 ? 9.451 -10.780 -24.493 1.00 90.00 142 LYS A CA 1
ATOM 1188 C C . LYS A 1 142 ? 10.196 -9.981 -23.433 1.00 90.00 142 LYS A C 1
ATOM 1190 O O . LYS A 1 142 ? 10.159 -10.290 -22.247 1.00 90.00 142 LYS A O 1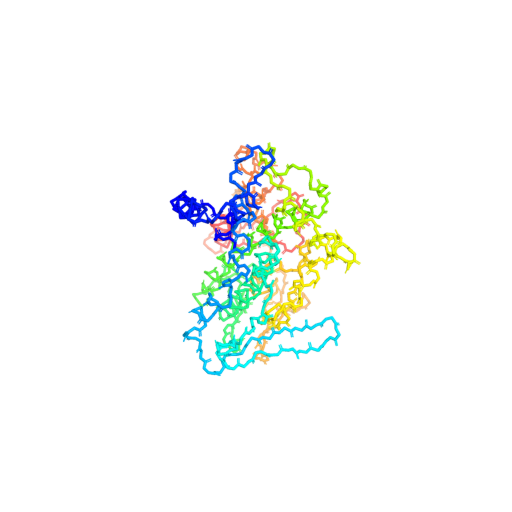
ATOM 1195 N N . TYR A 1 143 ? 10.840 -8.893 -23.845 1.00 93.94 143 TYR A N 1
ATOM 1196 C CA . TYR A 1 143 ? 11.495 -7.977 -22.916 1.00 93.94 143 TYR A CA 1
ATOM 1197 C C . TYR A 1 143 ? 11.248 -6.533 -23.331 1.00 93.94 143 TYR A C 1
ATOM 1199 O O . TYR A 1 143 ? 11.937 -5.985 -24.186 1.00 93.94 143 TYR A O 1
ATOM 1207 N N . CYS A 1 144 ? 10.261 -5.906 -22.702 1.00 94.31 144 CYS A N 1
ATOM 1208 C CA . CYS A 1 144 ? 9.891 -4.522 -22.956 1.00 94.31 144 CYS A CA 1
ATOM 1209 C C . CYS A 1 144 ? 10.391 -3.576 -21.860 1.00 94.31 144 CYS A C 1
ATOM 1211 O O . CYS A 1 144 ? 10.543 -3.970 -20.702 1.00 94.31 144 CYS A O 1
ATOM 1213 N N . SER A 1 145 ? 10.598 -2.317 -22.223 1.00 90.81 145 SER A N 1
ATOM 1214 C CA . SER A 1 145 ? 10.862 -1.229 -21.276 1.00 90.81 145 SER A CA 1
ATOM 1215 C C . SER A 1 145 ? 9.600 -0.449 -20.933 1.00 90.81 145 SER A C 1
ATOM 1217 O O . SER A 1 145 ? 8.618 -0.487 -21.685 1.00 90.81 145 SER A O 1
ATOM 1219 N N . LEU A 1 146 ? 9.668 0.342 -19.854 1.00 88.00 146 LEU A N 1
ATOM 1220 C CA . LEU A 1 146 ? 8.579 1.251 -19.484 1.00 88.00 146 LEU A CA 1
ATOM 1221 C C . LEU A 1 146 ? 8.199 2.220 -20.617 1.00 88.00 146 LEU A C 1
ATOM 1223 O O . LEU A 1 146 ? 7.047 2.601 -20.715 1.00 88.00 146 LEU A O 1
ATOM 1227 N N . ASN A 1 147 ? 9.128 2.558 -21.519 1.00 84.44 147 ASN A N 1
ATOM 1228 C CA . ASN A 1 147 ? 8.913 3.530 -22.599 1.00 84.44 147 ASN A CA 1
ATOM 1229 C C . ASN A 1 147 ? 8.392 2.889 -23.902 1.00 84.44 147 ASN A C 1
ATOM 1231 O O . ASN A 1 147 ? 8.315 3.543 -24.950 1.00 84.44 147 ASN A O 1
ATOM 1235 N N . GLY A 1 148 ? 8.040 1.598 -23.849 1.00 88.25 148 GLY A N 1
ATOM 1236 C CA . GLY A 1 148 ? 7.466 0.848 -24.967 1.00 88.25 148 GLY A CA 1
ATOM 1237 C C . GLY A 1 148 ? 8.486 0.331 -25.986 1.00 88.25 148 GLY A C 1
ATOM 1238 O O . GLY A 1 148 ? 8.096 -0.085 -27.078 1.00 88.25 148 GLY A O 1
ATOM 1239 N N . TYR A 1 149 ? 9.780 0.342 -25.654 1.00 89.81 149 TYR A N 1
ATOM 1240 C CA . TYR A 1 149 ? 10.818 -0.259 -26.496 1.00 89.81 149 TYR A CA 1
ATOM 1241 C C . TYR A 1 149 ? 10.953 -1.760 -26.244 1.00 89.81 149 TYR A C 1
ATOM 1243 O O . TYR A 1 149 ? 10.897 -2.201 -25.096 1.00 89.81 149 TYR A O 1
ATOM 1251 N N . ASP A 1 150 ? 11.182 -2.512 -27.318 1.00 93.75 150 ASP A N 1
ATOM 1252 C CA . ASP A 1 150 ? 11.582 -3.920 -27.311 1.00 93.75 150 ASP A CA 1
ATOM 1253 C C . ASP A 1 150 ? 13.099 -4.004 -27.098 1.00 93.75 150 ASP A C 1
ATOM 1255 O O . ASP A 1 150 ? 13.895 -3.650 -27.974 1.00 93.75 150 ASP A O 1
ATOM 1259 N N . CYS A 1 151 ? 13.505 -4.453 -25.914 1.00 92.75 151 CYS A N 1
ATOM 1260 C CA . CYS A 1 151 ? 14.900 -4.495 -25.490 1.00 92.75 151 CYS A CA 1
ATOM 1261 C C . CYS A 1 151 ? 15.704 -5.624 -26.140 1.00 92.75 151 CYS A C 1
ATOM 1263 O O . CYS A 1 151 ? 16.927 -5.639 -26.012 1.00 92.75 151 CYS A O 1
ATOM 1265 N N . THR A 1 152 ? 15.055 -6.551 -26.852 1.00 91.94 152 THR A N 1
ATOM 1266 C CA . THR A 1 152 ? 15.757 -7.584 -27.634 1.00 91.94 152 THR A CA 1
ATOM 1267 C C . THR A 1 152 ? 16.390 -6.999 -28.900 1.00 91.94 152 THR A C 1
ATOM 1269 O O . THR A 1 152 ? 17.395 -7.506 -29.396 1.00 91.94 152 THR A O 1
ATOM 1272 N N . LYS A 1 153 ? 15.826 -5.889 -29.397 1.00 90.88 153 LYS A N 1
ATOM 1273 C CA . LYS A 1 153 ? 16.278 -5.169 -30.599 1.00 90.88 153 LYS A CA 1
ATOM 1274 C C . LYS A 1 153 ? 16.835 -3.781 -30.297 1.00 90.88 153 LYS A C 1
ATOM 1276 O O . LYS A 1 153 ? 17.572 -3.231 -31.111 1.00 90.88 153 LYS A O 1
ATOM 1281 N N . THR A 1 154 ? 16.471 -3.207 -29.154 1.00 88.62 154 THR A N 1
ATOM 1282 C CA . THR A 1 154 ? 16.959 -1.899 -28.716 1.00 88.62 154 THR A CA 1
ATOM 1283 C C . THR A 1 154 ? 18.351 -2.039 -28.115 1.00 88.62 154 THR A C 1
ATOM 1285 O O . THR A 1 154 ? 18.553 -2.793 -27.169 1.00 88.62 154 THR A O 1
ATOM 1288 N N . ILE A 1 155 ? 19.301 -1.287 -28.663 1.00 87.19 155 ILE A N 1
ATOM 1289 C CA . ILE A 1 155 ? 20.672 -1.165 -28.173 1.00 87.19 155 ILE A CA 1
ATOM 1290 C C . ILE A 1 155 ? 20.935 0.329 -28.040 1.00 87.19 155 ILE A C 1
ATOM 1292 O O . ILE A 1 155 ? 21.292 0.989 -29.028 1.00 87.19 155 ILE A O 1
ATOM 1296 N N . TRP A 1 156 ? 20.755 0.862 -26.826 1.00 78.88 156 TRP A N 1
ATOM 1297 C CA . TRP A 1 156 ? 21.041 2.266 -26.565 1.00 78.88 156 TRP A CA 1
ATOM 1298 C C . TRP A 1 156 ? 22.472 2.574 -26.962 1.00 78.88 156 TRP A C 1
ATOM 1300 O O . TRP A 1 156 ? 22.648 3.422 -27.808 1.00 78.88 156 TRP A O 1
ATOM 1310 N N . LYS A 1 157 ? 23.499 1.826 -26.555 1.00 79.50 157 LYS A N 1
ATOM 1311 C CA . LYS A 1 157 ? 24.902 2.170 -26.872 1.00 79.50 157 LYS A CA 1
ATOM 1312 C C . LYS A 1 157 ? 25.190 2.427 -28.366 1.00 79.50 157 LYS A C 1
ATOM 1314 O O . LYS A 1 157 ? 26.098 3.191 -28.671 1.00 79.50 157 LYS A O 1
ATOM 1319 N N . LYS A 1 158 ? 24.406 1.863 -29.297 1.00 80.56 158 LYS A N 1
ATOM 1320 C CA . LYS A 1 158 ? 24.506 2.088 -30.757 1.00 80.56 158 LYS A CA 1
ATOM 1321 C C . LYS A 1 158 ? 23.540 3.140 -31.323 1.00 80.56 158 LYS A C 1
ATOM 1323 O O . LYS A 1 158 ? 23.614 3.452 -32.509 1.00 80.56 158 LYS A O 1
ATOM 1328 N N . GLY A 1 159 ? 22.616 3.656 -30.519 1.00 75.25 159 GLY A N 1
ATOM 1329 C CA . GLY A 1 159 ? 21.512 4.512 -30.950 1.00 75.25 159 GLY A CA 1
ATOM 1330 C C . GLY A 1 159 ? 20.422 3.758 -31.710 1.00 75.25 159 GLY A C 1
ATOM 1331 O O . GLY A 1 159 ? 19.692 4.376 -32.482 1.00 75.25 159 GLY A O 1
ATOM 1332 N N . VAL A 1 160 ? 20.320 2.437 -31.527 1.00 83.19 160 VAL A N 1
ATOM 1333 C CA . VAL A 1 160 ? 19.301 1.598 -32.169 1.00 83.19 160 VAL A CA 1
ATOM 1334 C C . VAL A 1 160 ? 18.117 1.482 -31.222 1.00 83.19 160 VAL A C 1
ATOM 1336 O O . VAL A 1 160 ? 18.202 0.784 -30.217 1.00 83.19 160 VAL A O 1
ATOM 1339 N N . LEU A 1 161 ? 17.016 2.159 -31.540 1.00 83.44 161 LEU A N 1
ATOM 1340 C CA . LEU A 1 161 ? 15.789 2.138 -30.746 1.00 83.44 161 LEU A CA 1
ATOM 1341 C C . LEU A 1 161 ? 14.687 1.433 -31.527 1.00 83.44 161 LEU A C 1
ATOM 1343 O O . LEU A 1 161 ? 14.454 1.752 -32.692 1.00 83.44 161 LEU A O 1
ATOM 1347 N N . HIS A 1 162 ? 14.010 0.473 -30.897 1.00 87.00 162 HIS A N 1
ATOM 1348 C CA . HIS A 1 162 ? 12.936 -0.268 -31.548 1.00 87.00 162 HIS A CA 1
ATOM 1349 C C . HIS A 1 162 ? 11.664 -0.266 -30.707 1.00 87.00 162 HIS A C 1
ATOM 1351 O O . HIS A 1 162 ? 11.559 -0.973 -29.704 1.00 87.00 162 HIS A O 1
ATOM 1357 N N . ARG A 1 163 ? 10.678 0.528 -31.130 1.00 84.88 163 ARG A N 1
ATOM 1358 C CA . ARG A 1 163 ? 9.321 0.459 -30.586 1.00 84.88 163 ARG A CA 1
ATOM 1359 C C . ARG A 1 163 ? 8.556 -0.679 -31.235 1.00 84.88 163 ARG A C 1
ATOM 1361 O O . ARG A 1 163 ? 8.563 -0.823 -32.454 1.00 84.88 163 ARG A O 1
ATOM 1368 N N . SER A 1 164 ? 7.867 -1.447 -30.404 1.00 82.81 164 SER A N 1
ATOM 1369 C CA . SER A 1 164 ? 6.984 -2.521 -30.843 1.00 82.81 164 SER A CA 1
ATOM 1370 C C . SER A 1 164 ? 5.600 -2.317 -30.243 1.00 82.81 164 SER A C 1
ATOM 1372 O O . SER A 1 164 ? 5.474 -1.997 -29.059 1.00 82.81 164 SER A O 1
ATOM 1374 N N . ASN A 1 165 ? 4.559 -2.576 -31.037 1.00 86.25 165 ASN A N 1
ATOM 1375 C CA . ASN A 1 165 ? 3.173 -2.598 -30.557 1.00 86.25 165 ASN A CA 1
ATOM 1376 C C . ASN A 1 165 ? 2.991 -3.611 -29.410 1.00 86.25 165 ASN A C 1
ATOM 1378 O O . ASN A 1 165 ? 2.176 -3.410 -28.513 1.00 86.25 165 ASN A O 1
ATOM 1382 N N . GLU A 1 166 ? 3.798 -4.675 -29.393 1.00 86.69 166 GLU A N 1
ATOM 1383 C CA . GLU A 1 166 ? 3.805 -5.695 -28.337 1.00 86.69 166 GLU A CA 1
ATOM 1384 C C . GLU A 1 166 ? 4.339 -5.162 -26.996 1.00 86.69 166 GLU A C 1
ATOM 1386 O O . GLU A 1 166 ? 4.034 -5.723 -25.935 1.00 86.69 166 GLU A O 1
ATOM 1391 N N . CYS A 1 167 ? 5.103 -4.063 -27.036 1.00 92.06 167 CYS A N 1
ATOM 1392 C CA . CYS A 1 167 ? 5.666 -3.380 -25.875 1.00 92.06 167 CYS A CA 1
ATOM 1393 C C . CYS A 1 167 ? 4.883 -2.134 -25.450 1.00 92.06 167 CYS A C 1
ATOM 1395 O O . CYS A 1 167 ? 5.062 -1.672 -24.323 1.00 92.06 167 CYS A O 1
ATOM 1397 N N . THR A 1 168 ? 3.941 -1.644 -26.262 1.00 89.88 168 THR A N 1
ATOM 1398 C CA . THR A 1 168 ? 3.007 -0.579 -25.852 1.00 89.88 168 THR A CA 1
ATOM 1399 C C . THR A 1 168 ? 2.214 -0.974 -24.603 1.00 89.88 168 THR A C 1
ATOM 1401 O O . THR A 1 168 ? 1.956 -0.139 -23.738 1.00 89.88 168 THR A O 1
ATOM 1404 N N . GLY A 1 169 ? 1.888 -2.263 -24.453 1.00 91.69 169 GLY A N 1
ATOM 1405 C CA . GLY A 1 169 ? 1.246 -2.779 -23.245 1.00 91.69 169 GLY A CA 1
ATOM 1406 C C . GLY A 1 169 ? 2.068 -2.542 -21.974 1.00 91.69 169 GLY A C 1
ATOM 1407 O O . GLY A 1 169 ? 1.487 -2.223 -20.939 1.00 91.69 169 GLY A O 1
ATOM 1408 N N . CYS A 1 170 ? 3.400 -2.641 -22.051 1.00 93.56 170 CYS A N 1
ATOM 1409 C CA . CYS A 1 170 ? 4.285 -2.389 -20.914 1.00 93.56 170 CYS A CA 1
ATOM 1410 C C . CYS A 1 170 ? 4.196 -0.928 -20.461 1.00 93.56 170 CYS A C 1
ATOM 1412 O O . CYS A 1 170 ? 3.904 -0.672 -19.296 1.00 93.56 170 CYS A O 1
ATOM 1414 N N . LEU A 1 171 ? 4.304 0.019 -21.398 1.00 89.25 171 LEU A N 1
ATOM 1415 C CA . LEU A 1 171 ? 4.140 1.456 -21.140 1.00 89.25 171 LEU A CA 1
ATOM 1416 C C . LEU A 1 171 ? 2.807 1.775 -20.449 1.00 89.25 171 LEU A C 1
ATOM 1418 O O . LEU A 1 171 ? 2.769 2.411 -19.396 1.00 89.25 171 LEU A O 1
ATOM 1422 N N . VAL A 1 172 ? 1.703 1.253 -20.990 1.00 91.12 172 VAL A N 1
ATOM 1423 C CA . VAL A 1 172 ? 0.348 1.506 -20.469 1.00 91.12 172 VAL A CA 1
ATOM 1424 C C . VAL A 1 172 ? 0.120 0.886 -19.082 1.00 91.12 172 VAL A C 1
ATOM 1426 O O . VAL A 1 172 ? -0.778 1.318 -18.358 1.00 91.12 172 VAL A O 1
ATOM 1429 N N . LYS A 1 173 ? 0.902 -0.122 -18.678 1.00 94.69 173 LYS A N 1
ATOM 1430 C CA . LYS A 1 173 ? 0.821 -0.712 -17.330 1.00 94.69 173 LYS A CA 1
ATOM 1431 C C . LYS A 1 173 ? 1.814 -0.103 -16.348 1.00 94.69 173 LYS A C 1
ATOM 1433 O O . LYS A 1 173 ? 1.447 0.060 -15.185 1.00 94.69 173 LYS A O 1
ATOM 1438 N N . CYS A 1 174 ? 3.007 0.267 -16.800 1.00 92.19 174 CYS A N 1
ATOM 1439 C CA . CYS A 1 174 ? 4.036 0.867 -15.961 1.00 92.19 174 CYS A CA 1
ATOM 1440 C C . CYS A 1 174 ? 3.647 2.266 -15.484 1.00 92.19 174 CYS A C 1
ATOM 1442 O O . CYS A 1 174 ? 3.667 2.498 -14.280 1.00 92.19 174 CYS A O 1
ATOM 1444 N N . ASN A 1 175 ? 3.179 3.160 -16.363 1.00 87.06 175 ASN A N 1
ATOM 1445 C 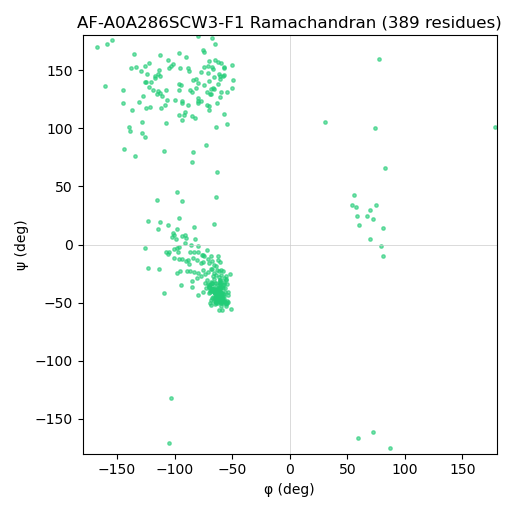CA . ASN A 1 175 ? 2.888 4.541 -15.953 1.00 87.06 175 ASN A CA 1
ATOM 1446 C C . ASN A 1 175 ? 1.814 4.622 -14.845 1.00 87.06 175 ASN A C 1
ATOM 1448 O O . ASN A 1 175 ? 2.068 5.231 -13.803 1.00 87.06 175 ASN A O 1
ATOM 1452 N N . PRO A 1 176 ? 0.642 3.960 -14.962 1.00 90.25 176 PRO A N 1
ATOM 1453 C CA . PRO A 1 176 ? -0.341 3.962 -13.878 1.00 90.25 176 PRO A CA 1
ATOM 1454 C C . PRO A 1 176 ? 0.134 3.228 -12.619 1.00 90.25 176 PRO A C 1
ATOM 1456 O O . PRO A 1 176 ? -0.343 3.529 -11.523 1.00 90.25 176 PRO A O 1
ATOM 1459 N N . TYR A 1 177 ? 1.027 2.242 -12.758 1.00 93.06 177 TYR A N 1
ATOM 1460 C CA . TYR A 1 177 ? 1.630 1.558 -11.617 1.00 93.06 177 TYR A CA 1
ATOM 1461 C C . TYR A 1 177 ? 2.547 2.498 -10.831 1.00 93.06 177 TYR A C 1
ATOM 1463 O O . TYR A 1 177 ? 2.400 2.580 -9.614 1.00 93.06 177 TYR A O 1
ATOM 1471 N N . GLU A 1 178 ? 3.410 3.256 -11.511 1.00 89.06 178 GLU A N 1
ATOM 1472 C CA . GLU A 1 178 ? 4.300 4.231 -10.873 1.00 89.06 178 GLU A CA 1
ATOM 1473 C C . GLU A 1 178 ? 3.518 5.343 -10.166 1.00 89.06 178 GLU A C 1
ATOM 1475 O O . GLU A 1 178 ? 3.780 5.619 -8.996 1.00 89.06 178 GLU A O 1
ATOM 1480 N N . ILE A 1 179 ? 2.492 5.906 -10.816 1.00 88.25 179 ILE A N 1
ATOM 1481 C CA . ILE A 1 179 ? 1.618 6.927 -10.208 1.00 88.25 179 ILE A CA 1
ATOM 1482 C C . ILE A 1 179 ? 0.920 6.376 -8.959 1.00 88.25 179 ILE A C 1
ATOM 1484 O O . ILE A 1 179 ? 0.822 7.044 -7.927 1.00 88.25 179 ILE A O 1
ATOM 1488 N N . TRP A 1 180 ? 0.405 5.146 -9.040 1.00 94.25 180 TRP A N 1
ATOM 1489 C CA . TRP A 1 180 ? -0.211 4.496 -7.889 1.00 94.25 180 TRP A CA 1
ATOM 1490 C C . TRP A 1 180 ? 0.800 4.320 -6.751 1.00 94.25 180 TRP A C 1
ATOM 1492 O O . TRP A 1 180 ? 0.479 4.663 -5.616 1.00 94.25 180 TRP A O 1
ATOM 1502 N N . LEU A 1 181 ? 2.013 3.853 -7.049 1.00 92.88 181 LEU A N 1
ATOM 1503 C CA . LEU A 1 181 ? 3.065 3.622 -6.061 1.00 92.88 181 LEU A CA 1
ATOM 1504 C C . LEU A 1 181 ? 3.507 4.922 -5.373 1.00 92.88 181 LEU A C 1
ATOM 1506 O O . LEU A 1 181 ? 3.662 4.947 -4.153 1.00 92.88 181 LEU A O 1
ATOM 1510 N N . GLU A 1 182 ? 3.621 6.019 -6.125 1.00 89.19 182 GLU A N 1
ATOM 1511 C CA . GLU A 1 182 ? 3.916 7.350 -5.582 1.00 89.19 182 GLU A CA 1
ATOM 1512 C C . GLU A 1 182 ? 2.821 7.823 -4.612 1.00 89.19 182 GLU A C 1
ATOM 1514 O O . GLU A 1 182 ? 3.113 8.329 -3.526 1.00 89.19 182 GLU A O 1
ATOM 1519 N N . ASN A 1 183 ? 1.547 7.626 -4.963 1.00 92.00 183 ASN A N 1
ATOM 1520 C CA . ASN A 1 183 ? 0.435 7.966 -4.075 1.00 92.00 183 ASN A CA 1
ATOM 1521 C C . ASN A 1 183 ? 0.437 7.111 -2.801 1.00 92.00 183 ASN A C 1
ATOM 1523 O O . ASN A 1 183 ? 0.213 7.644 -1.716 1.00 92.00 183 ASN A O 1
ATOM 1527 N N . GLN A 1 184 ? 0.747 5.816 -2.912 1.00 95.69 184 GLN A N 1
ATOM 1528 C CA . GLN A 1 184 ? 0.888 4.936 -1.749 1.00 95.69 184 GLN A CA 1
ATOM 1529 C C . GLN A 1 184 ? 2.040 5.374 -0.840 1.00 95.69 184 GLN A C 1
ATOM 1531 O O . GLN A 1 184 ? 1.865 5.403 0.374 1.00 95.69 184 GLN A O 1
ATOM 1536 N N . ARG A 1 185 ? 3.177 5.812 -1.397 1.00 93.44 185 ARG A N 1
ATOM 1537 C CA . ARG A 1 185 ? 4.272 6.390 -0.602 1.00 93.44 185 ARG A CA 1
ATOM 1538 C C . ARG A 1 185 ? 3.806 7.616 0.189 1.00 93.44 185 ARG A C 1
ATOM 1540 O O . ARG A 1 185 ? 4.031 7.695 1.390 1.00 93.44 185 ARG A O 1
ATOM 1547 N N . LYS A 1 186 ? 3.079 8.538 -0.452 1.00 92.88 186 LYS A N 1
ATOM 1548 C CA . LYS A 1 186 ? 2.532 9.734 0.221 1.00 92.88 186 LYS A CA 1
ATOM 1549 C C . LYS A 1 186 ? 1.549 9.381 1.341 1.00 92.88 186 LYS A C 1
ATOM 1551 O O . LYS A 1 186 ? 1.509 10.070 2.360 1.00 92.88 186 LYS A O 1
ATOM 1556 N N . GLU A 1 187 ? 0.717 8.359 1.148 1.00 96.25 187 GLU A N 1
ATOM 1557 C CA . GLU A 1 187 ? -0.187 7.850 2.188 1.00 96.25 187 GLU A CA 1
ATOM 1558 C C . GLU A 1 187 ? 0.594 7.247 3.361 1.00 96.25 187 GLU A C 1
ATOM 1560 O O . GLU A 1 187 ? 0.321 7.598 4.511 1.00 96.25 187 GLU A O 1
ATOM 1565 N N . PHE A 1 188 ? 1.604 6.425 3.068 1.00 95.94 188 PHE A N 1
ATOM 1566 C CA . PHE A 1 188 ? 2.493 5.825 4.058 1.00 95.94 188 PHE A CA 1
ATOM 1567 C C . PHE A 1 188 ? 3.217 6.881 4.897 1.00 95.94 188 PHE A C 1
ATOM 1569 O O . PHE A 1 188 ? 3.176 6.828 6.125 1.00 95.94 188 PHE A O 1
ATOM 1576 N N . ASP A 1 189 ? 3.807 7.893 4.258 1.00 94.25 189 ASP A N 1
ATOM 1577 C CA . ASP A 1 189 ? 4.518 8.973 4.946 1.00 94.25 189 ASP A CA 1
ATOM 1578 C C . ASP A 1 189 ? 3.587 9.742 5.896 1.00 94.25 189 ASP A C 1
ATOM 1580 O O . ASP A 1 189 ? 3.938 10.015 7.046 1.00 94.25 189 ASP A O 1
ATOM 1584 N N . LYS A 1 190 ? 2.346 10.020 5.471 1.00 95.62 190 LYS A N 1
ATOM 1585 C CA . LYS A 1 190 ? 1.331 10.638 6.342 1.00 95.62 190 LYS A CA 1
ATOM 1586 C C . LYS A 1 190 ? 0.977 9.752 7.535 1.00 95.62 190 LYS A C 1
ATOM 1588 O O . LY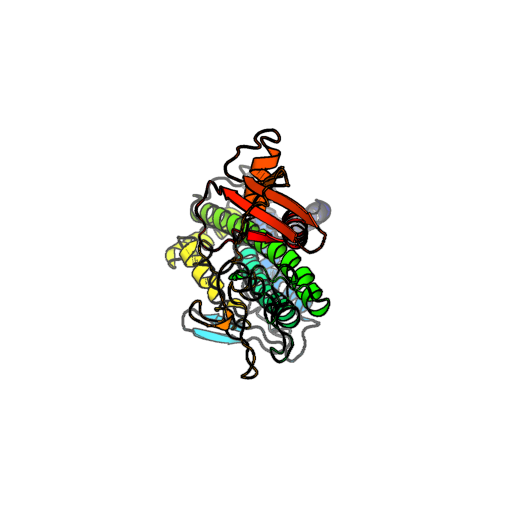S A 1 190 ? 0.799 10.268 8.639 1.00 95.62 190 LYS A O 1
ATOM 1593 N N . GLN A 1 191 ? 0.862 8.441 7.333 1.00 95.88 191 GLN A N 1
ATOM 1594 C CA . GLN A 1 191 ? 0.592 7.494 8.414 1.00 95.88 191 GLN A CA 1
ATOM 1595 C C . GLN A 1 191 ? 1.776 7.392 9.384 1.00 95.88 191 GLN A C 1
ATOM 1597 O O . GLN A 1 191 ? 1.552 7.373 10.593 1.00 95.88 191 GLN A O 1
ATOM 1602 N N . LYS A 1 192 ? 3.025 7.435 8.898 1.00 94.31 192 LYS A N 1
ATOM 1603 C CA . LYS A 1 192 ? 4.228 7.496 9.745 1.00 94.31 192 LYS A CA 1
ATOM 1604 C C . LYS A 1 192 ? 4.221 8.718 10.653 1.00 94.31 192 LYS A C 1
ATOM 1606 O O . LYS A 1 192 ? 4.411 8.587 11.862 1.00 94.31 192 LYS A O 1
ATOM 1611 N N . GLU A 1 193 ? 3.970 9.897 10.091 1.00 93.12 193 GLU A N 1
ATOM 1612 C CA . GLU A 1 193 ? 3.899 11.134 10.873 1.00 93.12 193 GLU A CA 1
ATOM 1613 C C . GLU A 1 193 ? 2.743 11.108 11.878 1.00 93.12 193 GLU A C 1
ATOM 1615 O O . GLU A 1 193 ? 2.901 11.526 13.027 1.00 93.12 193 GLU A O 1
ATOM 1620 N N . MET A 1 194 ? 1.600 10.537 11.491 1.00 91.69 194 MET A N 1
ATOM 1621 C CA . MET A 1 194 ? 0.480 10.352 12.408 1.00 91.69 194 MET A CA 1
ATOM 1622 C C . MET A 1 194 ? 0.830 9.390 13.551 1.00 91.69 194 MET A C 1
ATOM 1624 O O . MET A 1 194 ? 0.543 9.707 14.700 1.00 91.69 194 MET A O 1
ATOM 1628 N N . TYR A 1 195 ? 1.518 8.275 13.289 1.00 92.62 195 TYR A N 1
ATOM 1629 C CA . TYR A 1 195 ? 1.973 7.359 14.341 1.00 92.62 195 TYR A CA 1
ATOM 1630 C C . TYR A 1 195 ? 2.900 8.066 15.331 1.00 92.62 195 TYR A C 1
ATOM 1632 O O . TYR A 1 195 ? 2.676 8.008 16.539 1.00 92.62 195 TYR A O 1
ATOM 1640 N N . LYS A 1 196 ? 3.904 8.797 14.823 1.00 91.25 196 LYS A N 1
ATOM 1641 C CA . LYS A 1 196 ? 4.818 9.597 15.655 1.00 91.25 196 LYS A CA 1
ATOM 1642 C C . LYS A 1 196 ? 4.059 10.594 16.528 1.00 91.25 196 LYS A C 1
ATOM 1644 O O . LYS A 1 196 ? 4.445 10.819 17.673 1.00 91.25 196 LYS A O 1
ATOM 1649 N N . LYS A 1 197 ? 2.990 11.191 16.004 1.00 88.19 197 LYS A N 1
ATOM 1650 C CA . LYS A 1 197 ? 2.136 12.113 16.752 1.00 88.19 197 LYS A CA 1
ATOM 1651 C C . LYS A 1 197 ? 1.345 11.390 17.843 1.00 88.19 197 LYS A C 1
ATOM 1653 O O . LYS A 1 197 ? 1.425 11.790 18.997 1.00 88.19 197 LYS A O 1
ATOM 1658 N N . GLU A 1 198 ? 0.642 10.312 17.507 1.00 86.44 198 GLU A N 1
ATOM 1659 C CA . GLU A 1 198 ? -0.170 9.543 18.461 1.00 86.44 198 GLU A CA 1
ATOM 1660 C C . GLU A 1 198 ? 0.663 8.923 19.593 1.00 86.44 198 GLU A C 1
ATOM 1662 O O . GLU A 1 198 ? 0.220 8.894 20.741 1.00 86.44 198 GLU A O 1
ATOM 1667 N N . ILE A 1 199 ? 1.878 8.452 19.288 1.00 85.31 199 ILE A N 1
ATOM 1668 C CA . ILE A 1 199 ? 2.758 7.832 20.281 1.00 85.31 199 ILE A CA 1
ATOM 1669 C C . ILE A 1 199 ? 3.400 8.890 21.193 1.00 85.31 199 ILE A C 1
ATOM 1671 O O . ILE A 1 199 ? 3.462 8.690 22.404 1.00 85.31 199 ILE A O 1
ATOM 1675 N N . ASN A 1 200 ? 3.839 10.041 20.666 1.00 77.88 200 ASN A N 1
ATOM 1676 C CA . ASN A 1 200 ? 4.570 11.055 21.441 1.00 77.88 200 ASN A CA 1
ATOM 1677 C C . ASN A 1 200 ? 3.682 12.088 22.131 1.00 77.88 200 ASN A C 1
ATOM 1679 O O . ASN A 1 200 ? 4.119 12.710 23.105 1.00 77.88 200 ASN A O 1
ATOM 1683 N N . GLU A 1 201 ? 2.454 12.299 21.660 1.00 67.94 201 GLU A N 1
ATOM 1684 C CA . GLU A 1 201 ? 1.516 13.167 22.354 1.00 67.94 201 GLU A CA 1
ATOM 1685 C C . GLU A 1 201 ? 1.322 12.641 23.787 1.00 67.94 201 GLU A C 1
ATOM 1687 O O . GLU A 1 201 ? 0.715 11.598 24.039 1.00 67.94 201 GLU A O 1
ATOM 1692 N N . LYS A 1 202 ? 1.801 13.410 24.780 1.00 54.94 202 LYS A N 1
ATOM 1693 C CA . LYS A 1 202 ? 1.137 13.431 26.086 1.00 54.94 202 LYS A CA 1
ATOM 1694 C C . LYS A 1 202 ? -0.300 13.781 25.727 1.00 54.94 202 LYS A C 1
ATOM 1696 O O . LYS A 1 202 ? -0.527 14.921 25.345 1.00 54.94 202 LYS A O 1
ATOM 1701 N N . ASN A 1 203 ? -1.211 12.806 25.734 1.00 50.16 203 ASN A N 1
ATOM 1702 C CA . ASN A 1 203 ? -2.624 12.951 25.361 1.00 50.16 203 ASN A CA 1
ATOM 1703 C C . ASN A 1 203 ? -3.360 13.922 26.310 1.00 50.16 203 ASN A C 1
ATOM 1705 O O . ASN A 1 203 ? -4.269 13.571 27.057 1.00 50.16 203 ASN A O 1
ATOM 1709 N N . THR A 1 204 ? -2.924 15.169 26.328 1.00 43.12 204 THR A N 1
ATOM 1710 C CA . THR A 1 204 ? -3.541 16.326 26.936 1.00 43.12 204 THR A CA 1
ATOM 1711 C C . THR A 1 204 ? -4.056 17.137 25.763 1.00 43.12 204 THR A C 1
ATOM 1713 O O . THR A 1 204 ? -3.281 17.783 25.069 1.00 43.12 204 THR A O 1
ATOM 1716 N N . SER A 1 205 ? -5.374 17.081 25.567 1.00 44.72 205 SER A N 1
ATOM 1717 C CA . SER A 1 205 ? -6.144 17.952 24.674 1.00 44.72 205 SER A CA 1
ATOM 1718 C C . SER A 1 205 ? -6.188 17.583 23.182 1.00 44.72 205 SER A C 1
ATOM 1720 O O . SER A 1 205 ? -5.829 18.387 22.324 1.00 44.72 205 SER A O 1
ATOM 1722 N N . ARG A 1 206 ? -6.809 16.444 22.852 1.00 45.16 206 ARG A N 1
ATOM 1723 C CA . ARG A 1 206 ? -7.815 16.461 21.777 1.00 45.16 206 ARG A CA 1
ATOM 1724 C C . ARG A 1 206 ? -9.178 16.599 22.462 1.00 45.16 206 ARG A C 1
ATOM 1726 O O . ARG A 1 206 ? -9.571 15.718 23.215 1.00 45.16 206 ARG A O 1
ATOM 1733 N N . ASP A 1 207 ? -9.795 17.758 22.262 1.00 39.47 207 ASP A N 1
ATOM 1734 C CA . ASP A 1 207 ? -11.011 18.298 22.886 1.00 39.47 207 ASP A CA 1
ATOM 1735 C C . ASP A 1 207 ? -10.913 18.805 24.336 1.00 39.47 207 ASP A C 1
ATOM 1737 O O . ASP A 1 207 ? -11.083 18.099 25.327 1.00 39.47 207 ASP A O 1
ATOM 1741 N N . SER A 1 208 ? -10.801 20.131 24.432 1.00 38.75 208 SER A N 1
ATOM 1742 C CA . SER A 1 208 ? -11.163 20.978 25.574 1.00 38.75 208 SER A CA 1
ATOM 1743 C C . SER A 1 208 ? -12.675 21.001 25.872 1.00 38.75 208 SER A C 1
ATOM 1745 O O . SER A 1 208 ? -13.160 21.877 26.585 1.00 38.75 208 SER A O 1
ATOM 1747 N N . THR A 1 209 ? -13.445 20.036 25.361 1.00 41.72 209 THR A N 1
ATOM 1748 C CA . THR A 1 209 ? -14.864 19.866 25.680 1.00 41.72 209 THR A CA 1
ATOM 1749 C C . THR A 1 209 ? -15.105 18.441 26.165 1.00 41.72 209 THR A C 1
ATOM 1751 O O . THR A 1 209 ? -15.296 17.532 25.373 1.00 41.72 209 THR A O 1
ATOM 1754 N N . ASN A 1 210 ? -15.036 18.273 27.494 1.00 42.25 210 ASN A N 1
ATOM 1755 C CA . ASN A 1 210 ? -15.488 17.131 28.301 1.00 42.25 210 ASN A CA 1
ATOM 1756 C C . ASN A 1 210 ? -15.428 15.753 27.624 1.00 42.25 210 ASN A C 1
ATOM 1758 O O . ASN A 1 210 ? -16.344 15.440 26.876 1.00 42.25 210 ASN A O 1
ATOM 1762 N N . ASN A 1 211 ? -14.464 14.887 27.983 1.00 49.03 211 ASN A N 1
ATOM 1763 C CA . ASN A 1 211 ? -14.740 13.484 28.374 1.00 49.03 211 ASN A CA 1
ATOM 1764 C C . ASN A 1 211 ? -13.455 12.691 28.700 1.00 49.03 211 ASN A C 1
ATOM 1766 O O . ASN A 1 211 ? -12.771 12.170 27.820 1.00 49.03 211 ASN A O 1
ATOM 1770 N N . GLY A 1 212 ? -13.158 12.518 29.994 1.00 49.62 212 GLY A N 1
ATOM 1771 C CA . GLY A 1 212 ? -11.949 11.833 30.484 1.00 49.62 212 GLY A CA 1
ATOM 1772 C C . GLY A 1 212 ? -11.843 10.328 30.177 1.00 49.62 212 GLY A C 1
ATOM 1773 O O . GLY A 1 212 ? -10.744 9.782 30.228 1.00 49.62 212 GLY A O 1
ATOM 1774 N N . ILE A 1 213 ? -12.941 9.646 29.827 1.00 49.62 213 ILE A N 1
ATOM 1775 C CA . ILE A 1 213 ? -12.960 8.181 29.624 1.00 49.62 213 ILE A CA 1
ATOM 1776 C C . ILE A 1 213 ? -12.398 7.774 28.251 1.00 49.62 213 ILE A C 1
ATOM 1778 O O . ILE A 1 213 ? -11.586 6.854 28.179 1.00 49.62 213 ILE A O 1
ATOM 1782 N N . ASN A 1 214 ? -12.762 8.478 27.170 1.00 53.38 214 ASN A N 1
ATOM 1783 C CA . ASN A 1 214 ? -12.227 8.189 25.829 1.00 53.38 214 ASN A CA 1
ATOM 1784 C C . ASN A 1 214 ? -10.714 8.406 25.770 1.00 53.38 214 ASN A C 1
ATOM 1786 O O . ASN A 1 214 ? -9.989 7.568 25.240 1.00 53.38 214 ASN A O 1
ATOM 1790 N N . ASN A 1 215 ? -10.241 9.492 26.382 1.00 61.78 215 ASN A N 1
ATOM 1791 C CA . ASN A 1 215 ? -8.816 9.780 26.472 1.00 61.78 215 ASN A CA 1
ATOM 1792 C C . ASN A 1 215 ? -8.080 8.703 27.296 1.00 61.78 215 ASN A C 1
ATOM 1794 O O . ASN A 1 215 ? -7.018 8.237 26.894 1.00 61.78 215 ASN A O 1
ATOM 1798 N N . LYS A 1 216 ? -8.676 8.220 28.398 1.00 68.75 216 LYS A N 1
ATOM 1799 C CA . LYS A 1 216 ? -8.080 7.166 29.233 1.00 68.75 216 LYS A CA 1
ATOM 1800 C C . LYS A 1 216 ? -7.865 5.857 28.469 1.00 68.75 216 LYS A C 1
ATOM 1802 O O . LYS A 1 216 ? -6.759 5.333 28.513 1.00 68.75 216 LYS A O 1
ATOM 1807 N N . TYR A 1 217 ? -8.871 5.372 27.740 1.00 69.06 217 TYR A N 1
ATOM 1808 C CA . TYR A 1 217 ? -8.761 4.119 26.985 1.00 69.06 217 TYR A CA 1
ATOM 1809 C C . TYR A 1 217 ? -7.677 4.179 25.895 1.00 69.06 217 TYR A C 1
ATOM 1811 O O . TYR A 1 217 ? -6.798 3.321 25.827 1.00 69.06 217 TYR A O 1
ATOM 1819 N N . TYR A 1 218 ? -7.706 5.230 25.069 1.00 78.50 218 TYR A N 1
ATOM 1820 C CA . TYR A 1 218 ? -6.702 5.437 24.021 1.00 78.50 218 TYR A CA 1
ATOM 1821 C C . TYR A 1 218 ? -5.295 5.565 24.613 1.00 78.50 218 TYR A C 1
ATOM 1823 O O . TYR A 1 218 ? -4.354 4.944 24.124 1.00 78.50 218 TYR A O 1
ATOM 1831 N N . LYS A 1 219 ? -5.158 6.317 25.710 1.00 81.25 219 LYS A N 1
ATOM 1832 C CA . LYS A 1 219 ? -3.889 6.481 26.419 1.00 81.25 219 LYS A CA 1
ATOM 1833 C C . LYS A 1 219 ? -3.371 5.165 26.996 1.00 81.25 219 LYS A C 1
ATOM 1835 O O . LYS A 1 219 ? -2.186 4.888 26.869 1.00 81.25 219 LYS A O 1
ATOM 1840 N N . GLU A 1 220 ? -4.230 4.359 27.614 1.00 87.44 220 GLU A N 1
ATOM 1841 C CA . GLU A 1 220 ? -3.848 3.043 28.135 1.00 87.44 220 GLU A CA 1
ATOM 1842 C C . GLU A 1 220 ? -3.348 2.120 27.020 1.00 87.44 220 GLU A C 1
ATOM 1844 O O . GLU A 1 220 ? -2.348 1.432 27.214 1.00 87.44 220 GLU A O 1
ATOM 1849 N N . PHE A 1 221 ? -3.985 2.144 25.845 1.00 90.50 221 PHE A N 1
ATOM 1850 C CA . PHE A 1 221 ? -3.545 1.346 24.701 1.00 90.50 221 PHE A CA 1
ATOM 1851 C C . PHE A 1 221 ? -2.152 1.763 24.210 1.00 90.50 221 PHE A C 1
ATOM 1853 O O . PHE A 1 221 ? -1.267 0.918 24.090 1.00 90.50 221 PHE A O 1
ATOM 1860 N N . TYR A 1 222 ? -1.925 3.059 23.972 1.00 89.12 222 TYR A N 1
ATOM 1861 C CA . TYR A 1 222 ? -0.618 3.543 23.511 1.00 89.12 222 TYR A CA 1
ATOM 1862 C C . TYR A 1 222 ? 0.480 3.401 24.569 1.00 89.12 222 TYR A C 1
ATOM 1864 O O . TYR A 1 222 ? 1.617 3.110 24.216 1.00 89.12 222 TYR A O 1
ATOM 1872 N N . ASN A 1 223 ? 0.159 3.539 25.859 1.00 89.50 223 ASN A N 1
ATOM 1873 C CA . ASN A 1 223 ? 1.112 3.237 26.928 1.00 89.50 223 ASN A CA 1
ATOM 1874 C C . ASN A 1 223 ? 1.535 1.764 26.883 1.00 89.50 223 ASN A C 1
ATOM 1876 O O . ASN A 1 223 ? 2.725 1.480 26.879 1.00 89.50 223 ASN A O 1
ATOM 1880 N N . LYS A 1 224 ? 0.577 0.836 26.744 1.00 90.94 224 LYS A N 1
ATOM 1881 C CA . LYS A 1 224 ? 0.894 -0.588 26.576 1.00 90.94 224 LYS A CA 1
ATOM 1882 C C . LYS A 1 224 ? 1.722 -0.857 25.321 1.00 90.94 224 LYS A C 1
ATOM 1884 O O . LYS A 1 224 ? 2.598 -1.710 25.370 1.00 90.94 224 LYS A O 1
ATOM 1889 N N . LEU A 1 225 ? 1.472 -0.164 24.209 1.00 90.69 225 LEU A N 1
ATOM 1890 C CA . LEU A 1 225 ? 2.316 -0.291 23.014 1.00 90.69 225 LEU A CA 1
ATOM 1891 C C . LEU A 1 225 ? 3.766 0.121 23.290 1.00 90.69 225 LEU A C 1
ATOM 1893 O O . LEU A 1 225 ? 4.677 -0.613 22.914 1.00 90.69 225 LEU A O 1
ATOM 1897 N N . LYS A 1 226 ? 3.983 1.241 23.991 1.00 89.00 226 LYS A N 1
ATOM 1898 C CA . LYS A 1 226 ? 5.328 1.681 24.397 1.00 89.00 226 LYS A CA 1
ATOM 1899 C C . LYS A 1 226 ? 6.011 0.658 25.295 1.00 89.00 226 LYS A C 1
ATOM 1901 O O . LYS A 1 226 ? 7.134 0.254 25.009 1.00 89.00 226 LYS A O 1
ATOM 1906 N N . ASP A 1 227 ? 5.304 0.186 26.321 1.00 90.00 227 ASP A N 1
ATOM 1907 C CA . ASP A 1 227 ? 5.821 -0.811 27.265 1.00 90.00 227 ASP A CA 1
ATOM 1908 C C . ASP A 1 227 ? 6.219 -2.125 26.558 1.00 90.00 227 ASP A C 1
ATOM 1910 O O . ASP A 1 227 ? 7.107 -2.839 27.020 1.00 90.00 227 ASP A O 1
ATOM 1914 N N . ASN A 1 228 ? 5.605 -2.421 25.405 1.00 87.44 228 ASN A N 1
ATOM 1915 C CA . ASN A 1 228 ? 5.883 -3.591 24.570 1.00 87.44 228 ASN A CA 1
ATOM 1916 C C . ASN A 1 228 ? 6.859 -3.328 23.403 1.00 87.44 228 ASN A C 1
ATOM 1918 O O . ASN A 1 228 ? 6.885 -4.114 22.460 1.00 87.44 228 ASN A O 1
ATOM 1922 N N . LYS A 1 229 ? 7.713 -2.294 23.483 1.00 87.31 229 LYS A N 1
ATOM 1923 C CA . LYS A 1 229 ? 8.769 -1.982 22.489 1.00 87.31 229 LYS A CA 1
ATOM 1924 C C . LYS A 1 229 ? 8.253 -1.488 21.130 1.00 87.31 229 LYS A C 1
ATOM 1926 O O . LYS A 1 229 ? 8.882 -1.732 20.107 1.00 87.31 229 LYS A O 1
ATOM 1931 N N . TYR A 1 230 ? 7.104 -0.821 21.108 1.00 89.75 230 TYR A N 1
ATOM 1932 C CA . TYR A 1 230 ? 6.579 -0.150 19.911 1.00 89.75 230 TYR A CA 1
ATOM 1933 C C . TYR A 1 230 ? 6.521 1.367 20.126 1.00 89.75 230 TYR A C 1
ATOM 1935 O O . TYR A 1 230 ? 5.556 2.036 19.750 1.00 89.75 230 TYR A O 1
ATOM 1943 N N . GLU A 1 231 ? 7.533 1.913 20.802 1.00 87.50 231 GLU A N 1
ATOM 1944 C CA . GLU A 1 231 ? 7.622 3.342 21.107 1.00 87.50 231 GLU A CA 1
ATOM 1945 C C . GLU A 1 231 ? 7.936 4.161 19.851 1.00 87.50 231 GLU A C 1
ATOM 1947 O O . GLU A 1 231 ? 7.483 5.299 19.708 1.00 87.50 231 GLU A O 1
ATOM 1952 N N . THR A 1 232 ? 8.666 3.570 18.909 1.00 89.62 232 THR A N 1
ATOM 1953 C CA . THR A 1 232 ? 9.042 4.214 17.655 1.00 89.62 232 THR A CA 1
ATOM 1954 C C . THR A 1 232 ? 8.174 3.745 16.492 1.00 89.62 232 THR A C 1
ATOM 1956 O O . THR A 1 232 ? 7.607 2.651 16.485 1.00 89.62 232 THR A O 1
ATOM 1959 N N . VAL A 1 233 ? 8.073 4.594 15.465 1.00 90.12 233 VAL A N 1
ATOM 1960 C CA . VAL A 1 233 ? 7.363 4.237 14.231 1.00 90.12 233 VAL A CA 1
ATOM 1961 C C . VAL A 1 233 ? 8.040 3.074 13.505 1.00 90.12 233 VAL A C 1
ATOM 1963 O O . VAL A 1 233 ? 7.346 2.248 12.926 1.00 90.12 233 VAL A O 1
ATOM 1966 N N . ASP A 1 234 ? 9.368 2.970 13.572 1.00 90.56 234 ASP A N 1
ATOM 1967 C CA . ASP A 1 234 ? 10.128 1.937 12.863 1.00 90.56 234 ASP A CA 1
ATOM 1968 C C . ASP A 1 234 ? 9.893 0.546 13.473 1.00 90.56 234 ASP A C 1
ATOM 1970 O O . ASP A 1 234 ? 9.742 -0.436 12.746 1.00 90.56 234 ASP A O 1
ATOM 1974 N N . GLU A 1 235 ? 9.753 0.459 14.800 1.00 92.25 235 GLU A N 1
ATOM 1975 C CA . GLU A 1 235 ? 9.346 -0.774 15.489 1.00 92.25 235 GLU A CA 1
ATOM 1976 C C . GLU A 1 235 ? 7.941 -1.226 15.075 1.00 92.25 235 GLU A C 1
ATOM 1978 O O . GLU A 1 235 ? 7.721 -2.412 14.834 1.00 92.25 235 GLU A O 1
ATOM 1983 N N . PHE A 1 236 ? 6.993 -0.293 14.946 1.00 92.75 236 PHE A N 1
ATOM 1984 C CA . PHE A 1 236 ? 5.646 -0.616 14.473 1.00 92.75 236 PHE A CA 1
ATOM 1985 C C . PHE A 1 236 ? 5.631 -1.013 12.993 1.00 92.75 236 PHE A C 1
ATOM 1987 O O . PHE A 1 236 ? 4.963 -1.972 12.619 1.00 92.75 236 PHE A O 1
ATOM 1994 N N . ILE A 1 237 ? 6.401 -0.323 12.148 1.00 93.75 237 ILE A N 1
ATOM 1995 C CA . ILE A 1 237 ? 6.543 -0.652 10.725 1.00 93.75 237 ILE A CA 1
ATOM 1996 C C . ILE A 1 237 ? 7.05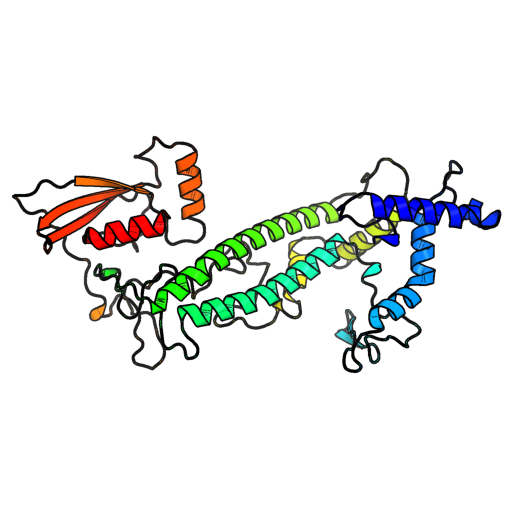6 -2.085 10.535 1.00 93.75 237 ILE A C 1
ATOM 1998 O O . ILE A 1 237 ? 6.587 -2.780 9.634 1.00 93.75 237 ILE A O 1
ATOM 2002 N N . ASN A 1 238 ? 7.960 -2.563 11.395 1.00 93.12 238 ASN A N 1
ATOM 2003 C CA . ASN A 1 238 ? 8.407 -3.956 11.347 1.00 93.12 238 ASN A CA 1
ATOM 2004 C C . ASN A 1 238 ? 7.249 -4.952 11.503 1.00 93.12 238 ASN A C 1
ATOM 2006 O O . ASN A 1 238 ? 7.265 -5.988 10.848 1.00 93.12 238 ASN A O 1
ATOM 2010 N N . LEU A 1 239 ? 6.220 -4.640 12.300 1.00 92.81 239 LEU A N 1
ATOM 2011 C CA . LEU A 1 239 ? 5.027 -5.488 12.404 1.00 92.81 239 LEU A CA 1
ATOM 2012 C C . LEU A 1 239 ? 4.210 -5.505 11.111 1.00 92.81 239 LEU A C 1
ATOM 2014 O O . LEU A 1 239 ? 3.623 -6.531 10.780 1.00 92.81 239 LEU A O 1
ATOM 2018 N N . LEU A 1 240 ? 4.174 -4.396 10.369 1.00 94.94 240 LEU A N 1
ATOM 2019 C CA . LEU A 1 240 ? 3.447 -4.324 9.098 1.00 94.94 240 LEU A CA 1
ATOM 2020 C C . LEU A 1 240 ? 4.057 -5.261 8.047 1.00 94.94 240 LEU A C 1
ATOM 2022 O O . LEU A 1 240 ? 3.327 -5.851 7.256 1.00 94.94 240 LEU A O 1
ATOM 2026 N N . ASN A 1 241 ? 5.379 -5.461 8.079 1.00 93.69 241 ASN A N 1
ATOM 2027 C CA . ASN A 1 241 ? 6.054 -6.456 7.237 1.00 93.69 241 ASN A CA 1
ATOM 2028 C C . ASN A 1 241 ? 5.615 -7.889 7.562 1.00 93.69 241 ASN A C 1
ATOM 2030 O O . ASN A 1 241 ? 5.666 -8.765 6.700 1.00 93.69 241 ASN A O 1
ATOM 2034 N N . GLU A 1 242 ? 5.167 -8.132 8.797 1.00 91.88 242 GLU A N 1
ATOM 2035 C CA . GLU A 1 242 ? 4.733 -9.452 9.235 1.00 91.88 242 GLU A CA 1
ATOM 2036 C C . GLU A 1 242 ? 3.300 -9.806 8.784 1.00 91.88 242 GLU A C 1
ATOM 2038 O O . GLU A 1 242 ? 2.821 -10.915 9.058 1.00 91.88 242 GLU A O 1
ATOM 2043 N N . GLY A 1 243 ? 2.635 -8.879 8.089 1.00 91.75 243 GLY A N 1
ATOM 2044 C CA . GLY A 1 243 ? 1.312 -9.048 7.504 1.00 91.75 243 GLY A CA 1
ATOM 2045 C C . GLY A 1 243 ? 1.224 -10.226 6.529 1.00 91.75 243 GLY A C 1
ATOM 2046 O O . GLY A 1 243 ? 2.211 -10.629 5.903 1.00 91.75 243 GLY A O 1
ATOM 2047 N N . SER A 1 244 ? 0.030 -10.810 6.411 1.00 90.38 244 SER A N 1
ATOM 2048 C CA . SER A 1 244 ? -0.182 -12.053 5.665 1.00 90.38 244 SER A CA 1
ATOM 2049 C C . SER A 1 244 ? 0.164 -11.904 4.186 1.00 90.38 244 SER A C 1
ATOM 2051 O O . SER A 1 244 ? 0.860 -12.756 3.636 1.00 90.38 244 SER A O 1
ATOM 2053 N N . TYR A 1 245 ? -0.232 -10.784 3.575 1.00 92.75 245 TYR A N 1
ATOM 2054 C CA . TYR A 1 245 ? 0.071 -10.482 2.178 1.00 92.75 245 TYR A CA 1
ATOM 2055 C C . TYR A 1 245 ? 1.465 -9.879 1.997 1.00 92.75 245 TYR A C 1
ATOM 2057 O O . TYR A 1 245 ? 2.033 -9.959 0.909 1.00 92.75 245 TYR A O 1
ATOM 2065 N N . CYS A 1 246 ? 2.022 -9.262 3.040 1.00 92.50 246 CYS A N 1
ATOM 2066 C CA . CYS A 1 246 ? 3.320 -8.591 2.972 1.00 92.50 246 CYS A CA 1
ATOM 2067 C C . CYS A 1 246 ? 4.504 -9.563 2.995 1.00 92.50 246 CYS A C 1
ATOM 2069 O O . CYS A 1 246 ? 5.534 -9.268 2.393 1.00 92.50 246 CYS A O 1
ATOM 2071 N N . LYS A 1 247 ? 4.336 -10.745 3.603 1.00 91.44 247 LYS A N 1
ATOM 2072 C CA . LYS A 1 247 ? 5.332 -11.831 3.586 1.00 91.44 247 LYS A CA 1
ATOM 2073 C C . LYS A 1 247 ? 5.409 -12.595 2.270 1.00 91.44 247 LYS A C 1
ATOM 2075 O O . LYS A 1 247 ? 6.334 -13.384 2.072 1.00 91.44 247 LYS A O 1
ATOM 2080 N N . GLU A 1 248 ? 4.417 -12.441 1.401 1.00 87.81 248 GLU A N 1
ATOM 2081 C CA . GLU A 1 248 ? 4.365 -13.207 0.165 1.00 87.81 248 GLU A CA 1
ATOM 2082 C C . GLU A 1 248 ? 5.455 -12.759 -0.813 1.00 87.81 248 GLU A C 1
ATOM 2084 O O . GLU A 1 248 ? 5.726 -11.570 -0.987 1.00 87.81 248 GLU A O 1
ATOM 2089 N N . GLN A 1 249 ? 6.050 -13.727 -1.511 1.00 87.38 249 GLN A N 1
ATOM 2090 C CA . GLN A 1 249 ? 7.004 -13.429 -2.570 1.00 87.38 249 GLN A CA 1
ATOM 2091 C C . GLN A 1 249 ? 6.311 -12.708 -3.733 1.00 87.38 249 GLN A C 1
ATOM 2093 O O . GLN A 1 249 ? 5.249 -13.124 -4.216 1.00 87.38 249 GLN A O 1
ATOM 2098 N N . LEU A 1 250 ? 6.951 -11.638 -4.202 1.00 86.44 250 LEU A N 1
ATOM 2099 C CA . LEU A 1 250 ? 6.523 -10.876 -5.364 1.00 86.44 250 LEU A CA 1
ATOM 2100 C C . LEU A 1 250 ? 7.121 -11.462 -6.654 1.00 86.44 250 LEU A C 1
ATOM 2102 O O . LEU A 1 250 ? 8.198 -12.061 -6.633 1.00 86.44 250 LEU A O 1
ATOM 2106 N N . PRO A 1 251 ? 6.443 -11.308 -7.804 1.00 83.12 251 PRO A N 1
ATOM 2107 C CA . PRO A 1 251 ? 6.921 -11.853 -9.070 1.00 83.12 251 PRO A CA 1
ATOM 2108 C C . PRO A 1 251 ? 8.241 -11.185 -9.484 1.00 83.12 251 PRO A C 1
ATOM 2110 O O . PRO A 1 251 ? 8.244 -10.087 -10.028 1.00 83.12 251 PRO A O 1
ATOM 2113 N N . GLY A 1 252 ? 9.366 -11.866 -9.267 1.00 78.94 252 GLY A N 1
ATOM 2114 C CA . GLY A 1 252 ? 10.714 -11.383 -9.590 1.00 78.94 252 GLY A CA 1
ATOM 2115 C C . GLY A 1 252 ? 11.221 -10.224 -8.721 1.00 78.94 252 GLY A C 1
ATOM 2116 O O . GLY A 1 252 ? 12.309 -9.732 -8.975 1.00 78.94 252 GLY A O 1
ATOM 2117 N N . GLU A 1 253 ? 10.483 -9.800 -7.699 1.00 84.50 253 GLU A N 1
ATOM 2118 C CA . GLU A 1 253 ? 10.910 -8.739 -6.778 1.00 84.50 253 GLU A CA 1
ATOM 2119 C C . GLU A 1 253 ? 11.169 -9.289 -5.374 1.00 84.50 253 GLU A C 1
ATOM 2121 O O . GLU A 1 253 ? 10.733 -10.392 -5.029 1.00 84.50 253 GLU A O 1
ATOM 2126 N N . GLU A 1 254 ? 11.884 -8.507 -4.563 1.00 86.31 254 GLU A N 1
ATOM 2127 C CA . GLU A 1 254 ? 12.048 -8.793 -3.140 1.00 86.31 254 GLU A CA 1
ATOM 2128 C C . GLU A 1 254 ? 10.699 -8.756 -2.408 1.00 86.31 254 GLU A C 1
ATOM 2130 O O . GLU A 1 254 ? 9.735 -8.117 -2.838 1.00 86.31 254 GLU A O 1
ATOM 2135 N N . VAL A 1 255 ? 10.644 -9.448 -1.270 1.00 90.50 255 VAL A N 1
ATOM 2136 C CA . VAL A 1 255 ? 9.512 -9.355 -0.343 1.00 90.50 255 VAL A CA 1
ATOM 2137 C C . VAL A 1 255 ? 9.382 -7.911 0.145 1.00 90.50 255 VAL A C 1
ATOM 2139 O O . VAL A 1 255 ? 10.377 -7.203 0.315 1.00 90.50 255 VAL A O 1
ATOM 2142 N N . ILE A 1 256 ? 8.143 -7.468 0.355 1.00 9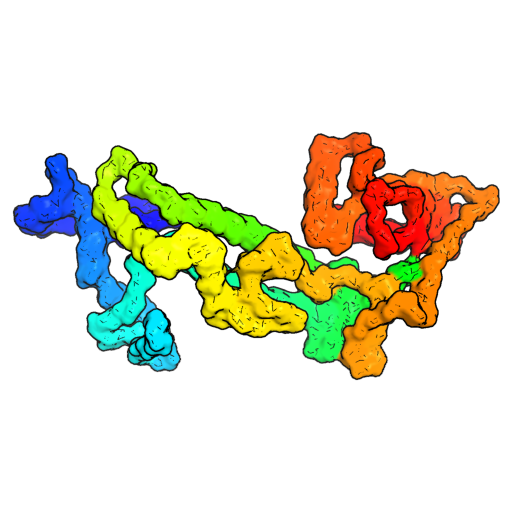1.62 256 ILE A N 1
ATOM 2143 C CA . ILE A 1 256 ? 7.865 -6.105 0.802 1.00 91.62 256 ILE A CA 1
ATOM 2144 C C . ILE A 1 256 ? 8.542 -5.862 2.148 1.00 91.62 256 ILE A C 1
ATOM 2146 O O . ILE A 1 256 ? 8.413 -6.648 3.083 1.00 91.62 256 ILE A O 1
ATOM 2150 N N . ASN A 1 257 ? 9.251 -4.740 2.236 1.00 92.62 257 ASN A N 1
ATOM 2151 C CA . ASN A 1 257 ? 9.871 -4.296 3.468 1.00 92.62 257 ASN A CA 1
ATOM 2152 C C . ASN A 1 257 ? 9.719 -2.783 3.632 1.00 92.62 257 ASN A C 1
ATOM 2154 O O . ASN A 1 257 ? 10.438 -1.981 3.025 1.00 92.62 257 ASN A O 1
ATOM 2158 N N . PHE A 1 258 ? 8.770 -2.386 4.466 1.00 93.12 258 PHE A N 1
ATOM 2159 C CA . PHE A 1 258 ? 8.448 -0.996 4.748 1.00 93.12 258 PHE A CA 1
ATOM 2160 C C . PHE A 1 258 ? 9.556 -0.247 5.509 1.00 93.12 258 PHE A C 1
ATOM 2162 O O . PHE A 1 258 ? 9.528 0.983 5.530 1.00 93.12 258 PHE A O 1
ATOM 2169 N N . THR A 1 259 ? 10.556 -0.928 6.090 1.00 90.50 259 THR A N 1
ATOM 2170 C CA . THR A 1 259 ? 11.719 -0.236 6.685 1.00 90.50 259 THR A CA 1
ATOM 2171 C C . THR A 1 259 ? 12.689 0.291 5.634 1.00 90.50 259 THR A C 1
ATOM 2173 O O . THR A 1 259 ? 13.379 1.272 5.884 1.00 90.50 259 THR A O 1
ATOM 2176 N N . LYS A 1 260 ? 12.674 -0.276 4.421 1.00 85.38 260 LYS A N 1
ATOM 2177 C CA . LYS A 1 260 ? 13.437 0.206 3.259 1.00 85.38 260 LYS A CA 1
ATOM 2178 C C . LYS A 1 260 ? 12.619 1.161 2.381 1.00 85.38 260 LYS A C 1
ATOM 2180 O O . LYS A 1 260 ? 12.664 1.092 1.156 1.00 85.38 260 LYS A O 1
ATOM 2185 N N . ALA A 1 261 ? 11.793 2.017 2.981 1.00 77.88 261 ALA A N 1
ATOM 2186 C CA . ALA A 1 261 ? 10.932 2.932 2.224 1.00 77.88 261 ALA A CA 1
ATOM 2187 C C . ALA A 1 261 ? 11.699 4.077 1.530 1.00 77.88 261 ALA A C 1
ATOM 2189 O O . ALA A 1 261 ? 11.203 4.620 0.542 1.00 77.88 261 ALA A O 1
ATOM 2190 N N . ASP A 1 262 ? 12.888 4.424 2.033 1.00 63.28 262 ASP A N 1
ATOM 2191 C CA . ASP A 1 262 ? 13.697 5.558 1.564 1.00 63.28 262 ASP A CA 1
ATOM 2192 C C . ASP A 1 262 ? 14.816 5.162 0.575 1.00 63.28 262 ASP A C 1
ATOM 2194 O O . ASP A 1 262 ? 15.496 6.033 0.037 1.00 63.28 262 ASP A O 1
ATOM 2198 N N . GLU A 1 263 ? 14.978 3.864 0.304 1.00 62.59 263 GLU A N 1
ATOM 2199 C CA . GLU A 1 263 ? 15.955 3.282 -0.635 1.00 62.59 263 GLU A CA 1
ATOM 2200 C C . GLU A 1 263 ? 15.266 2.818 -1.941 1.00 62.59 263 GLU A C 1
ATOM 2202 O O . GLU A 1 263 ? 14.067 3.047 -2.127 1.00 62.59 263 GLU A O 1
ATOM 2207 N N . GLU A 1 264 ? 15.978 2.100 -2.828 1.00 70.44 264 GLU A N 1
ATOM 2208 C CA . GLU A 1 264 ? 15.397 1.282 -3.920 1.00 70.44 264 GLU A CA 1
ATOM 2209 C C . GLU A 1 264 ? 14.533 0.107 -3.379 1.00 70.44 264 GLU A C 1
ATOM 2211 O O . GLU A 1 264 ? 14.614 -1.027 -3.841 1.00 70.44 264 GLU A O 1
ATOM 2216 N N . GLY A 1 265 ? 13.732 0.346 -2.337 1.00 79.31 265 GLY A N 1
ATOM 2217 C CA . GLY A 1 265 ? 12.942 -0.653 -1.630 1.00 79.31 265 GLY A CA 1
ATOM 2218 C C . GLY A 1 265 ? 11.463 -0.612 -2.003 1.00 79.31 265 GLY A C 1
ATOM 2219 O O . GLY A 1 265 ? 11.078 -0.613 -3.169 1.00 79.31 265 GLY A O 1
ATOM 2220 N N . THR A 1 266 ? 10.582 -0.611 -1.003 1.00 88.00 266 THR A N 1
ATOM 2221 C CA . THR A 1 266 ? 9.158 -0.953 -1.198 1.00 88.00 266 THR A CA 1
ATOM 2222 C C . THR A 1 266 ? 8.400 -0.043 -2.167 1.00 88.00 266 THR A C 1
ATOM 2224 O O . THR A 1 266 ? 7.493 -0.516 -2.858 1.00 88.00 266 THR A O 1
ATOM 2227 N N . PHE A 1 267 ? 8.755 1.237 -2.241 1.00 90.62 267 PHE A N 1
ATOM 2228 C CA . PHE A 1 267 ? 8.098 2.206 -3.124 1.00 90.62 267 PHE A CA 1
ATOM 2229 C C . PHE A 1 267 ? 8.900 2.502 -4.394 1.00 90.62 267 PHE A C 1
ATOM 2231 O O . PHE A 1 267 ? 8.543 3.424 -5.133 1.00 90.62 267 PHE A O 1
ATOM 2238 N N . TYR A 1 268 ? 9.955 1.725 -4.654 1.00 87.00 268 TYR A N 1
ATOM 2239 C CA . TYR A 1 268 ? 10.749 1.866 -5.861 1.00 87.00 268 TYR A CA 1
ATOM 2240 C C . TYR A 1 268 ? 10.047 1.254 -7.077 1.00 87.00 268 TYR A C 1
ATOM 2242 O O . TYR A 1 268 ? 9.282 0.288 -6.964 1.00 87.00 268 TYR A O 1
ATOM 2250 N N . ARG A 1 269 ? 10.288 1.831 -8.256 1.00 87.25 269 ARG A N 1
ATOM 2251 C CA . ARG A 1 269 ? 9.740 1.336 -9.520 1.00 87.25 269 ARG A CA 1
ATOM 2252 C C . ARG A 1 269 ? 10.135 -0.118 -9.764 1.00 87.25 269 ARG A C 1
ATOM 2254 O O . ARG A 1 269 ? 11.232 -0.563 -9.438 1.00 87.25 269 ARG A O 1
ATOM 2261 N N . SER A 1 270 ? 9.224 -0.856 -10.389 1.00 91.31 270 SER A N 1
ATOM 2262 C CA . SER A 1 270 ? 9.431 -2.276 -10.664 1.00 91.31 270 SER A CA 1
ATOM 2263 C C . SER A 1 270 ? 10.637 -2.499 -11.575 1.00 91.31 270 SER A C 1
ATOM 2265 O O . SER A 1 270 ? 10.849 -1.740 -12.520 1.00 91.31 270 SER A O 1
ATOM 2267 N N . GLN A 1 271 ? 11.359 -3.605 -11.387 1.00 90.94 271 GLN A N 1
ATOM 2268 C CA . GLN A 1 271 ? 12.403 -4.034 -12.328 1.00 90.94 271 GLN A CA 1
ATOM 2269 C C . GLN A 1 271 ? 11.878 -4.285 -13.758 1.00 90.94 271 GLN A C 1
ATOM 2271 O O . GLN A 1 271 ? 12.639 -4.248 -14.727 1.00 90.94 271 GLN A O 1
ATOM 2276 N N . TYR A 1 272 ? 10.574 -4.543 -13.914 1.00 93.12 272 TYR A N 1
ATOM 2277 C CA . TYR A 1 272 ? 9.939 -4.695 -15.224 1.00 93.12 272 TYR A CA 1
ATOM 2278 C C . TYR A 1 272 ? 9.648 -3.347 -15.886 1.00 93.12 272 TYR A C 1
ATOM 2280 O O . TYR A 1 272 ? 9.588 -3.276 -17.111 1.00 93.12 272 TYR A O 1
ATOM 2288 N N . CYS A 1 273 ? 9.516 -2.291 -15.083 1.00 91.38 273 CYS A N 1
ATOM 2289 C CA . CYS A 1 273 ? 9.304 -0.911 -15.509 1.00 91.38 273 CYS A CA 1
ATOM 2290 C C . CYS A 1 273 ? 10.620 -0.133 -15.518 1.00 91.38 273 CYS A C 1
ATOM 2292 O O . CYS A 1 273 ? 10.695 0.988 -15.035 1.00 91.38 273 CYS A O 1
ATOM 2294 N N . GLN A 1 274 ? 11.664 -0.751 -16.060 1.00 88.31 274 GLN A N 1
ATOM 2295 C CA . GLN A 1 274 ? 12.967 -0.126 -16.257 1.00 88.31 274 GLN A CA 1
ATOM 2296 C C . GLN A 1 274 ? 13.170 0.199 -17.733 1.00 88.31 274 GLN A C 1
ATOM 2298 O O . GLN A 1 274 ? 12.517 -0.380 -18.614 1.00 88.31 274 GLN A O 1
ATOM 2303 N N . VAL A 1 275 ? 14.070 1.137 -18.017 1.00 86.94 275 VAL A N 1
ATOM 2304 C CA . VAL A 1 275 ? 14.524 1.386 -19.389 1.00 86.94 275 VAL A CA 1
ATOM 2305 C C . VAL A 1 275 ? 15.272 0.157 -19.917 1.00 86.94 275 VAL A C 1
ATOM 2307 O O . VAL A 1 275 ? 15.723 -0.699 -19.148 1.00 86.94 275 VAL A O 1
ATOM 2310 N N . CYS A 1 276 ? 15.370 0.019 -21.243 1.00 87.94 276 CYS A N 1
ATOM 2311 C CA . CYS A 1 276 ? 16.162 -1.074 -21.807 1.00 87.94 276 CYS A CA 1
ATOM 2312 C C . CYS A 1 276 ? 17.629 -0.947 -21.366 1.00 87.94 276 CYS A C 1
ATOM 2314 O O . CYS A 1 276 ? 18.132 0.174 -21.330 1.00 87.94 276 CYS A O 1
ATOM 2316 N N . PRO A 1 277 ? 18.327 -2.061 -21.076 1.00 88.62 277 PRO A N 1
ATOM 2317 C CA . PRO A 1 277 ? 19.766 -2.029 -20.839 1.00 88.62 277 PRO A CA 1
ATOM 2318 C C . PRO A 1 277 ? 20.515 -1.430 -22.031 1.00 88.62 277 PRO A C 1
ATOM 2320 O O . PRO A 1 277 ? 20.072 -1.572 -23.174 1.00 88.62 277 PRO A O 1
ATOM 2323 N N . ASP A 1 278 ? 21.684 -0.840 -21.784 1.00 83.19 278 ASP A N 1
ATOM 2324 C CA . ASP A 1 278 ? 22.409 -0.110 -22.828 1.00 83.19 278 ASP A CA 1
ATOM 2325 C C . ASP A 1 278 ? 22.791 -0.980 -24.025 1.00 83.19 278 ASP A C 1
ATOM 2327 O O . ASP A 1 278 ? 22.726 -0.554 -25.180 1.00 83.19 278 ASP A O 1
ATOM 2331 N N . CYS A 1 279 ? 23.150 -2.228 -23.745 1.00 87.62 279 CYS A N 1
ATOM 2332 C CA . CYS A 1 279 ? 23.516 -3.227 -24.739 1.00 87.62 279 CYS A CA 1
ATOM 2333 C C . CYS A 1 279 ? 22.325 -4.070 -25.228 1.00 87.62 279 CYS A C 1
ATOM 2335 O O . CYS A 1 279 ? 22.511 -4.968 -26.049 1.00 87.62 279 CYS A O 1
ATOM 2337 N N . GLY A 1 280 ? 21.111 -3.801 -24.736 1.00 89.81 280 GLY A N 1
ATOM 2338 C CA . GLY A 1 280 ? 19.945 -4.662 -24.916 1.00 89.81 280 GLY A CA 1
ATOM 2339 C C . GLY A 1 280 ? 20.022 -5.944 -24.079 1.00 89.81 280 GLY A C 1
ATOM 2340 O O . GLY A 1 280 ? 20.769 -6.039 -23.100 1.00 89.81 280 GLY A O 1
ATOM 2341 N N . VAL A 1 281 ? 19.227 -6.940 -24.461 1.00 90.75 281 VAL A N 1
ATOM 2342 C CA . VAL A 1 281 ? 19.198 -8.261 -23.812 1.00 90.75 281 VAL A CA 1
ATOM 2343 C C . VAL A 1 281 ? 19.508 -9.387 -24.797 1.00 90.75 281 VAL A C 1
ATOM 2345 O O . VAL A 1 281 ? 19.343 -9.231 -26.010 1.00 90.75 281 VAL A O 1
ATOM 2348 N N . ASP A 1 282 ? 19.981 -10.516 -24.279 1.00 88.00 282 ASP A N 1
ATOM 2349 C CA . ASP A 1 282 ? 20.073 -11.787 -24.993 1.00 88.00 282 ASP A CA 1
ATOM 2350 C C . ASP A 1 282 ? 19.002 -12.745 -24.468 1.00 88.00 282 ASP A C 1
ATOM 2352 O O . ASP A 1 282 ? 18.945 -12.998 -23.272 1.00 88.00 282 ASP A O 1
ATOM 2356 N N . CYS A 1 283 ? 18.157 -13.263 -25.359 1.00 87.38 283 CYS A N 1
ATOM 2357 C CA . CYS A 1 283 ? 17.076 -14.197 -25.029 1.00 87.38 283 CYS A CA 1
ATOM 2358 C C . CYS A 1 283 ? 17.286 -15.589 -25.649 1.00 87.38 283 CYS A C 1
ATOM 2360 O O . CYS A 1 283 ? 16.359 -16.397 -25.694 1.00 87.38 283 CYS A O 1
ATOM 2362 N N . SER A 1 284 ? 18.491 -15.881 -26.151 1.00 82.50 284 SER A N 1
ATOM 2363 C CA . SER A 1 284 ? 18.799 -17.117 -26.885 1.00 82.50 284 SER A CA 1
ATOM 2364 C C . SER A 1 284 ? 18.591 -18.392 -26.056 1.00 82.50 284 SER A C 1
ATOM 2366 O O . SER A 1 284 ? 18.264 -19.439 -26.609 1.00 82.50 284 SER A O 1
ATOM 2368 N N . SER A 1 285 ? 18.737 -18.315 -24.729 1.00 75.94 285 SER A N 1
ATOM 2369 C CA . SER A 1 285 ? 18.527 -19.434 -23.797 1.00 75.94 285 SER A CA 1
ATOM 2370 C C . SER A 1 285 ? 17.060 -19.672 -23.416 1.00 75.94 285 SER A C 1
ATOM 2372 O O . SER A 1 285 ? 16.786 -20.490 -22.540 1.00 75.94 285 SER A O 1
ATOM 2374 N N . GLY A 1 286 ? 16.113 -18.943 -24.019 1.00 75.31 286 GLY A N 1
ATOM 2375 C CA . GLY A 1 286 ? 14.698 -18.942 -23.628 1.00 75.31 286 GLY A CA 1
ATOM 2376 C C . GLY A 1 286 ? 14.385 -18.036 -22.432 1.00 75.31 286 GLY A C 1
ATOM 2377 O O . GLY A 1 286 ? 13.222 -17.772 -22.155 1.00 75.31 286 GLY A O 1
ATOM 2378 N N . THR A 1 287 ? 15.410 -17.512 -21.760 1.00 78.31 287 THR A N 1
ATOM 2379 C CA . THR A 1 287 ? 15.315 -16.454 -20.749 1.00 78.31 287 THR A CA 1
ATOM 2380 C C . THR A 1 287 ? 16.152 -15.266 -21.193 1.00 78.31 287 THR A C 1
ATOM 2382 O O . THR A 1 287 ? 17.244 -15.435 -21.730 1.00 78.31 287 THR A O 1
ATOM 2385 N N . CYS A 1 288 ? 15.638 -14.058 -20.978 1.00 85.50 288 CYS A N 1
ATOM 2386 C CA . CYS A 1 288 ? 16.320 -12.836 -21.379 1.00 85.50 288 CYS A CA 1
ATOM 2387 C C . CYS A 1 288 ? 17.263 -12.326 -20.281 1.00 85.50 288 CYS A C 1
ATOM 2389 O O . CYS A 1 288 ? 16.810 -11.962 -19.193 1.00 85.50 288 CYS A O 1
ATOM 2391 N N . THR A 1 289 ? 18.556 -12.227 -20.576 1.00 86.69 289 THR A N 1
ATOM 2392 C CA . THR A 1 289 ? 19.579 -11.659 -19.688 1.00 86.69 289 THR A CA 1
ATOM 2393 C C . THR A 1 289 ? 20.155 -10.371 -20.273 1.00 86.69 289 THR A C 1
ATOM 2395 O O . THR A 1 289 ? 20.168 -10.162 -21.485 1.00 86.69 289 THR A O 1
ATOM 2398 N N . LYS A 1 290 ? 20.596 -9.449 -19.411 1.00 88.94 290 LYS A N 1
ATOM 2399 C CA . LYS A 1 290 ? 21.237 -8.204 -19.861 1.00 88.94 290 LYS A CA 1
ATOM 2400 C C . LYS A 1 290 ? 22.572 -8.540 -20.524 1.00 88.94 290 LYS A C 1
ATOM 2402 O O . LYS A 1 290 ? 23.336 -9.326 -19.972 1.00 88.94 290 LYS A O 1
ATOM 2407 N N . LYS A 1 291 ? 22.851 -7.932 -21.678 1.00 88.12 291 LYS A N 1
ATOM 2408 C CA . LYS A 1 291 ? 24.159 -8.067 -22.329 1.00 88.12 291 LYS A CA 1
ATOM 2409 C C . LYS A 1 291 ? 25.201 -7.241 -21.588 1.00 88.12 291 LYS A C 1
ATOM 2411 O O . LYS A 1 291 ? 24.936 -6.094 -21.223 1.00 88.12 291 LYS A O 1
ATOM 2416 N N . GLU A 1 292 ? 26.376 -7.828 -21.400 1.00 84.31 292 GLU A N 1
ATOM 2417 C CA . GLU A 1 292 ? 27.526 -7.149 -20.810 1.00 84.31 292 GLU A CA 1
ATOM 2418 C C . GLU A 1 292 ? 28.051 -6.051 -21.738 1.00 84.31 292 GLU A C 1
ATOM 2420 O O . GLU A 1 292 ? 27.959 -6.135 -22.964 1.00 84.31 292 GLU A O 1
ATOM 2425 N N . GLU A 1 293 ? 28.675 -5.024 -21.164 1.00 76.69 293 GLU A N 1
ATOM 2426 C CA . GLU A 1 293 ? 29.273 -3.940 -21.951 1.00 76.69 293 GLU A CA 1
ATOM 2427 C C . GLU A 1 293 ? 30.425 -4.386 -22.859 1.00 76.69 293 GLU A C 1
ATOM 2429 O O . GLU A 1 293 ? 30.748 -3.694 -23.830 1.00 76.69 293 GLU A O 1
ATOM 2434 N N . THR A 1 294 ? 31.043 -5.519 -22.525 1.00 74.75 294 THR A N 1
ATOM 2435 C CA . THR A 1 294 ? 32.112 -6.174 -23.282 1.00 74.75 294 THR A CA 1
ATOM 2436 C C . THR A 1 294 ? 31.593 -7.044 -24.425 1.00 74.75 294 THR A C 1
ATOM 2438 O O . THR A 1 294 ? 32.404 -7.523 -25.215 1.00 74.75 294 THR A O 1
ATOM 2441 N N . ASP A 1 295 ? 30.274 -7.239 -24.542 1.00 76.81 295 ASP A N 1
ATOM 2442 C CA . ASP A 1 295 ? 29.667 -7.989 -25.640 1.00 76.81 295 ASP A CA 1
ATOM 2443 C C . ASP A 1 295 ? 30.006 -7.314 -26.978 1.00 76.81 295 ASP A C 1
ATOM 2445 O O . ASP A 1 295 ? 29.766 -6.116 -27.180 1.00 76.81 295 ASP A O 1
ATOM 2449 N N . GLU A 1 296 ? 30.549 -8.087 -27.921 1.00 72.38 296 GLU A N 1
ATOM 2450 C CA . GLU A 1 296 ? 30.911 -7.607 -29.260 1.00 72.38 296 GLU A CA 1
ATOM 2451 C C . GLU A 1 296 ? 29.712 -6.956 -29.978 1.00 72.38 296 GLU A C 1
ATOM 2453 O O . GLU A 1 296 ? 29.857 -5.985 -30.732 1.00 72.38 296 GLU A O 1
ATOM 2458 N N . ASN A 1 297 ? 28.496 -7.424 -29.680 1.00 73.75 297 ASN A N 1
ATOM 2459 C CA . ASN A 1 297 ? 27.250 -6.906 -30.224 1.00 73.75 297 ASN A CA 1
ATOM 2460 C C . ASN A 1 297 ? 26.751 -5.640 -29.521 1.00 73.75 297 ASN A C 1
ATOM 2462 O O . ASN A 1 297 ? 25.896 -4.959 -30.096 1.00 73.75 297 ASN A O 1
ATOM 2466 N N . CYS A 1 298 ? 27.287 -5.262 -28.356 1.00 79.06 298 CYS A N 1
ATOM 2467 C CA . CYS A 1 298 ? 26.983 -3.972 -27.736 1.00 79.06 298 CYS A CA 1
ATOM 2468 C C . CYS A 1 298 ? 27.572 -2.805 -28.553 1.00 79.06 298 CYS A C 1
ATOM 2470 O O . CYS A 1 298 ? 26.944 -1.758 -28.703 1.00 79.06 298 CYS A O 1
ATOM 2472 N N . GLY A 1 299 ? 28.718 -3.031 -29.209 1.00 74.69 299 GLY A N 1
ATOM 2473 C CA . GL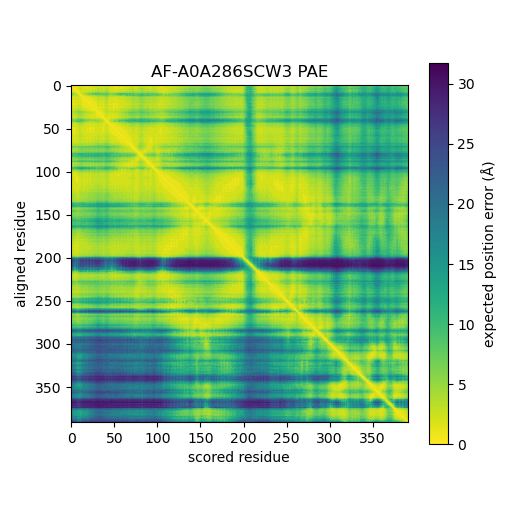Y A 1 299 ? 29.383 -2.098 -30.124 1.00 74.69 299 GLY A CA 1
ATOM 2474 C C . GLY A 1 299 ? 29.778 -0.747 -29.518 1.00 74.69 299 GLY A C 1
ATOM 2475 O O . GLY A 1 299 ? 29.831 -0.565 -28.304 1.00 74.69 299 GLY A O 1
ATOM 2476 N N . LYS A 1 300 ? 30.128 0.206 -30.392 1.00 75.31 300 LYS A N 1
ATOM 2477 C CA . LYS A 1 300 ? 30.589 1.548 -30.004 1.00 75.31 300 LYS A CA 1
ATOM 2478 C C . LYS A 1 300 ? 29.498 2.597 -30.245 1.00 75.31 300 LYS A C 1
ATOM 2480 O O . LYS A 1 300 ? 28.720 2.428 -31.188 1.00 75.31 300 LYS A O 1
ATOM 2485 N N . PRO A 1 301 ? 29.493 3.693 -29.461 1.00 73.06 301 PRO A N 1
ATOM 2486 C CA . PRO A 1 301 ? 28.668 4.859 -29.743 1.00 73.06 301 PRO A CA 1
ATOM 2487 C C . PRO A 1 301 ? 28.810 5.320 -31.195 1.00 73.06 301 PRO A C 1
ATOM 2489 O O . PRO A 1 301 ? 29.920 5.277 -31.738 1.00 73.06 301 PRO A O 1
ATOM 2492 N N . PRO A 1 302 ? 27.718 5.762 -31.840 1.00 75.69 302 PRO A N 1
ATOM 2493 C CA . PRO A 1 302 ? 27.793 6.245 -33.205 1.00 75.69 302 PRO A CA 1
ATOM 2494 C C . PRO A 1 302 ? 28.691 7.483 -33.291 1.00 75.69 302 PRO A C 1
ATOM 2496 O O . PRO A 1 302 ? 28.623 8.388 -32.460 1.00 75.69 302 PRO A O 1
ATOM 2499 N N . ASN A 1 303 ? 29.523 7.537 -34.334 1.00 80.38 303 ASN A N 1
ATOM 2500 C CA . ASN A 1 303 ? 30.352 8.708 -34.597 1.00 80.38 303 ASN A CA 1
ATOM 2501 C C . ASN A 1 303 ? 29.476 9.895 -35.017 1.00 80.38 303 ASN A C 1
ATOM 2503 O O . ASN A 1 303 ? 28.615 9.776 -35.904 1.00 80.38 303 ASN A O 1
ATOM 2507 N N . TYR A 1 304 ? 29.759 11.049 -34.416 1.00 84.19 304 TYR A N 1
ATOM 2508 C CA . TYR A 1 304 ? 29.215 12.339 -34.810 1.00 84.19 304 TYR A CA 1
ATOM 2509 C C . TYR A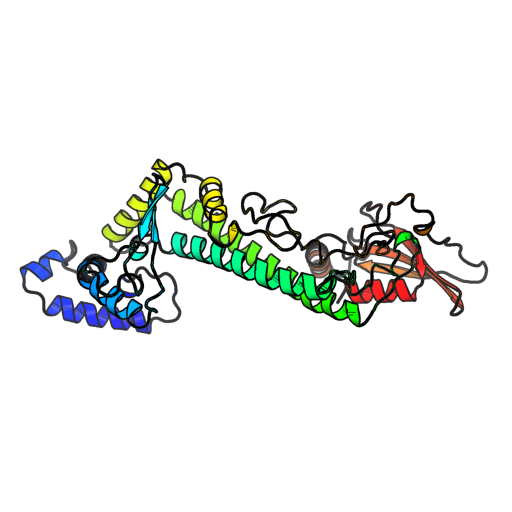 1 304 ? 30.314 13.168 -35.470 1.00 84.19 304 TYR A C 1
ATOM 2511 O O . TYR A 1 304 ? 31.362 13.435 -34.884 1.00 84.19 304 TYR A O 1
ATOM 2519 N N . THR A 1 305 ? 30.092 13.540 -36.722 1.00 85.00 305 THR A N 1
ATOM 2520 C CA . THR A 1 305 ? 30.979 14.420 -37.479 1.00 85.00 305 THR A CA 1
ATOM 2521 C C . THR A 1 305 ? 30.090 15.255 -38.370 1.00 85.00 305 THR A C 1
ATOM 2523 O O . THR A 1 305 ? 29.312 14.699 -39.141 1.00 85.00 305 THR A O 1
ATOM 2526 N N . ILE A 1 306 ? 30.174 16.572 -38.221 1.00 86.06 306 ILE A N 1
ATOM 2527 C CA . ILE A 1 306 ? 29.339 17.510 -38.964 1.00 86.06 306 ILE A CA 1
ATOM 2528 C C . ILE A 1 306 ? 29.905 17.611 -40.384 1.00 86.06 306 ILE A C 1
ATOM 2530 O O . ILE A 1 306 ? 31.092 17.914 -40.536 1.00 86.06 306 ILE A O 1
ATOM 2534 N N . PRO A 1 307 ? 29.105 17.339 -41.426 1.00 88.69 307 PRO A N 1
ATOM 2535 C CA . PRO A 1 307 ? 29.525 17.576 -42.800 1.00 88.69 307 PRO A CA 1
ATOM 2536 C C . PRO A 1 307 ? 29.895 19.048 -43.035 1.00 88.69 307 PRO A C 1
ATOM 2538 O O . PRO A 1 307 ? 29.276 19.954 -42.488 1.00 88.69 307 PRO A O 1
ATOM 2541 N N . THR A 1 308 ? 30.895 19.305 -43.876 1.00 87.44 308 THR A N 1
ATOM 2542 C CA . THR A 1 308 ? 31.409 20.666 -44.132 1.00 87.44 308 THR A CA 1
ATOM 2543 C C . THR A 1 308 ? 30.396 21.606 -44.791 1.00 87.44 308 THR A C 1
ATOM 2545 O O . THR A 1 308 ? 30.588 22.816 -44.781 1.00 87.44 308 THR A O 1
ATOM 2548 N N . ASP A 1 309 ? 29.349 21.052 -45.398 1.00 90.19 309 ASP A N 1
ATOM 2549 C CA . ASP A 1 309 ? 28.309 21.742 -46.160 1.00 90.19 309 ASP A CA 1
ATOM 2550 C C . ASP A 1 309 ? 27.013 21.989 -45.370 1.00 90.19 309 ASP A C 1
ATOM 2552 O O . ASP A 1 309 ? 26.046 22.492 -45.940 1.00 90.19 309 ASP A O 1
ATOM 2556 N N . VAL A 1 310 ? 26.969 21.651 -44.075 1.00 91.06 310 VAL A N 1
ATOM 2557 C CA . VAL A 1 310 ? 25.763 21.814 -43.249 1.00 91.06 310 VAL A CA 1
ATOM 2558 C C . VAL A 1 310 ? 26.028 22.652 -42.005 1.00 91.06 310 VAL A C 1
ATOM 2560 O O . VAL A 1 310 ? 27.051 22.515 -41.336 1.00 91.06 310 VAL A O 1
ATOM 2563 N N . THR A 1 311 ? 25.072 23.515 -41.667 1.00 91.31 311 THR A N 1
ATOM 2564 C CA . THR A 1 311 ? 25.085 24.268 -40.410 1.00 91.31 311 THR A CA 1
ATOM 2565 C C . THR A 1 311 ? 24.272 23.500 -39.367 1.00 91.31 311 THR A C 1
ATOM 2567 O O . THR A 1 311 ? 23.096 23.217 -39.613 1.00 91.31 311 THR A O 1
ATOM 2570 N N . PRO A 1 312 ? 24.864 23.125 -38.221 1.00 91.44 312 PRO A N 1
ATOM 2571 C CA . PRO A 1 312 ? 24.127 22.463 -37.156 1.00 91.44 312 PRO A CA 1
ATOM 2572 C C . PRO A 1 312 ? 23.151 23.430 -36.466 1.00 91.44 312 PRO A C 1
ATOM 2574 O O . PRO A 1 312 ? 23.326 24.646 -36.493 1.00 91.44 312 PRO A O 1
ATOM 2577 N N . THR A 1 313 ? 22.130 22.875 -35.824 1.00 92.25 313 THR A N 1
ATOM 2578 C CA . THR A 1 313 ? 21.149 23.581 -34.995 1.00 92.25 313 THR A CA 1
ATOM 2579 C C . THR A 1 313 ? 21.282 23.111 -33.557 1.00 92.25 313 THR A C 1
ATOM 2581 O O . THR A 1 313 ? 21.252 21.906 -33.301 1.00 92.25 313 THR A O 1
ATOM 2584 N N . ASP A 1 314 ? 21.391 24.053 -32.626 1.00 89.62 314 ASP A N 1
ATOM 2585 C CA . ASP A 1 314 ? 21.376 23.751 -31.199 1.00 89.62 314 ASP A CA 1
ATOM 2586 C C . ASP A 1 314 ? 19.926 23.708 -30.686 1.00 89.62 314 ASP A C 1
ATOM 2588 O O . ASP A 1 314 ? 19.115 24.588 -30.978 1.00 89.62 314 ASP A O 1
ATOM 2592 N N . ILE A 1 315 ? 19.595 22.668 -29.927 1.00 87.19 315 ILE A N 1
ATOM 2593 C CA . ILE A 1 315 ? 18.277 22.400 -29.355 1.00 87.19 315 ILE A CA 1
ATOM 2594 C C . ILE A 1 315 ? 18.455 22.179 -27.855 1.00 87.19 315 ILE A C 1
ATOM 2596 O O . ILE A 1 315 ? 19.248 21.339 -27.435 1.00 87.19 315 ILE A O 1
ATOM 2600 N N . ASN A 1 316 ? 17.691 22.909 -27.046 1.00 82.62 316 ASN A N 1
ATOM 2601 C CA . ASN A 1 316 ? 17.641 22.697 -25.604 1.00 82.62 316 ASN A CA 1
ATOM 2602 C C . ASN A 1 316 ? 16.393 21.887 -25.267 1.00 82.62 316 ASN A C 1
ATOM 2604 O O . ASN A 1 316 ? 15.282 22.299 -25.602 1.00 82.62 316 ASN A O 1
ATOM 2608 N N . VAL A 1 317 ? 16.568 20.757 -24.589 1.00 80.38 317 VAL A N 1
ATOM 2609 C CA . VAL A 1 317 ? 15.460 19.902 -24.152 1.00 80.38 317 VAL A CA 1
ATOM 2610 C C . VAL A 1 317 ? 15.511 19.675 -22.655 1.00 80.38 317 VAL A C 1
ATOM 2612 O O . VAL A 1 317 ? 16.587 19.613 -22.066 1.00 80.38 317 VAL A O 1
ATOM 2615 N N . LEU A 1 318 ? 14.344 19.550 -22.029 1.00 77.19 318 LEU A N 1
ATOM 2616 C CA . LEU A 1 318 ? 14.262 19.136 -20.636 1.00 77.19 318 LEU A CA 1
ATOM 2617 C C . LEU A 1 318 ? 14.658 17.657 -20.543 1.00 77.19 318 LEU A C 1
ATOM 2619 O O . LEU A 1 318 ? 13.971 16.793 -21.090 1.00 77.19 318 LEU A O 1
ATOM 2623 N N . TYR A 1 319 ? 15.759 17.366 -19.854 1.00 73.56 319 TYR A N 1
ATOM 2624 C CA . TYR A 1 319 ? 16.133 15.991 -19.554 1.00 73.56 319 TYR A CA 1
ATOM 2625 C C . TYR A 1 319 ? 15.143 15.424 -18.555 1.00 73.56 319 TYR A C 1
ATOM 2627 O O . TYR A 1 319 ? 14.906 16.023 -17.511 1.00 73.56 319 TYR A O 1
ATOM 2635 N N . SER A 1 320 ? 14.593 14.255 -18.838 1.00 64.75 320 SER A N 1
ATOM 2636 C CA . SER A 1 320 ? 13.552 13.674 -17.993 1.00 64.75 320 SER A CA 1
ATOM 2637 C C . SER A 1 320 ? 14.087 12.713 -16.939 1.00 64.75 320 SER A C 1
ATOM 2639 O O . SER A 1 320 ? 13.398 12.457 -15.958 1.00 64.75 320 SER A O 1
ATOM 2641 N N . GLY A 1 321 ? 15.359 12.307 -17.046 1.00 67.31 321 GLY A N 1
ATOM 2642 C CA . GLY A 1 321 ? 15.961 11.338 -16.133 1.00 67.31 321 GLY A CA 1
ATOM 2643 C C . GLY A 1 321 ? 15.565 9.901 -16.429 1.00 67.31 321 GLY A C 1
ATOM 2644 O O . GLY A 1 321 ? 14.533 9.647 -17.049 1.00 67.31 321 GLY A O 1
ATOM 2645 N N . ASP A 1 322 ? 16.378 8.976 -15.930 1.00 66.00 322 ASP A N 1
ATOM 2646 C CA . ASP A 1 322 ? 16.104 7.538 -15.978 1.00 66.00 322 ASP A CA 1
ATOM 2647 C C . ASP A 1 322 ? 15.674 6.988 -14.608 1.00 66.00 322 ASP A C 1
ATOM 2649 O O . ASP A 1 322 ? 15.204 5.852 -14.511 1.00 66.00 322 ASP A O 1
ATOM 2653 N N . GLU A 1 323 ? 15.765 7.799 -13.546 1.00 70.94 323 GLU A N 1
ATOM 2654 C CA . GLU A 1 323 ? 15.369 7.423 -12.190 1.00 70.94 323 GLU A CA 1
ATOM 2655 C C . GLU A 1 323 ? 13.895 7.748 -11.898 1.00 70.94 323 GLU A C 1
ATOM 2657 O O . GLU A 1 323 ? 13.217 8.512 -12.594 1.00 70.94 323 GLU A O 1
ATOM 2662 N N . GLN A 1 324 ? 13.353 7.117 -10.859 1.00 71.00 324 GLN A N 1
ATOM 2663 C CA . GLN A 1 324 ? 11.969 7.328 -10.452 1.00 71.00 324 GLN A CA 1
ATOM 2664 C C . GLN A 1 324 ? 11.761 8.736 -9.890 1.00 71.00 324 GLN A C 1
ATOM 2666 O O . GLN A 1 324 ? 12.453 9.165 -8.972 1.00 71.00 324 GLN A O 1
ATOM 2671 N N . GLY A 1 325 ? 10.745 9.437 -10.398 1.00 68.62 325 GLY A N 1
ATOM 2672 C CA . GLY A 1 325 ? 10.383 10.779 -9.933 1.00 68.62 325 GLY A CA 1
ATOM 2673 C C . GLY A 1 325 ? 11.265 11.908 -10.477 1.00 68.62 325 GLY A C 1
ATOM 2674 O O . GLY A 1 325 ? 10.972 13.075 -10.202 1.00 68.62 325 GLY A O 1
ATOM 2675 N N . ASP A 1 326 ? 12.285 11.597 -11.286 1.00 71.06 326 ASP A N 1
ATOM 2676 C CA . ASP A 1 326 ? 13.151 12.598 -11.913 1.00 71.06 326 ASP A CA 1
ATOM 2677 C C . ASP A 1 326 ? 12.352 13.590 -12.756 1.00 71.06 326 ASP A C 1
ATOM 2679 O O . ASP A 1 326 ? 12.496 14.802 -12.586 1.00 71.06 326 ASP A O 1
ATOM 2683 N N . ILE A 1 327 ? 11.462 13.090 -13.616 1.00 68.75 327 ILE A N 1
ATOM 2684 C CA . ILE A 1 327 ? 10.645 13.940 -14.483 1.00 68.75 327 ILE A CA 1
ATOM 2685 C C . ILE A 1 327 ? 9.745 14.872 -13.670 1.00 68.75 327 ILE A C 1
ATOM 2687 O O . ILE A 1 327 ? 9.703 16.070 -13.935 1.00 68.75 327 ILE A O 1
ATOM 2691 N N . THR A 1 328 ? 9.106 14.376 -12.607 1.00 69.94 328 THR A N 1
ATOM 2692 C CA . THR A 1 328 ? 8.243 15.182 -11.732 1.00 69.94 328 THR A CA 1
ATOM 2693 C C . THR A 1 328 ? 9.030 16.303 -11.055 1.00 69.94 328 THR A C 1
ATOM 2695 O O . THR A 1 328 ? 8.583 17.451 -11.020 1.00 69.94 328 THR A O 1
ATOM 2698 N N . LYS A 1 329 ? 10.234 16.001 -10.552 1.00 71.12 329 LYS A N 1
ATOM 2699 C CA . LYS A 1 329 ? 11.121 16.996 -9.936 1.00 71.12 329 LYS A CA 1
ATOM 2700 C C . LYS A 1 329 ? 11.564 18.053 -10.949 1.00 71.12 329 LYS A C 1
ATOM 2702 O O . LYS A 1 329 ? 11.523 19.246 -10.654 1.00 71.12 329 LYS A O 1
ATOM 2707 N N . LYS A 1 330 ? 11.955 17.626 -12.150 1.00 72.50 330 LYS A N 1
ATOM 2708 C CA . LYS A 1 330 ? 12.470 18.512 -13.200 1.00 72.50 330 LYS A CA 1
ATOM 2709 C C . LYS A 1 330 ? 11.368 19.369 -13.828 1.00 72.50 330 LYS A C 1
ATOM 2711 O O . LYS A 1 330 ? 11.601 20.554 -14.059 1.00 72.50 330 LYS A O 1
ATOM 2716 N N . LEU A 1 331 ? 10.161 18.825 -14.004 1.00 74.25 331 LEU A N 1
ATOM 2717 C CA . LEU A 1 331 ? 8.969 19.581 -14.405 1.00 74.25 331 LEU A CA 1
ATOM 2718 C C . LEU A 1 331 ? 8.552 20.590 -13.338 1.00 74.25 331 LEU A C 1
ATOM 2720 O O . LEU A 1 331 ? 8.226 21.722 -13.676 1.00 74.25 331 LEU A O 1
ATOM 2724 N N . SER A 1 332 ? 8.606 20.230 -12.051 1.00 72.88 332 SER A N 1
ATOM 2725 C CA . SER A 1 332 ? 8.312 21.189 -10.981 1.00 72.88 332 SER A CA 1
ATOM 2726 C C . SER A 1 332 ? 9.269 22.382 -11.014 1.00 72.88 332 SER A C 1
ATOM 2728 O O . SER A 1 332 ? 8.829 23.513 -10.829 1.00 72.88 332 SER A O 1
ATOM 2730 N N . GLU A 1 333 ? 10.560 22.153 -11.253 1.00 71.56 333 GLU A N 1
ATOM 2731 C CA . GLU A 1 333 ? 11.537 23.234 -11.406 1.00 71.56 333 GLU A CA 1
ATOM 2732 C C . GLU A 1 333 ? 11.290 24.056 -12.684 1.00 71.56 333 GLU A C 1
ATOM 2734 O O . GLU A 1 333 ? 11.352 25.282 -12.626 1.00 71.56 333 GLU A O 1
ATOM 2739 N N . PHE A 1 334 ? 10.933 23.409 -13.801 1.00 72.25 334 PHE A N 1
ATOM 2740 C CA . PHE A 1 334 ? 10.538 24.081 -15.046 1.00 72.25 334 PHE A CA 1
ATOM 2741 C C . PHE A 1 334 ? 9.325 25.005 -14.858 1.00 72.25 334 PHE A C 1
ATOM 2743 O O . PHE A 1 334 ? 9.353 26.158 -15.278 1.00 72.25 334 PHE A O 1
ATOM 2750 N N . CYS A 1 335 ? 8.267 24.528 -14.195 1.00 76.00 335 CYS A N 1
ATOM 2751 C CA . CYS A 1 335 ? 7.052 25.311 -13.958 1.00 76.00 335 CYS A CA 1
ATOM 2752 C C . CYS A 1 335 ? 7.280 26.522 -13.039 1.00 76.00 335 CYS A C 1
ATOM 2754 O O . CYS A 1 335 ? 6.516 27.483 -13.113 1.00 76.00 335 CYS A O 1
ATOM 2756 N N . ASN A 1 336 ? 8.309 26.486 -12.187 1.00 77.31 336 ASN A N 1
ATOM 2757 C CA . ASN A 1 336 ? 8.649 27.591 -11.289 1.00 77.31 336 ASN A CA 1
ATOM 2758 C C . ASN A 1 336 ? 9.445 28.709 -11.985 1.00 77.31 336 ASN A C 1
ATOM 2760 O O . ASN A 1 336 ? 9.335 29.863 -11.578 1.00 77.31 336 ASN A O 1
ATOM 2764 N N . ASP A 1 337 ? 10.232 28.385 -13.016 1.00 72.12 337 ASP A N 1
ATOM 2765 C CA . ASP A 1 337 ? 11.013 29.355 -13.796 1.00 72.12 337 ASP A CA 1
ATOM 2766 C C . ASP A 1 337 ? 11.060 28.958 -15.289 1.00 72.12 337 ASP A C 1
ATOM 2768 O O . ASP A 1 337 ? 12.030 28.349 -15.759 1.00 72.12 337 ASP A O 1
ATOM 2772 N N . PRO A 1 338 ? 10.010 29.293 -16.064 1.00 65.44 338 PRO A N 1
ATOM 2773 C CA . PRO A 1 338 ? 9.838 28.811 -17.436 1.00 65.44 338 PRO A CA 1
ATOM 2774 C C . PRO A 1 338 ? 10.813 29.426 -18.455 1.00 65.44 338 PRO A C 1
ATOM 2776 O O . PRO A 1 338 ? 10.792 29.042 -19.622 1.00 65.44 338 PRO A O 1
ATOM 2779 N N . ILE A 1 339 ? 11.650 30.393 -18.056 1.00 66.25 339 ILE A N 1
ATOM 2780 C CA . ILE A 1 339 ? 12.533 31.152 -18.964 1.00 66.25 339 ILE A CA 1
ATOM 2781 C C . ILE A 1 339 ? 14.008 30.736 -18.785 1.00 66.25 339 ILE A C 1
ATOM 2783 O O . ILE A 1 339 ? 14.880 31.126 -19.562 1.00 66.25 339 ILE A O 1
ATOM 2787 N N . ASN A 1 340 ? 14.317 29.886 -17.802 1.00 66.56 340 ASN A N 1
ATOM 2788 C CA . ASN A 1 340 ? 15.683 29.450 -17.525 1.00 66.56 340 ASN A CA 1
ATOM 2789 C C . ASN A 1 340 ? 16.111 28.250 -18.388 1.00 66.56 340 ASN A C 1
ATOM 2791 O O . ASN A 1 340 ? 16.288 27.138 -17.894 1.00 66.56 340 ASN A O 1
ATOM 2795 N N . TYR A 1 341 ? 16.316 28.486 -19.685 1.00 60.78 341 TYR A N 1
ATOM 2796 C CA . TYR A 1 341 ? 16.789 27.478 -20.652 1.00 60.78 341 TYR A CA 1
ATOM 2797 C C . TYR A 1 341 ? 18.246 27.028 -20.433 1.00 60.78 341 TYR A C 1
ATOM 2799 O O . TYR A 1 341 ? 18.694 26.056 -21.036 1.00 60.78 341 TYR A O 1
ATOM 2807 N N . ASP A 1 342 ? 18.981 27.712 -19.551 1.00 61.78 342 ASP A N 1
ATOM 2808 C CA . ASP A 1 342 ? 20.298 27.302 -19.052 1.00 61.78 342 ASP A CA 1
ATOM 2809 C C . ASP A 1 342 ? 20.204 26.594 -17.687 1.00 61.78 342 ASP A C 1
ATOM 2811 O O . ASP A 1 342 ? 21.216 26.394 -17.004 1.00 61.78 342 ASP A O 1
ATOM 2815 N N . GLY A 1 343 ? 19.004 26.192 -17.262 1.00 64.62 343 GLY A N 1
ATOM 2816 C CA . GLY A 1 343 ? 18.777 25.477 -16.013 1.00 64.62 343 GLY A CA 1
ATOM 2817 C C . GLY A 1 343 ? 19.531 24.144 -15.952 1.00 64.62 343 GLY A C 1
ATOM 2818 O O . GLY A 1 343 ? 19.860 23.526 -16.962 1.00 64.62 343 GLY A O 1
ATOM 2819 N N . LYS A 1 344 ? 19.799 23.659 -14.735 1.00 67.81 344 LYS A N 1
ATOM 2820 C CA . LYS A 1 344 ? 20.503 22.382 -14.486 1.00 67.81 344 LYS A CA 1
ATOM 2821 C C . LYS A 1 344 ? 19.796 21.137 -15.061 1.00 67.81 344 LYS A C 1
ATOM 2823 O O . LYS A 1 344 ? 20.438 20.098 -15.159 1.00 67.81 344 LYS A O 1
ATOM 2828 N N . ASN A 1 345 ? 18.522 21.257 -15.443 1.00 71.31 345 ASN A N 1
ATOM 2829 C CA . ASN A 1 345 ? 17.695 20.166 -15.971 1.00 71.31 345 ASN A CA 1
ATOM 2830 C C . ASN A 1 345 ? 17.646 20.115 -17.500 1.00 71.31 345 ASN A C 1
ATOM 2832 O O . ASN A 1 345 ? 16.977 19.242 -18.046 1.00 71.31 345 ASN A O 1
ATOM 2836 N N . TYR A 1 346 ? 18.296 21.054 -18.189 1.00 75.44 346 TYR A N 1
ATOM 2837 C CA . TYR A 1 346 ? 18.299 21.080 -19.643 1.00 75.44 346 TYR A CA 1
ATOM 2838 C C . TYR A 1 346 ? 19.520 20.369 -20.207 1.00 75.44 346 TYR A C 1
ATOM 2840 O O . TYR A 1 346 ? 20.654 20.558 -19.759 1.00 75.44 346 TYR A O 1
ATOM 2848 N N . GLU A 1 347 ? 19.262 19.585 -21.239 1.00 79.31 347 GLU A N 1
ATOM 2849 C CA . GLU A 1 347 ? 20.258 19.026 -22.127 1.00 79.31 347 GLU A CA 1
ATOM 2850 C C . GLU A 1 347 ? 20.397 19.893 -23.365 1.00 79.31 347 GLU A C 1
ATOM 2852 O O . GLU A 1 347 ? 19.408 20.246 -24.014 1.00 79.31 347 GLU A O 1
ATOM 2857 N N . LYS A 1 348 ? 21.649 20.187 -23.714 1.00 84.38 348 LYS A N 1
ATOM 2858 C CA . LYS A 1 348 ? 21.974 20.834 -24.982 1.00 84.38 348 LYS A CA 1
ATOM 2859 C C . LYS A 1 348 ? 22.301 19.763 -26.003 1.00 84.38 348 LYS A C 1
ATOM 2861 O O . LYS A 1 348 ? 23.204 18.949 -25.794 1.00 84.38 348 LYS A O 1
ATOM 2866 N N . TRP A 1 349 ? 21.573 19.792 -27.103 1.00 86.62 349 TRP A N 1
ATOM 2867 C CA . TRP A 1 349 ? 21.756 18.921 -28.247 1.00 86.62 349 TRP A CA 1
ATOM 2868 C C . TRP A 1 349 ? 22.132 19.752 -29.455 1.00 86.62 349 TRP A C 1
ATOM 2870 O O . TRP A 1 349 ? 21.651 20.862 -29.631 1.00 86.62 349 TRP A O 1
ATOM 2880 N N . GLN A 1 350 ? 22.984 19.200 -30.300 1.00 90.50 350 GLN A N 1
ATOM 2881 C CA . GLN A 1 350 ? 23.356 19.779 -31.569 1.00 90.50 350 GLN A CA 1
ATOM 2882 C C . GLN A 1 350 ? 23.001 18.792 -32.669 1.00 90.50 350 GLN A C 1
ATOM 2884 O O . GLN A 1 350 ? 23.505 17.670 -32.691 1.00 90.50 350 GLN A O 1
ATOM 2889 N N . CYS A 1 351 ? 22.117 19.203 -33.567 1.00 91.75 351 CYS A N 1
ATOM 2890 C CA . CYS A 1 351 ? 21.611 18.369 -34.643 1.00 91.75 351 CYS A CA 1
ATOM 2891 C C . CYS A 1 351 ? 21.997 18.940 -36.003 1.00 91.75 351 CYS A C 1
ATOM 2893 O O . CYS A 1 351 ? 21.955 20.150 -36.202 1.00 91.75 351 CYS A O 1
ATOM 2895 N N . TYR A 1 352 ? 22.313 18.084 -36.970 1.00 92.31 352 TYR A N 1
ATOM 2896 C CA . TYR A 1 352 ? 22.469 18.493 -38.364 1.00 92.31 352 TYR A CA 1
ATOM 2897 C C . TYR A 1 352 ? 21.580 17.651 -39.277 1.00 92.31 352 TYR A C 1
ATOM 2899 O O . TYR A 1 352 ? 21.276 16.492 -38.985 1.00 92.31 352 TYR A O 1
ATOM 2907 N N . TYR A 1 353 ? 21.213 18.234 -40.418 1.00 91.69 353 TYR A N 1
ATOM 2908 C CA . TYR A 1 353 ? 20.510 17.557 -41.500 1.00 91.69 353 TYR A CA 1
ATOM 2909 C C . TYR A 1 353 ? 21.290 17.712 -42.801 1.00 91.69 353 TYR A C 1
ATOM 2911 O O . TYR A 1 353 ? 21.460 18.825 -43.293 1.00 91.69 353 TYR A O 1
ATOM 2919 N N . LYS A 1 354 ? 21.740 16.590 -43.368 1.00 89.38 354 LYS A N 1
ATOM 2920 C CA . LYS A 1 354 ? 22.313 16.534 -44.719 1.00 89.38 354 LYS A CA 1
ATOM 2921 C C . LYS A 1 354 ? 21.381 15.828 -45.698 1.00 89.38 354 LYS A C 1
ATOM 2923 O O . LYS A 1 354 ? 21.219 16.257 -46.835 1.00 89.38 354 LYS A O 1
ATOM 2928 N N . SER A 1 355 ? 20.767 14.729 -45.265 1.00 87.81 355 SER A N 1
ATOM 2929 C CA . SER A 1 355 ? 19.759 13.989 -46.031 1.00 87.81 355 SER A CA 1
ATOM 2930 C C . SER A 1 355 ? 18.904 13.134 -45.096 1.00 87.81 355 SER A C 1
ATOM 2932 O O . SER A 1 355 ? 19.241 12.965 -43.927 1.00 87.81 355 SER A O 1
ATOM 2934 N N . SER A 1 356 ? 17.844 12.505 -45.611 1.00 82.69 356 SER A N 1
ATOM 2935 C CA . SER A 1 356 ? 17.015 11.569 -44.832 1.00 82.69 356 SER A CA 1
ATOM 2936 C C . SER A 1 356 ? 17.788 10.378 -44.247 1.00 82.69 356 SER A C 1
ATOM 2938 O O . SER A 1 356 ? 17.351 9.790 -43.262 1.00 82.69 356 SER A O 1
ATOM 2940 N N . LYS A 1 357 ? 18.942 10.024 -44.831 1.00 82.94 357 LYS A N 1
ATOM 2941 C CA . LYS A 1 357 ? 19.833 8.961 -44.335 1.00 82.94 357 LYS A CA 1
ATOM 2942 C C . LYS A 1 357 ? 20.975 9.487 -43.460 1.00 82.94 357 LYS A C 1
ATOM 2944 O O . LYS A 1 357 ? 21.658 8.689 -42.827 1.00 82.94 357 LYS A O 1
ATOM 2949 N N . ASP A 1 358 ? 21.195 10.800 -43.440 1.00 85.81 358 ASP A N 1
ATOM 2950 C CA . ASP A 1 358 ? 22.295 11.454 -42.731 1.00 85.81 358 ASP A CA 1
ATOM 2951 C C . ASP A 1 358 ? 21.766 12.675 -41.970 1.00 85.81 358 ASP A C 1
ATOM 2953 O O . ASP A 1 358 ? 21.869 13.829 -42.400 1.00 85.81 358 ASP A O 1
ATOM 2957 N N . ILE A 1 359 ? 21.109 12.360 -40.855 1.00 89.38 359 ILE A N 1
ATOM 2958 C CA . ILE A 1 359 ? 20.530 13.296 -39.899 1.00 89.38 359 ILE A CA 1
ATOM 2959 C C . ILE A 1 359 ? 20.853 12.783 -38.494 1.00 89.38 359 ILE A C 1
ATOM 2961 O O . ILE A 1 359 ? 20.437 11.686 -38.106 1.00 89.38 359 ILE A O 1
ATOM 2965 N N . LYS A 1 360 ? 21.640 13.544 -37.733 1.00 89.81 360 LYS A N 1
ATOM 2966 C CA . LYS A 1 360 ? 22.122 13.126 -36.411 1.00 89.81 360 LYS A CA 1
ATOM 2967 C C . LYS A 1 360 ? 22.060 14.266 -35.419 1.00 89.81 360 LYS A C 1
ATOM 2969 O O . LYS A 1 360 ? 22.212 15.423 -35.792 1.00 89.81 360 LYS A O 1
ATOM 2974 N N . CYS A 1 361 ? 21.906 13.893 -34.161 1.00 88.81 361 CYS A N 1
ATOM 2975 C CA . CYS A 1 361 ? 21.969 14.759 -33.004 1.00 88.81 361 CYS A CA 1
ATOM 2976 C C . CYS A 1 361 ? 23.047 14.248 -32.057 1.00 88.81 361 CYS A C 1
ATOM 2978 O O . CYS A 1 361 ? 23.125 13.044 -31.802 1.00 88.81 361 CYS A O 1
ATOM 2980 N N . GLN A 1 362 ? 23.860 15.158 -31.533 1.00 87.56 362 GLN A N 1
ATOM 2981 C CA . GLN A 1 362 ? 24.798 14.899 -30.456 1.00 87.56 362 GLN A CA 1
ATOM 2982 C C . GLN A 1 362 ? 24.458 15.757 -29.244 1.00 87.56 362 GLN A C 1
ATOM 2984 O O . GLN A 1 362 ? 24.300 16.966 -29.356 1.00 87.56 362 GLN A O 1
ATOM 2989 N N . MET A 1 363 ? 24.423 15.145 -28.070 1.00 81.12 363 MET A N 1
ATOM 2990 C CA . MET A 1 363 ? 24.361 15.857 -26.808 1.00 81.12 363 MET A CA 1
ATOM 2991 C C . MET A 1 363 ? 25.714 16.511 -26.532 1.00 81.12 363 MET A C 1
ATOM 2993 O O . MET A 1 363 ? 26.741 15.832 -26.430 1.00 81.12 363 MET A O 1
ATOM 2997 N N . THR A 1 364 ? 25.720 17.833 -26.413 1.00 76.44 364 THR A N 1
ATOM 2998 C CA . THR A 1 364 ? 26.927 18.640 -26.202 1.00 76.44 364 THR A CA 1
ATOM 2999 C C . THR A 1 364 ? 27.166 18.941 -24.724 1.00 76.44 364 THR A C 1
ATOM 3001 O O . THR A 1 364 ? 28.314 19.140 -24.327 1.00 76.44 364 THR A O 1
ATOM 3004 N N . SER A 1 365 ? 26.129 18.895 -23.875 1.00 67.38 365 SER A N 1
ATOM 3005 C CA . SER A 1 365 ? 26.293 18.992 -22.420 1.00 67.38 365 SER A CA 1
ATOM 3006 C C . SER A 1 365 ? 25.106 18.454 -21.614 1.00 67.38 365 SER A C 1
ATOM 3008 O O . SER A 1 365 ? 23.968 18.843 -21.872 1.00 67.38 365 SER A O 1
ATOM 3010 N N . LEU A 1 366 ? 25.417 17.700 -20.553 1.00 63.41 366 LEU A N 1
ATOM 3011 C CA . LEU A 1 366 ? 24.609 17.586 -19.334 1.00 63.41 366 LEU A CA 1
ATOM 3012 C C . LEU A 1 366 ? 25.333 18.348 -18.214 1.00 63.41 366 LEU A C 1
ATOM 3014 O O . LEU A 1 366 ? 26.529 18.133 -17.997 1.00 63.41 366 LEU A O 1
ATOM 3018 N N . LYS A 1 367 ? 24.627 19.186 -17.444 1.00 57.91 367 LYS A N 1
ATOM 3019 C CA . LYS A 1 367 ? 25.191 19.748 -16.198 1.00 57.91 367 LYS A CA 1
ATOM 3020 C C . LYS A 1 367 ? 25.348 18.683 -15.093 1.00 57.91 367 LYS A C 1
ATOM 3022 O O . LYS A 1 367 ? 26.109 18.903 -14.155 1.00 57.91 367 LYS A O 1
ATOM 3027 N N . GLN A 1 368 ? 24.699 17.521 -15.224 1.00 52.16 368 GLN A N 1
ATOM 3028 C CA . GLN A 1 368 ? 24.838 16.349 -14.347 1.00 52.16 368 GLN A CA 1
ATOM 3029 C C . GLN A 1 368 ? 25.508 15.192 -15.107 1.00 52.16 368 GLN A C 1
ATOM 3031 O O . GLN A 1 368 ? 24.990 14.721 -16.109 1.00 52.16 368 GLN A O 1
ATOM 3036 N N . LYS A 1 369 ? 26.686 14.729 -14.676 1.00 46.16 369 LYS A N 1
ATOM 3037 C CA . LYS A 1 369 ? 27.413 13.643 -15.358 1.00 46.16 369 LYS A CA 1
ATOM 3038 C C . LYS A 1 369 ? 26.723 12.290 -15.131 1.00 46.16 369 LYS A C 1
ATOM 3040 O O . LYS A 1 369 ? 27.143 11.563 -14.238 1.00 46.16 369 LYS A O 1
ATOM 3045 N N . ASP A 1 370 ? 25.736 11.938 -15.948 1.00 51.47 370 ASP A N 1
ATOM 3046 C CA . ASP A 1 370 ? 25.323 10.540 -16.089 1.00 51.47 370 ASP A CA 1
ATOM 3047 C C . ASP A 1 370 ? 26.107 9.888 -17.248 1.00 51.47 370 ASP A C 1
ATOM 3049 O O . ASP A 1 370 ? 25.960 10.298 -18.405 1.00 51.47 370 ASP A O 1
ATOM 3053 N N . PRO A 1 371 ? 27.014 8.933 -16.973 1.00 48.22 371 PRO A N 1
ATOM 3054 C CA . PRO A 1 371 ? 27.780 8.242 -18.005 1.00 48.22 371 PRO A CA 1
ATOM 3055 C C . PRO A 1 371 ? 26.949 7.272 -18.864 1.00 48.22 371 PRO A C 1
ATOM 3057 O O . PRO A 1 371 ? 27.467 6.839 -19.894 1.00 48.22 371 PRO A O 1
ATOM 3060 N N . LYS A 1 372 ? 25.705 6.945 -18.474 1.00 50.84 372 LYS A N 1
ATOM 3061 C CA . LYS A 1 372 ? 24.851 5.943 -19.143 1.00 50.84 372 LYS A CA 1
ATOM 3062 C C . LYS A 1 372 ? 24.008 6.508 -20.291 1.00 50.84 372 LYS A C 1
ATOM 3064 O O . LYS A 1 372 ? 23.565 5.766 -21.160 1.00 50.84 372 LYS A O 1
ATOM 3069 N N . HIS A 1 373 ? 23.843 7.830 -20.367 1.00 56.88 373 HIS A N 1
ATOM 3070 C CA . HIS A 1 373 ? 23.029 8.450 -21.410 1.00 56.88 373 HIS A CA 1
ATOM 3071 C C . HIS A 1 373 ? 23.796 8.562 -22.738 1.00 56.88 373 HIS A C 1
ATOM 3073 O O . HIS A 1 373 ? 24.894 9.129 -22.828 1.00 56.88 373 HIS A O 1
ATOM 3079 N N . LEU A 1 374 ? 23.201 8.034 -23.806 1.00 60.00 374 LEU A N 1
ATOM 3080 C CA . LEU A 1 374 ? 23.731 8.141 -25.160 1.00 60.00 374 LEU A CA 1
ATOM 3081 C C . LEU A 1 374 ? 23.994 9.589 -25.565 1.00 60.00 374 LEU A C 1
ATOM 3083 O O . LEU A 1 374 ? 23.110 10.441 -25.511 1.00 60.00 374 LEU A O 1
ATOM 3087 N N . LYS A 1 375 ? 25.191 9.840 -26.097 1.00 71.31 375 LYS A N 1
ATOM 3088 C CA . LYS A 1 375 ? 25.584 11.170 -26.571 1.00 71.31 375 LYS A CA 1
ATOM 3089 C C . LYS A 1 375 ? 25.255 11.423 -28.034 1.00 71.31 375 LYS A C 1
ATOM 3091 O O . LYS A 1 375 ? 25.362 12.565 -28.440 1.00 71.31 375 LYS A O 1
ATOM 3096 N N . VAL A 1 376 ? 24.920 10.410 -28.837 1.00 80.94 376 VAL A N 1
ATOM 3097 C CA . VAL A 1 376 ? 24.704 10.561 -30.289 1.00 80.94 376 VAL A CA 1
ATOM 3098 C C . VAL A 1 376 ? 23.588 9.630 -30.764 1.00 80.94 376 VAL A C 1
ATOM 3100 O O . VAL A 1 376 ? 23.606 8.443 -30.449 1.00 80.94 376 VAL A O 1
ATOM 3103 N N . MET A 1 377 ? 22.643 10.145 -31.553 1.00 84.00 377 MET A N 1
ATOM 3104 C CA . MET A 1 377 ? 21.566 9.366 -32.185 1.00 84.00 377 MET A CA 1
ATOM 3105 C C . MET A 1 377 ? 21.047 10.046 -33.461 1.00 84.00 377 MET A C 1
ATOM 3107 O O . MET A 1 377 ? 21.492 11.137 -33.814 1.00 84.00 377 MET A O 1
ATOM 3111 N N . THR A 1 378 ? 20.122 9.411 -34.184 1.00 86.94 378 THR A N 1
ATOM 3112 C CA . THR A 1 378 ? 19.408 10.076 -35.288 1.00 86.94 378 THR A CA 1
ATOM 3113 C C . THR A 1 378 ? 18.434 11.117 -34.736 1.00 86.94 378 THR A C 1
ATOM 3115 O O . THR A 1 378 ? 17.942 10.973 -33.618 1.00 86.94 378 THR A O 1
ATOM 3118 N N . PHE A 1 379 ? 18.105 12.149 -35.518 1.00 86.94 379 PHE A N 1
ATOM 3119 C CA . PHE A 1 379 ? 17.101 13.134 -35.087 1.00 86.94 379 PHE A CA 1
ATOM 3120 C C . PHE A 1 379 ? 15.725 12.502 -34.838 1.00 86.94 379 PHE A C 1
ATOM 3122 O O . PHE A 1 379 ? 15.036 12.917 -33.918 1.00 86.94 379 PHE A O 1
ATOM 3129 N N . TYR A 1 380 ? 15.341 11.476 -35.605 1.00 84.62 380 TYR A N 1
ATOM 3130 C CA . TYR A 1 380 ? 14.084 10.754 -35.382 1.00 84.62 380 TYR A CA 1
ATOM 3131 C C . TYR A 1 380 ? 14.039 10.109 -33.992 1.00 84.62 380 TYR A C 1
ATOM 3133 O O . TYR A 1 380 ? 13.076 10.299 -33.259 1.00 84.62 380 TYR A O 1
ATOM 3141 N N . ASN A 1 381 ? 15.119 9.430 -33.596 1.00 80.56 381 ASN A N 1
ATOM 3142 C CA . ASN A 1 381 ? 15.226 8.819 -32.271 1.00 80.56 381 ASN A CA 1
ATOM 3143 C C . ASN A 1 381 ? 15.260 9.878 -31.163 1.00 80.56 381 ASN A C 1
ATOM 3145 O O . ASN A 1 381 ? 14.628 9.692 -30.130 1.00 80.56 381 ASN A O 1
ATOM 3149 N N . PHE A 1 382 ? 15.959 10.994 -31.394 1.00 83.56 382 PHE A N 1
ATOM 3150 C CA . PHE A 1 382 ? 15.984 12.134 -30.475 1.00 83.56 382 PHE A CA 1
ATOM 3151 C C . PHE A 1 382 ? 14.590 12.738 -30.279 1.00 83.56 382 PHE A C 1
ATOM 3153 O O . PHE A 1 382 ? 14.171 12.961 -29.147 1.00 83.56 382 PHE A O 1
ATOM 3160 N N . PHE A 1 383 ? 13.858 12.967 -31.369 1.00 84.06 383 PHE A N 1
ATOM 3161 C CA . PHE A 1 383 ? 12.513 13.525 -31.327 1.00 84.06 383 PHE A CA 1
ATOM 3162 C C . PHE A 1 383 ? 11.545 12.588 -30.598 1.00 84.06 383 PHE A C 1
ATOM 3164 O O . PHE A 1 383 ? 10.837 13.029 -29.696 1.00 84.06 383 PHE A O 1
ATOM 3171 N N . ASP A 1 384 ? 11.562 11.294 -30.923 1.00 77.31 384 ASP A N 1
ATOM 3172 C CA . ASP A 1 384 ? 10.715 10.297 -30.264 1.00 77.31 384 ASP A CA 1
ATOM 3173 C C . ASP A 1 384 ? 11.029 10.165 -28.773 1.00 77.31 384 ASP A C 1
ATOM 3175 O O . ASP A 1 384 ? 10.109 10.063 -27.956 1.00 77.31 384 ASP A O 1
ATOM 3179 N N . LEU A 1 385 ? 12.315 10.186 -28.409 1.00 74.56 385 LEU A N 1
ATOM 3180 C CA . LEU A 1 385 ? 12.759 10.213 -27.021 1.00 74.56 385 LEU A CA 1
ATOM 3181 C C . LEU A 1 385 ? 12.187 11.449 -26.328 1.00 74.56 385 LEU A C 1
ATOM 3183 O O . LEU A 1 385 ? 11.433 11.316 -25.372 1.00 74.56 385 LEU A O 1
ATOM 3187 N N . TRP A 1 386 ? 12.442 12.639 -26.861 1.00 75.38 386 TRP A N 1
ATOM 3188 C CA . TRP A 1 386 ? 11.969 13.877 -26.255 1.00 75.38 386 TRP A CA 1
ATOM 3189 C C . TRP A 1 386 ? 10.447 13.914 -26.068 1.00 75.38 386 TRP A C 1
ATOM 3191 O O . TRP A 1 386 ? 9.978 14.188 -24.967 1.00 75.38 386 TRP A O 1
ATOM 3201 N N . VAL A 1 387 ? 9.670 13.569 -27.100 1.00 74.00 387 VAL A N 1
ATOM 3202 C CA . VAL A 1 387 ? 8.199 13.552 -27.029 1.00 74.00 387 VAL A CA 1
ATOM 3203 C C . VAL A 1 387 ? 7.698 12.551 -25.988 1.00 74.00 387 VAL A C 1
ATOM 3205 O O . VAL A 1 387 ? 6.767 12.855 -25.255 1.00 74.00 387 VAL A O 1
ATOM 3208 N N . THR A 1 388 ? 8.311 11.369 -25.907 1.00 66.00 388 THR A N 1
ATOM 3209 C CA . THR A 1 388 ? 7.894 10.310 -24.970 1.00 66.00 388 THR A CA 1
ATOM 3210 C C . THR A 1 388 ? 8.204 10.646 -23.522 1.00 66.00 388 THR A C 1
ATOM 3212 O O . THR A 1 388 ? 7.497 10.209 -22.628 1.00 66.00 388 THR A O 1
ATOM 3215 N N . TYR A 1 389 ? 9.308 11.341 -23.290 1.00 64.38 389 TYR A N 1
ATOM 3216 C CA . TYR A 1 389 ? 9.753 11.672 -21.948 1.00 64.38 389 TYR A CA 1
ATOM 3217 C C . TYR A 1 389 ? 9.116 12.979 -21.435 1.00 64.38 389 TYR A C 1
ATOM 3219 O O . TYR A 1 389 ? 9.018 13.176 -20.226 1.00 64.38 389 TYR A O 1
ATOM 3227 N N . LEU A 1 390 ? 8.655 13.854 -22.340 1.00 62.78 390 LEU A N 1
ATOM 3228 C CA . LEU A 1 390 ? 7.943 15.090 -22.002 1.00 62.78 390 LEU A CA 1
ATOM 3229 C C . LEU A 1 390 ? 6.431 14.893 -21.774 1.00 62.78 390 LEU A C 1
ATOM 3231 O O . LEU A 1 390 ? 5.861 15.607 -20.948 1.00 62.78 390 LEU A O 1
ATOM 3235 N N . LEU A 1 391 ? 5.783 13.998 -22.534 1.00 49.94 391 LEU A N 1
ATOM 3236 C CA . LEU A 1 391 ? 4.344 13.686 -22.450 1.00 49.94 391 LEU A CA 1
ATOM 3237 C C . LEU A 1 391 ? 4.079 12.503 -21.519 1.00 49.94 391 LEU A C 1
ATOM 3239 O O . LEU A 1 391 ? 3.085 12.582 -20.760 1.00 49.94 391 LEU A O 1
#

Foldseek 3Di:
DLLLVQDPDPPDCPSVVVSVVVVVVVLVPDDPVSQVVQADPVSHGNSNVSSVVVCVVCVLVVVLVVLVPAAQPDKDWDADPVRDIDIAHGSNVNVPPDRPDPVVLPRPLLVVLLVLLLVLLVVLQVLLVQLCCQQQNPLSQFHEALLQWGLQQDAQQAQGTHHDPSSVSNVVSQVVSLVVLVVSLVVNVVSQVVVLCLLPDPLDDPDPPDDPPVSVSSVVNSVVCVVVVNSHSLSSQQVSCVHPSQQDDHDVDDRARPNCSPDCGRSFGDPSNADAANQGWDCPVVHTDHDDCPPVSSDHADDDDDDPPKDKDKDKAFALDRGRCSNVVSVVVCVVPVPPSVDLRIWIKIWIDDDPVDTKIATPDHNDDDVSHRGMHGVVSVVSVRVSSND